Protein AF-G7SD83-F1 (afdb_monomer_lite)

Organism: NCBI:txid1004952

Foldseek 3Di:
DDDDDDDDDDDDDDDDDDDDDDDDDDDDDDDDDDDDDDDDDDDDDDPQDDDDPVLVVLLVVLVVLLVVLLVCLVPPLVVSVVSCVVCVVVLVVLLVVCVSHPSSVVSNVSSVVSVCSSVPDDDDDDDDDDDDPQWDKDKDKDKADAAEWEDEDQVDPAFDKDWPFQWDIWIWMWIATNNDIDPTDTPGDTGHTYMYGYWHKDKDKDWAAFDEEAEDEDQVDAAPDKAWPFDKFTKMKIKIWTWDADGVPRHTHIDDIDIDIGHIHHTYIYGYDHDDPDWDKDKDKDKDKDKADAAEAEDEDQVDPAFDKDWDDDKDIWMKMWIWIFIDTNNHTDDIDTPDIDIPPHTGHTYMYHYDHDDDDKDKDKDKDKDKDKAFAAEAEAEDAVAEAPDKDWPDAKDIWMKMWMWMFMDINNHTPDIDTPDIGTPGHIDHTYMYHYDHYDDDDDDDDDDDDDDDDDDDDDDDDDDDDDDDDDDDDDDDDD

Structure (mmCIF, N/CA/C/O backbone):
data_AF-G7SD83-F1
#
_entry.id   AF-G7SD83-F1
#
loop_
_atom_site.group_PDB
_atom_site.id
_atom_site.type_symbol
_atom_site.label_atom_id
_atom_site.label_alt_id
_atom_site.label_comp_id
_atom_site.label_asym_id
_atom_site.label_entity_id
_atom_site.label_seq_id
_atom_site.pdbx_PDB_ins_code
_atom_site.Cartn_x
_atom_site.Cartn_y
_atom_site.Cartn_z
_atom_site.occupancy
_atom_site.B_iso_or_equiv
_atom_site.auth_seq_id
_atom_site.auth_comp_id
_atom_site.auth_asym_id
_atom_site.auth_atom_id
_atom_site.pdbx_PDB_model_num
ATOM 1 N N . MET A 1 1 ? 13.243 -32.217 19.409 1.00 40.75 1 MET A N 1
ATOM 2 C CA . MET A 1 1 ? 14.129 -31.734 20.496 1.00 40.75 1 MET A CA 1
ATOM 3 C C . MET A 1 1 ? 13.255 -30.964 21.480 1.00 40.75 1 MET A C 1
ATOM 5 O O . MET A 1 1 ? 12.770 -29.907 21.131 1.00 40.75 1 MET A O 1
ATOM 9 N N . ARG A 1 2 ? 12.637 -31.638 22.455 1.00 34.66 2 ARG A N 1
ATOM 10 C CA . ARG A 1 2 ? 13.026 -31.706 23.880 1.00 34.66 2 ARG A CA 1
ATOM 11 C C . ARG A 1 2 ? 13.378 -30.357 24.540 1.00 34.66 2 ARG A C 1
ATOM 13 O O . ARG A 1 2 ? 14.457 -29.827 24.308 1.00 34.66 2 ARG A O 1
ATOM 20 N N . SER A 1 3 ? 12.549 -30.036 25.547 1.00 30.44 3 SER A N 1
ATOM 21 C CA . SER A 1 3 ? 12.879 -29.341 26.810 1.00 30.44 3 SER A CA 1
ATOM 22 C C . SER A 1 3 ? 12.842 -27.794 26.743 1.00 30.44 3 SER A C 1
ATOM 24 O O . SER A 1 3 ? 13.307 -27.236 25.767 1.00 30.44 3 SER A O 1
ATOM 26 N N . LYS A 1 4 ? 12.280 -27.021 27.686 1.00 38.41 4 LYS A N 1
ATOM 27 C CA . LYS A 1 4 ? 11.998 -27.213 29.123 1.00 38.41 4 LYS A CA 1
ATOM 28 C C . LYS A 1 4 ? 10.814 -26.342 29.576 1.00 38.41 4 LYS A C 1
ATOM 30 O O . LYS A 1 4 ? 10.641 -25.225 29.107 1.00 38.41 4 LYS A O 1
ATOM 35 N N . ARG A 1 5 ? 10.064 -26.869 30.547 1.00 37.12 5 ARG A N 1
ATOM 36 C CA . ARG A 1 5 ? 9.121 -26.153 31.419 1.00 37.12 5 ARG A CA 1
ATOM 37 C C . ARG A 1 5 ? 9.906 -25.361 32.471 1.00 37.12 5 ARG A C 1
ATOM 39 O O . ARG A 1 5 ? 10.903 -25.882 32.966 1.00 37.12 5 ARG A O 1
ATOM 46 N N . PHE A 1 6 ? 9.412 -24.192 32.871 1.00 34.50 6 PHE A N 1
ATOM 47 C CA . PHE A 1 6 ? 9.748 -23.581 34.158 1.00 34.50 6 PHE A CA 1
ATOM 48 C C . PHE A 1 6 ? 8.457 -23.304 34.926 1.00 34.50 6 PHE A C 1
ATOM 50 O O . PHE A 1 6 ? 7.612 -22.526 34.496 1.00 34.50 6 PHE A O 1
ATOM 57 N N . GLN A 1 7 ? 8.318 -24.017 36.042 1.00 37.50 7 GLN A N 1
ATOM 58 C CA . GLN A 1 7 ? 7.460 -23.665 37.163 1.00 37.50 7 GLN A CA 1
ATOM 59 C C . GLN A 1 7 ? 8.311 -22.964 38.222 1.00 37.50 7 GLN A C 1
ATOM 61 O O . GLN A 1 7 ? 9.468 -23.325 38.435 1.00 37.50 7 GLN A O 1
ATOM 66 N N . GLY A 1 8 ? 7.674 -22.041 38.927 1.00 32.22 8 GLY A N 1
ATOM 67 C CA . GLY A 1 8 ? 8.047 -21.500 40.230 1.00 32.22 8 GLY A CA 1
ATOM 68 C C . GLY A 1 8 ? 7.215 -20.242 40.476 1.00 32.22 8 GLY A C 1
ATOM 69 O O . GLY A 1 8 ? 6.893 -19.551 39.520 1.00 32.22 8 GLY A O 1
ATOM 70 N N . LEU A 1 9 ? 6.817 -19.842 41.675 1.00 30.70 9 LEU A N 1
ATOM 71 C CA . LEU A 1 9 ? 6.556 -20.477 42.964 1.00 30.70 9 LEU A CA 1
ATOM 72 C C . LEU A 1 9 ? 5.887 -19.349 43.789 1.00 30.70 9 LEU A C 1
ATOM 74 O O . LEU A 1 9 ? 6.194 -18.176 43.599 1.00 30.70 9 LEU A O 1
ATOM 78 N N . VAL A 1 10 ? 4.969 -19.720 44.673 1.00 30.22 10 VAL A N 1
ATOM 79 C CA . VAL A 1 10 ? 4.258 -18.916 45.684 1.00 30.22 10 VAL A CA 1
ATOM 80 C C . VAL A 1 10 ? 5.155 -17.944 46.485 1.00 30.22 10 VAL A C 1
ATOM 82 O O . VAL A 1 10 ? 6.273 -18.305 46.843 1.00 30.22 10 VAL A O 1
ATOM 85 N N . GLY A 1 11 ? 4.621 -16.773 46.874 1.00 27.05 11 GLY A N 1
ATOM 86 C CA . GLY A 1 11 ? 5.197 -15.908 47.919 1.00 27.05 11 GLY A CA 1
ATOM 87 C C . GLY A 1 11 ? 4.260 -14.788 48.401 1.00 27.05 11 GLY A C 1
ATOM 88 O O . GLY A 1 11 ? 3.938 -13.879 47.647 1.00 27.05 11 GLY A O 1
ATOM 89 N N . LEU A 1 12 ? 3.823 -14.891 49.658 1.00 27.55 12 LEU A N 1
ATOM 90 C CA . LEU A 1 12 ? 2.881 -14.044 50.402 1.00 27.55 12 LEU A CA 1
ATOM 91 C C . LEU A 1 12 ? 3.456 -12.666 50.823 1.00 27.55 12 LEU A C 1
ATOM 93 O O . LEU A 1 12 ? 4.625 -12.578 51.174 1.00 27.55 12 LEU A O 1
ATOM 97 N N . ALA A 1 13 ? 2.561 -11.670 50.886 1.00 31.09 13 ALA A N 1
ATOM 98 C CA . ALA A 1 13 ? 2.429 -10.534 51.822 1.00 31.09 13 ALA A CA 1
ATOM 99 C C . ALA A 1 13 ? 3.662 -9.786 52.389 1.00 31.09 13 ALA A C 1
ATOM 101 O O . ALA A 1 13 ? 4.465 -10.345 53.132 1.00 31.09 13 ALA A O 1
ATOM 102 N N . LEU A 1 14 ? 3.650 -8.448 52.257 1.00 28.16 14 LEU A N 1
ATOM 103 C CA . LEU A 1 14 ? 4.150 -7.556 53.311 1.00 28.16 14 LEU A CA 1
ATOM 104 C C . LEU A 1 14 ? 3.418 -6.202 53.329 1.00 28.16 14 LEU A C 1
ATOM 106 O O . LEU A 1 14 ? 3.189 -5.563 52.308 1.00 28.16 14 LEU A O 1
ATOM 110 N N . ILE A 1 15 ? 3.033 -5.842 54.548 1.00 31.83 15 ILE A N 1
ATOM 111 C CA . ILE A 1 15 ? 2.324 -4.657 55.026 1.00 31.83 15 ILE A CA 1
ATOM 112 C C . ILE A 1 15 ? 3.220 -3.416 54.911 1.00 31.83 15 ILE A C 1
ATOM 114 O O . ILE A 1 15 ? 4.385 -3.471 55.297 1.00 31.83 15 ILE A O 1
ATOM 118 N N . ALA A 1 16 ? 2.661 -2.275 54.505 1.00 30.19 16 ALA A N 1
ATOM 119 C CA . ALA A 1 16 ? 3.229 -0.966 54.826 1.00 30.19 16 ALA A CA 1
ATOM 120 C C . ALA A 1 16 ? 2.104 0.033 55.127 1.00 30.19 16 ALA A C 1
ATOM 122 O O . ALA A 1 16 ? 1.503 0.635 54.242 1.00 30.19 16 ALA A O 1
ATOM 123 N N . SER A 1 17 ? 1.820 0.144 56.422 1.00 28.53 17 SER A N 1
ATOM 124 C CA . SER A 1 17 ? 1.114 1.254 57.050 1.00 28.53 17 SER A CA 1
ATOM 125 C C . SER A 1 17 ? 2.023 2.487 57.056 1.00 28.53 17 SER A C 1
ATOM 127 O O . SER A 1 17 ? 3.187 2.373 57.436 1.00 28.53 17 SER A O 1
ATOM 129 N N . LEU A 1 18 ? 1.489 3.653 56.688 1.00 33.22 18 LEU A N 1
ATOM 130 C CA . LEU A 1 18 ? 2.051 4.961 57.031 1.00 33.22 18 LEU A CA 1
ATOM 131 C C . LEU A 1 18 ? 0.906 5.891 57.468 1.00 33.22 18 LEU A C 1
ATOM 133 O O . LEU A 1 18 ? 0.176 6.445 56.651 1.00 33.22 18 LEU A O 1
ATOM 137 N N . LEU A 1 19 ? 0.769 6.015 58.794 1.00 29.86 19 LEU A N 1
ATOM 138 C CA . LEU A 1 19 ? 0.279 7.195 59.525 1.00 29.86 19 LEU A CA 1
ATOM 139 C C . LEU A 1 19 ? 1.030 8.446 59.006 1.00 29.86 19 LEU A C 1
ATOM 141 O O . LEU A 1 19 ? 2.210 8.331 58.686 1.00 29.86 19 LEU A O 1
ATOM 145 N N . ASN A 1 20 ? 0.500 9.672 58.916 1.00 32.06 20 ASN A N 1
ATOM 146 C CA . ASN A 1 20 ? -0.174 10.551 59.900 1.00 32.06 20 ASN A CA 1
ATOM 147 C C . ASN A 1 20 ? -0.324 11.963 59.211 1.00 32.06 20 ASN A C 1
ATOM 149 O O . ASN A 1 20 ? 0.218 12.108 58.115 1.00 32.06 20 ASN A O 1
ATOM 153 N N . PRO A 1 21 ? -0.770 13.086 59.835 1.00 46.31 21 PRO A N 1
ATOM 154 C CA . PRO A 1 21 ? -1.896 13.354 60.749 1.00 46.31 21 PRO A CA 1
ATOM 155 C C . PRO A 1 21 ? -2.707 14.671 60.466 1.00 46.31 21 PRO A C 1
ATOM 157 O O . PRO A 1 21 ? -2.188 15.632 59.911 1.00 46.31 21 PRO A O 1
ATOM 160 N N . LEU A 1 22 ? -3.918 14.737 61.056 1.00 39.84 22 LEU A N 1
ATOM 161 C CA . LEU A 1 22 ? -4.572 15.883 61.756 1.00 39.84 22 LEU A CA 1
ATOM 162 C C . LEU A 1 22 ? -5.184 17.106 60.985 1.00 39.84 22 LEU A C 1
ATOM 164 O O . LEU A 1 22 ? -4.888 17.327 59.817 1.00 39.84 22 LEU A O 1
ATOM 168 N N . PRO A 1 23 ? -6.124 17.855 61.631 1.00 50.72 23 PRO A N 1
ATOM 169 C CA . PRO A 1 23 ? -7.373 18.370 61.047 1.00 50.72 23 PRO A CA 1
ATOM 170 C C . PRO A 1 23 ? -7.523 19.906 61.140 1.00 50.72 23 PRO A C 1
ATOM 172 O O . PRO A 1 23 ? -6.779 20.540 61.879 1.00 50.72 23 PRO A O 1
ATOM 175 N N . TRP A 1 24 ? -8.560 20.488 60.517 1.00 34.31 24 TRP A N 1
ATOM 176 C CA . TRP A 1 24 ? -9.357 21.584 61.106 1.00 34.31 24 TRP A CA 1
ATOM 177 C C . TRP A 1 24 ? -10.664 21.854 60.328 1.00 34.31 24 TRP A C 1
ATOM 179 O O . TRP A 1 24 ? -10.820 21.443 59.182 1.00 34.31 24 TRP A O 1
ATOM 189 N N . LEU A 1 25 ? -11.592 22.517 61.021 1.00 33.50 25 LEU A N 1
ATOM 190 C CA . LEU A 1 25 ? -12.990 22.828 60.728 1.00 33.50 25 LEU A CA 1
ATOM 191 C C . LEU A 1 25 ? -13.229 23.723 59.499 1.00 33.50 25 LEU A C 1
ATOM 193 O O . LEU A 1 25 ? -12.442 24.611 59.189 1.00 33.50 25 LEU A O 1
ATOM 197 N N . GLY A 1 26 ? -14.442 23.609 58.951 1.00 30.03 26 GLY A N 1
ATOM 198 C CA . GLY A 1 26 ? -15.099 24.668 58.187 1.00 30.03 26 GLY A CA 1
ATOM 199 C C . GLY A 1 26 ? -16.589 24.380 58.005 1.00 30.03 26 GLY A C 1
ATOM 200 O O . GLY A 1 26 ? -16.966 23.604 57.134 1.00 30.03 26 GLY A O 1
ATOM 201 N N . GLN A 1 27 ? -17.431 24.989 58.845 1.00 35.38 27 GLN A N 1
ATOM 202 C CA . GLN A 1 27 ? -18.882 25.066 58.654 1.00 35.38 27 GLN A CA 1
ATOM 203 C C . GLN A 1 27 ? -19.212 25.737 57.315 1.00 35.38 27 GLN A C 1
ATOM 205 O O . GLN A 1 27 ? -18.677 26.798 57.007 1.00 35.38 27 GLN A O 1
ATOM 210 N N . SER A 1 28 ? -20.175 25.193 56.578 1.00 31.41 28 SER A N 1
ATOM 211 C CA . SER A 1 28 ? -21.143 26.017 55.849 1.00 31.41 28 SER A CA 1
ATOM 212 C C . SER A 1 28 ? -22.412 25.217 55.566 1.00 31.41 28 SER A C 1
ATOM 214 O O . SER A 1 28 ? -22.396 24.097 55.066 1.00 31.41 28 SER A O 1
ATOM 216 N N . SER A 1 29 ? -23.510 25.828 55.990 1.00 34.69 29 SER A N 1
ATOM 217 C CA . SER A 1 29 ? -24.902 25.480 55.760 1.00 34.69 29 SER A CA 1
ATOM 218 C C . SER A 1 29 ? -25.239 25.436 54.274 1.00 34.69 29 SER A C 1
ATOM 220 O O . SER A 1 29 ? -24.945 26.395 53.566 1.00 34.69 29 SER A O 1
ATOM 222 N N . LEU A 1 30 ? -25.944 24.396 53.839 1.00 31.20 30 LEU A N 1
ATOM 223 C CA . LEU A 1 30 ? -26.666 24.360 52.568 1.00 31.20 30 LEU A CA 1
ATOM 224 C C . LEU A 1 30 ? -27.670 23.215 52.653 1.00 31.20 30 LEU A C 1
ATOM 226 O O . LEU A 1 30 ? -27.249 22.077 52.554 1.00 31.20 30 LEU A O 1
ATOM 230 N N . PHE A 1 31 ? -28.945 23.520 52.898 1.00 32.28 31 PHE A N 1
ATOM 231 C CA . PHE A 1 31 ? -30.105 22.913 52.232 1.00 32.28 31 PHE A CA 1
ATOM 232 C C . PHE A 1 31 ? -31.336 23.749 52.593 1.00 32.28 31 PHE A C 1
ATOM 234 O O . PHE A 1 31 ? -31.954 23.579 53.641 1.00 32.28 31 PHE A O 1
ATOM 241 N N . GLU A 1 32 ? -31.655 24.692 51.711 1.00 32.31 32 GLU A N 1
ATOM 242 C CA . GLU A 1 32 ? -32.952 25.354 51.664 1.00 32.31 32 GLU A CA 1
ATOM 243 C C . GLU A 1 32 ? -33.904 24.545 50.772 1.00 32.31 32 GLU A C 1
ATOM 245 O O . GLU A 1 32 ? -33.561 24.160 49.655 1.00 32.31 32 GLU A O 1
ATOM 250 N N . SER A 1 33 ? -35.112 24.353 51.302 1.00 29.75 33 SER A N 1
ATOM 251 C CA . SER A 1 33 ? -36.408 24.292 50.620 1.00 29.75 33 SER A CA 1
ATOM 252 C C . SER A 1 33 ? -36.616 23.309 49.463 1.00 29.75 33 SER A C 1
ATOM 254 O O . SER A 1 33 ? -36.477 23.643 48.289 1.00 29.75 33 SER A O 1
ATOM 256 N N . THR A 1 34 ? -37.203 22.156 49.802 1.00 31.61 34 THR A N 1
ATOM 257 C CA . THR A 1 34 ? -38.243 21.550 48.957 1.00 31.61 34 THR A CA 1
ATOM 258 C C . THR A 1 34 ? -39.603 22.075 49.409 1.00 31.61 34 THR A C 1
ATOM 260 O O . THR A 1 34 ? -40.018 21.893 50.550 1.00 31.61 34 THR A O 1
ATOM 263 N N . LYS A 1 35 ? -40.271 22.767 48.490 1.00 32.25 35 LYS A N 1
ATOM 264 C CA . LYS A 1 35 ? -41.614 23.327 48.614 1.00 32.25 35 LYS A CA 1
ATOM 265 C C . LYS A 1 35 ? -42.627 22.182 48.491 1.00 32.25 35 LYS A C 1
ATOM 267 O O . LYS A 1 35 ? -42.661 21.530 47.450 1.00 32.25 35 LYS A O 1
ATOM 272 N N . VAL A 1 36 ? -43.452 21.953 49.513 1.00 31.55 36 VAL A N 1
ATOM 273 C CA . VAL A 1 36 ? -44.635 21.080 49.424 1.00 31.55 36 VAL A CA 1
ATOM 274 C C . VAL A 1 36 ? -45.865 21.922 49.749 1.00 31.55 36 VAL A C 1
ATOM 276 O O . VAL A 1 36 ? -45.848 22.742 50.664 1.00 31.55 36 VAL A O 1
ATOM 279 N N . LEU A 1 37 ? -46.870 21.793 48.887 1.00 31.25 37 LEU A N 1
ATOM 280 C CA . LEU A 1 37 ? -48.090 22.591 48.820 1.00 31.25 37 LEU A CA 1
ATOM 281 C C . LEU A 1 37 ? -48.967 22.414 50.065 1.00 31.25 37 LEU A C 1
ATOM 283 O O . LEU A 1 37 ? -49.154 21.300 50.546 1.00 31.25 37 LEU A O 1
ATOM 287 N N . ALA A 1 38 ? -49.524 23.533 50.523 1.00 29.73 38 ALA A N 1
ATOM 288 C CA . ALA A 1 38 ? -50.574 23.600 51.526 1.00 29.73 38 ALA A CA 1
ATOM 289 C C . ALA A 1 38 ? -51.905 23.084 50.954 1.00 29.73 38 ALA A C 1
ATOM 291 O O . ALA A 1 38 ? -52.290 23.470 49.848 1.00 29.73 38 ALA A O 1
ATOM 292 N N . ALA A 1 39 ? -52.604 22.265 51.737 1.00 32.03 39 ALA A N 1
ATOM 293 C CA . ALA A 1 39 ? -54.021 21.972 51.583 1.00 32.03 39 ALA A CA 1
ATOM 294 C C . ALA A 1 39 ? -54.694 22.164 52.953 1.00 32.03 39 ALA A C 1
ATOM 296 O O . ALA A 1 39 ? -54.360 21.469 53.904 1.00 32.03 39 ALA A O 1
ATOM 297 N N . GLU A 1 40 ? -55.520 23.210 52.982 1.00 36.88 40 GLU A N 1
ATOM 298 C CA . GLU A 1 40 ? -56.730 23.513 53.762 1.00 36.88 40 GLU A CA 1
ATOM 299 C C . GLU A 1 40 ? -56.865 23.091 55.241 1.00 36.88 40 GLU A C 1
ATOM 301 O O . GLU A 1 40 ? -56.714 21.940 55.632 1.00 36.88 40 GLU A O 1
ATOM 306 N N . GLU A 1 41 ? -57.217 24.110 56.034 1.00 35.94 41 GLU A N 1
ATOM 307 C CA . GLU A 1 41 ? -57.521 24.124 57.464 1.00 35.94 41 GLU A CA 1
ATOM 308 C C . GLU A 1 41 ? -58.619 23.124 57.862 1.00 35.94 41 GLU A C 1
ATOM 310 O O . GLU A 1 41 ? -59.794 23.312 57.548 1.00 35.94 41 GLU A O 1
ATOM 315 N N . GLU A 1 42 ? -58.255 22.147 58.690 1.00 35.16 42 GLU A N 1
ATOM 316 C CA . GLU A 1 42 ? -59.123 21.688 59.771 1.00 35.16 42 GLU A CA 1
ATOM 317 C C . GLU A 1 42 ? -58.624 22.341 61.063 1.00 35.16 42 GLU A C 1
ATOM 319 O O . GLU A 1 42 ? -57.437 22.292 61.391 1.00 35.16 42 GLU A O 1
ATOM 324 N N . THR A 1 43 ? -59.523 23.013 61.779 1.00 36.56 43 THR A N 1
ATOM 325 C CA . THR A 1 43 ? -59.260 23.576 63.108 1.00 36.56 43 THR A CA 1
ATOM 326 C C . THR A 1 43 ? -58.673 22.493 64.021 1.00 36.56 43 THR A C 1
ATOM 328 O O . THR A 1 43 ? -59.333 21.461 64.183 1.00 36.56 43 THR A O 1
ATOM 331 N N . PRO A 1 44 ? -57.484 22.685 64.623 1.00 35.94 44 PRO A N 1
ATOM 332 C CA . PRO A 1 44 ? -56.908 21.668 65.491 1.00 35.94 44 PRO A CA 1
ATOM 333 C C . PRO A 1 44 ? -57.815 21.467 66.719 1.00 35.94 44 PRO A C 1
ATOM 335 O O . PRO A 1 44 ? -58.361 22.452 67.231 1.00 35.94 44 PRO A O 1
ATOM 338 N N . PRO A 1 45 ? -58.012 20.224 67.201 1.00 40.03 45 PRO A N 1
ATOM 339 C CA . PRO A 1 45 ? -58.570 20.013 68.536 1.00 40.03 45 PRO A CA 1
ATOM 340 C C . PRO A 1 45 ? -57.682 20.744 69.557 1.00 40.03 45 PRO A C 1
ATOM 342 O O . PRO A 1 45 ? -56.486 20.884 69.313 1.00 40.03 45 PRO A O 1
ATOM 345 N N . GLU A 1 46 ? -58.253 21.246 70.661 1.00 45.22 46 GLU A N 1
ATOM 346 C CA . GLU A 1 46 ? -57.469 21.862 71.745 1.00 45.22 46 GLU A CA 1
ATOM 347 C C . GLU A 1 46 ? -56.251 20.978 72.051 1.00 45.22 46 GLU A C 1
ATOM 349 O O . GLU A 1 46 ? -56.432 19.813 72.401 1.00 45.22 46 GLU A O 1
ATOM 354 N N . ASP A 1 47 ? -55.036 21.510 71.851 1.00 43.25 47 ASP A N 1
ATOM 355 C CA . ASP A 1 47 ? -53.779 20.786 72.062 1.00 43.25 47 ASP A CA 1
ATOM 356 C C . ASP A 1 47 ? -53.741 20.266 73.505 1.00 43.25 47 ASP A C 1
ATOM 358 O O . ASP A 1 47 ? -53.427 20.990 74.455 1.00 43.25 47 ASP A O 1
ATOM 362 N N . GLU A 1 48 ? -54.102 18.998 73.680 1.00 51.97 48 GLU A N 1
ATOM 363 C CA . GLU A 1 48 ? -54.006 18.299 74.947 1.00 51.97 48 GLU A CA 1
ATOM 364 C C . GLU A 1 48 ? -52.513 18.133 75.244 1.00 51.97 48 GLU A C 1
ATOM 366 O O . GLU A 1 48 ? -51.795 17.390 74.571 1.00 51.97 48 GLU A O 1
ATOM 371 N N . ILE A 1 49 ? -52.012 18.922 76.197 1.00 54.50 49 ILE A N 1
ATOM 372 C CA . ILE A 1 49 ? -50.581 18.990 76.489 1.00 54.50 49 ILE A CA 1
ATOM 373 C C . ILE A 1 49 ? -50.136 17.614 76.988 1.00 54.50 49 ILE A C 1
ATOM 375 O O . ILE A 1 49 ? -50.559 17.163 78.056 1.00 54.50 49 ILE A O 1
ATOM 379 N N . LEU A 1 50 ? -49.262 16.956 76.219 1.00 52.72 50 LEU A N 1
ATOM 380 C CA . LEU A 1 50 ? -48.598 15.730 76.653 1.00 52.72 50 LEU A CA 1
ATOM 381 C C . LEU A 1 50 ? -47.850 16.023 77.967 1.00 52.72 50 LEU A C 1
ATOM 383 O O . LEU A 1 50 ? -47.036 16.952 77.991 1.00 52.72 50 LEU A O 1
ATOM 387 N N . PRO A 1 51 ? -48.120 15.275 79.055 1.00 67.38 51 PRO A N 1
ATOM 388 C CA . PRO A 1 51 ? -47.553 15.572 80.364 1.00 67.38 51 PRO A CA 1
ATOM 389 C C . PRO A 1 51 ? -46.024 15.493 80.324 1.00 67.38 51 PRO A C 1
ATOM 391 O O . PRO A 1 51 ? -45.449 14.545 79.782 1.00 67.38 51 PRO A O 1
ATOM 394 N N . ASP A 1 52 ? -45.354 16.475 80.929 1.00 66.56 52 ASP A N 1
ATOM 395 C CA . ASP A 1 52 ? -43.904 16.418 81.105 1.00 66.56 52 ASP A CA 1
ATOM 396 C C . ASP A 1 52 ? -43.498 15.294 82.085 1.00 66.56 52 ASP A C 1
ATOM 398 O O . ASP A 1 52 ? -44.329 14.679 82.756 1.00 66.56 52 ASP A O 1
ATOM 402 N N . ALA A 1 53 ? -42.200 14.996 82.195 1.00 62.03 53 ALA A N 1
ATOM 403 C CA . ALA A 1 53 ? -41.718 13.902 83.045 1.00 62.03 53 ALA A CA 1
ATOM 404 C C . ALA A 1 53 ? -42.105 14.047 84.536 1.00 62.03 53 ALA A C 1
ATOM 406 O O . ALA A 1 53 ? -42.268 13.040 85.230 1.00 62.03 53 ALA A O 1
ATOM 407 N N . ASN A 1 54 ? -42.279 15.275 85.038 1.00 69.81 54 ASN A N 1
ATOM 408 C CA . ASN A 1 54 ? -42.697 15.530 86.417 1.00 69.81 54 ASN A CA 1
ATOM 409 C C . ASN A 1 54 ? -44.217 15.394 86.574 1.00 69.81 54 ASN A C 1
ATOM 411 O O . ASN A 1 54 ? -44.681 14.858 87.582 1.00 69.81 54 ASN A O 1
ATOM 415 N N . GLN A 1 55 ? -44.986 15.817 85.572 1.00 77.12 55 GLN A N 1
ATOM 416 C CA . GLN A 1 55 ? -46.430 15.613 85.505 1.00 77.12 55 GLN A CA 1
ATOM 417 C C . GLN A 1 55 ? -46.778 14.127 85.365 1.00 77.12 55 GLN A C 1
ATOM 419 O O . GLN A 1 55 ? -47.637 13.646 86.094 1.00 77.12 55 GLN A O 1
ATOM 424 N N . LEU A 1 56 ? -46.052 13.363 84.542 1.00 73.75 56 LEU A N 1
ATOM 425 C CA . LEU A 1 56 ? -46.178 11.901 84.447 1.00 73.75 56 LEU A CA 1
ATOM 426 C C . LEU A 1 56 ? -45.919 11.223 85.792 1.00 73.75 56 LEU A C 1
ATOM 428 O O . LEU A 1 56 ? -46.672 10.343 86.207 1.00 73.75 56 LEU A O 1
ATOM 432 N N . LYS A 1 57 ? -44.884 11.662 86.516 1.00 72.69 57 LYS A N 1
ATOM 433 C CA . LYS A 1 57 ? -44.614 11.154 87.863 1.00 72.69 57 LYS A CA 1
ATOM 434 C C . LYS A 1 57 ? -45.762 11.477 88.827 1.00 72.69 57 LYS A C 1
ATOM 436 O O . LYS A 1 57 ? -46.169 10.604 89.587 1.00 72.69 57 LYS A O 1
ATOM 441 N N . ALA A 1 58 ? -46.300 12.695 88.782 1.00 78.88 58 ALA A N 1
ATOM 442 C CA . ALA A 1 58 ? -47.448 13.079 89.598 1.00 78.88 58 ALA A CA 1
ATOM 443 C C . ALA A 1 58 ? -48.720 12.288 89.235 1.00 78.88 58 ALA A C 1
ATOM 445 O O . ALA A 1 58 ? -49.452 11.901 90.138 1.00 78.88 58 ALA A O 1
ATOM 446 N N . ILE A 1 59 ? -48.954 11.974 87.955 1.00 82.38 59 ILE A N 1
ATOM 447 C CA . ILE A 1 59 ? -50.066 11.119 87.499 1.00 82.38 59 ILE A CA 1
ATOM 448 C C . ILE A 1 59 ? -49.919 9.696 88.051 1.00 82.38 59 ILE A C 1
ATOM 450 O O . ILE A 1 59 ? -50.888 9.132 88.558 1.00 82.38 59 ILE A O 1
ATOM 454 N N . ILE A 1 60 ? -48.714 9.120 88.006 1.00 77.56 60 ILE A N 1
ATOM 455 C CA . ILE A 1 60 ? -48.442 7.783 88.559 1.00 77.56 60 ILE A CA 1
ATOM 456 C C . ILE A 1 60 ? -48.669 7.765 90.074 1.00 77.56 60 ILE A C 1
ATOM 458 O O . ILE A 1 60 ? -49.298 6.843 90.592 1.00 77.56 60 ILE A O 1
ATOM 462 N N . ASP A 1 61 ? -48.171 8.776 90.787 1.00 80.56 61 ASP A N 1
ATOM 463 C CA . ASP A 1 61 ? -48.334 8.869 92.238 1.00 80.56 61 ASP A CA 1
ATOM 464 C C . ASP A 1 61 ? -49.814 9.097 92.621 1.00 80.56 61 ASP A C 1
ATOM 466 O O . ASP A 1 61 ? -50.289 8.499 93.586 1.00 80.56 61 ASP A O 1
ATOM 470 N N . PHE A 1 62 ? -50.570 9.873 91.833 1.00 92.38 62 PHE A N 1
ATOM 471 C CA . PHE A 1 62 ? -52.009 10.074 92.035 1.00 92.38 62 PHE A CA 1
ATOM 472 C C . PHE A 1 62 ? -52.820 8.804 91.735 1.00 92.38 62 PHE A C 1
ATOM 474 O O . PHE A 1 62 ? -53.746 8.467 92.469 1.00 92.38 62 PHE A O 1
ATOM 481 N N . THR A 1 63 ? -52.426 8.042 90.713 1.00 89.56 63 THR A N 1
ATOM 482 C CA . THR A 1 63 ? -53.056 6.754 90.380 1.00 89.56 63 THR A CA 1
ATOM 483 C C . THR A 1 63 ? -52.908 5.754 91.525 1.00 89.56 63 THR A C 1
ATOM 485 O O . THR A 1 63 ? -53.896 5.160 91.942 1.00 89.56 63 THR A O 1
ATOM 488 N N . LYS A 1 64 ? -51.702 5.626 92.098 1.00 86.31 64 LYS A N 1
ATOM 489 C CA . LYS A 1 64 ? -51.461 4.739 93.250 1.00 86.31 64 LYS A CA 1
ATOM 490 C C . LYS A 1 64 ? -52.310 5.115 94.459 1.00 86.31 64 LYS A C 1
ATOM 492 O O . LYS A 1 64 ? -52.830 4.231 95.126 1.00 86.31 64 LYS A O 1
ATOM 497 N N . LEU A 1 65 ? -52.458 6.413 94.720 1.00 90.62 65 LEU A N 1
ATOM 498 C CA . LEU A 1 65 ? -53.276 6.901 95.824 1.00 90.62 65 LEU A CA 1
ATOM 499 C C . LEU A 1 65 ? -54.774 6.609 95.599 1.00 90.62 65 LEU A C 1
ATOM 501 O O . LEU A 1 65 ? -55.466 6.225 96.536 1.00 90.62 65 LEU A O 1
ATOM 505 N N . ASN A 1 66 ? -55.269 6.731 94.360 1.00 89.50 66 ASN A N 1
ATOM 506 C CA . ASN A 1 66 ? -56.627 6.309 93.996 1.00 89.50 66 ASN A CA 1
ATOM 507 C C . ASN A 1 66 ? -56.834 4.798 94.191 1.00 89.50 66 ASN A C 1
ATOM 509 O O . ASN A 1 66 ? -57.869 4.397 94.713 1.00 89.50 66 ASN A O 1
ATOM 513 N N . ASP A 1 67 ? -55.866 3.969 93.789 1.00 89.75 67 ASP A N 1
ATOM 514 C CA . ASP A 1 67 ? -55.939 2.511 93.960 1.00 89.75 67 ASP A CA 1
ATOM 515 C C . ASP A 1 67 ? -55.921 2.110 95.449 1.00 89.75 67 ASP A C 1
ATOM 517 O O . ASP A 1 67 ? -56.654 1.212 95.865 1.00 89.75 67 ASP A O 1
ATOM 521 N N . GLU A 1 68 ? -55.118 2.798 96.267 1.00 89.06 68 GLU A N 1
ATOM 522 C CA . GLU A 1 68 ? -55.077 2.608 97.721 1.00 89.06 68 GLU A CA 1
ATOM 523 C C . GLU A 1 68 ? -56.401 3.010 98.379 1.00 89.06 68 GLU A C 1
ATOM 525 O O . GLU A 1 68 ? -56.959 2.234 99.158 1.00 89.06 68 GLU A O 1
ATOM 530 N N . LEU A 1 69 ? -56.954 4.172 98.010 1.00 89.38 69 LEU A N 1
ATOM 531 C CA . LEU A 1 69 ? -58.258 4.615 98.494 1.00 89.38 69 LEU A CA 1
ATOM 532 C C . LEU A 1 69 ? -59.367 3.635 98.095 1.00 89.38 69 LEU A C 1
ATOM 534 O O . LEU A 1 69 ? -60.193 3.274 98.926 1.00 89.38 69 LEU A O 1
ATOM 538 N N . GLU A 1 70 ? -59.382 3.172 96.846 1.00 88.62 70 GLU A N 1
ATOM 539 C CA . GLU A 1 70 ? -60.348 2.183 96.368 1.00 88.62 70 GLU A CA 1
ATOM 540 C C . GLU A 1 70 ? -60.266 0.867 97.154 1.00 88.62 70 GLU A C 1
ATOM 542 O O . GLU A 1 70 ? -61.295 0.356 97.602 1.00 88.62 70 GLU A O 1
ATOM 547 N N . SER A 1 71 ? -59.053 0.365 97.403 1.00 82.69 71 SER A N 1
ATOM 548 C CA . SER A 1 71 ? -58.836 -0.825 98.230 1.00 82.69 71 SER A CA 1
ATOM 549 C C . SER A 1 71 ? -59.308 -0.623 99.672 1.00 82.69 71 SER A C 1
ATOM 551 O O . SER A 1 71 ? -59.901 -1.532 100.262 1.00 82.69 71 SER A O 1
ATOM 553 N N . LEU A 1 72 ? -59.054 0.543 100.270 1.00 82.44 72 LEU A N 1
ATOM 554 C CA . LEU A 1 72 ? -59.487 0.835 101.637 1.00 82.44 72 LEU A CA 1
ATOM 555 C C . LEU A 1 72 ? -61.002 1.019 101.733 1.00 82.44 72 LEU A C 1
ATOM 557 O O . LEU A 1 72 ? -61.591 0.546 102.696 1.00 82.44 72 LEU A O 1
ATOM 561 N N . ILE A 1 73 ? -61.662 1.615 100.736 1.00 83.19 73 ILE A N 1
ATOM 562 C CA . ILE A 1 73 ? -63.130 1.737 100.724 1.00 83.19 73 ILE A CA 1
ATOM 563 C C . ILE A 1 73 ? -63.796 0.356 100.820 1.00 83.19 73 ILE A C 1
ATOM 565 O O . ILE A 1 73 ? -64.788 0.207 101.534 1.00 83.19 73 ILE A O 1
ATOM 569 N N . ASP A 1 74 ? -63.240 -0.653 100.144 1.00 77.69 74 ASP A N 1
ATOM 570 C CA . ASP A 1 74 ? -63.821 -2.000 100.104 1.00 77.69 74 ASP A CA 1
ATOM 571 C C . ASP A 1 74 ? -63.448 -2.865 101.320 1.00 77.69 74 ASP A C 1
ATOM 573 O O . ASP A 1 74 ? -64.185 -3.791 101.667 1.00 77.69 74 ASP A O 1
ATOM 577 N N . SER A 1 75 ? -62.318 -2.578 101.978 1.00 75.44 75 SER A N 1
ATOM 578 C CA . SER A 1 75 ? -61.771 -3.402 103.069 1.00 75.44 75 SER A CA 1
ATOM 579 C C . SER A 1 75 ? -61.893 -2.779 104.463 1.00 75.44 75 SER A C 1
ATOM 581 O O . SER A 1 75 ? -62.193 -3.495 105.420 1.00 75.44 75 SER A O 1
ATOM 583 N N . ASN A 1 76 ? -61.681 -1.468 104.592 1.00 81.62 76 ASN A N 1
ATOM 584 C CA . ASN A 1 76 ? -61.740 -0.717 105.843 1.00 81.62 76 ASN A CA 1
ATOM 585 C C . ASN A 1 76 ? -62.168 0.753 105.601 1.00 81.62 76 ASN A C 1
ATOM 587 O O . ASN A 1 76 ? -61.320 1.649 105.533 1.00 81.62 76 ASN A O 1
ATOM 591 N N . PRO A 1 77 ? -63.481 1.037 105.487 1.00 82.00 77 PRO A N 1
ATOM 592 C CA . PRO A 1 77 ? -63.970 2.369 105.128 1.00 82.00 77 PRO A CA 1
ATOM 593 C C . PRO A 1 77 ? -63.651 3.453 106.174 1.00 82.00 77 PRO A C 1
ATOM 595 O O . PRO A 1 77 ? -63.581 4.628 105.831 1.00 82.00 77 PRO A O 1
ATOM 598 N N . GLU A 1 78 ? -63.416 3.100 107.440 1.00 79.19 78 GLU A N 1
ATOM 599 C CA . GLU A 1 78 ? -62.998 4.073 108.463 1.00 79.19 78 GLU A CA 1
ATOM 600 C C . GLU A 1 78 ? -61.566 4.574 108.199 1.00 79.19 78 GLU A C 1
ATOM 602 O O . GLU A 1 78 ? -61.298 5.773 108.241 1.00 79.19 78 GLU A O 1
ATOM 607 N N . GLU A 1 79 ? -60.663 3.667 107.818 1.00 78.44 79 GLU A N 1
ATOM 608 C CA . GLU A 1 79 ? -59.285 3.984 107.422 1.00 78.44 79 GLU A CA 1
ATOM 609 C C . GLU A 1 79 ? -59.217 4.705 106.070 1.00 78.44 79 GLU A C 1
ATOM 611 O O . GLU A 1 79 ? -58.412 5.620 105.900 1.00 78.44 79 GLU A O 1
ATOM 616 N N . ALA A 1 80 ? -60.133 4.390 105.148 1.00 84.25 80 ALA A N 1
ATOM 617 C CA . ALA A 1 80 ? -60.329 5.174 103.929 1.00 84.25 80 ALA A CA 1
ATOM 618 C C . ALA A 1 80 ? -60.700 6.637 104.237 1.00 84.25 80 ALA A C 1
ATOM 620 O O . ALA A 1 80 ? -60.210 7.545 103.569 1.00 84.25 80 ALA A O 1
ATOM 621 N N . GLY A 1 81 ? -61.527 6.875 105.263 1.00 82.94 81 GLY A N 1
ATOM 622 C CA . GLY A 1 81 ? -61.879 8.221 105.729 1.00 82.94 81 GLY A CA 1
ATOM 623 C C . GLY A 1 81 ? -60.659 9.019 106.184 1.00 82.94 81 GLY A C 1
ATOM 624 O O . GLY A 1 81 ? -60.465 10.149 105.737 1.00 82.94 81 GLY A O 1
ATOM 625 N N . TYR A 1 82 ? -59.792 8.403 106.991 1.00 84.44 82 TYR A N 1
ATOM 626 C CA . TYR A 1 82 ? -58.544 9.029 107.432 1.00 84.44 82 TYR A CA 1
ATOM 627 C C . TYR A 1 82 ? -57.572 9.297 106.278 1.00 84.44 82 TYR A C 1
ATOM 629 O O . TYR A 1 82 ? -56.957 10.362 106.248 1.00 84.44 82 TYR A O 1
ATOM 637 N N . LEU A 1 83 ? -57.458 8.382 105.306 1.00 85.31 83 LEU A N 1
ATOM 638 C CA . LEU A 1 83 ? -56.609 8.585 104.128 1.00 85.31 83 LEU A CA 1
ATOM 639 C C . LEU A 1 83 ? -57.087 9.776 103.286 1.00 85.31 83 LEU A C 1
ATOM 641 O O . LEU A 1 83 ? -56.271 10.586 102.847 1.00 85.31 83 LEU A O 1
ATOM 645 N N . VAL A 1 84 ? -58.404 9.901 103.073 1.00 89.44 84 VAL A N 1
ATOM 646 C CA . VAL A 1 84 ? -58.980 11.048 102.355 1.00 89.44 84 VAL A CA 1
ATOM 647 C C . VAL A 1 84 ? -58.650 12.345 103.083 1.00 89.44 84 VAL A C 1
ATOM 649 O O . VAL A 1 84 ? -58.206 13.285 102.434 1.00 89.44 84 VAL A O 1
ATOM 652 N N . GLU A 1 85 ? -58.810 12.399 104.407 1.00 88.25 85 GLU A N 1
ATOM 653 C CA . GLU A 1 85 ? -58.508 13.598 105.198 1.00 88.25 85 GLU A CA 1
ATOM 654 C C . GLU A 1 85 ? -57.015 13.977 105.184 1.00 88.25 85 GLU A C 1
ATOM 656 O O . GLU A 1 85 ? -56.693 15.155 105.005 1.00 88.25 85 GLU A O 1
ATOM 661 N N . ASP A 1 86 ? -56.106 13.008 105.334 1.00 89.00 86 ASP A N 1
ATOM 662 C CA . ASP A 1 86 ? -54.656 13.253 105.415 1.00 89.00 86 ASP A CA 1
ATOM 663 C C . ASP A 1 86 ? -54.056 13.665 104.057 1.00 89.00 86 ASP A C 1
ATOM 665 O O . ASP A 1 86 ? -53.210 14.560 103.964 1.00 89.00 86 ASP A O 1
ATOM 669 N N . GLU A 1 87 ? -54.549 13.073 102.967 1.00 92.62 87 GLU A N 1
ATOM 670 C CA . GLU A 1 87 ? -53.995 13.275 101.626 1.00 92.62 87 GLU A CA 1
ATOM 671 C C . GLU A 1 87 ? -54.748 14.342 100.802 1.00 92.62 87 GLU A C 1
ATOM 673 O O . GLU A 1 87 ? -54.267 14.747 99.735 1.00 92.62 87 GLU A O 1
ATOM 678 N N . GLN A 1 88 ? -55.867 14.892 101.301 1.00 86.94 88 GLN A N 1
ATOM 679 C CA . GLN A 1 88 ? -56.700 15.877 100.587 1.00 86.94 88 GLN A CA 1
ATOM 680 C C . GLN A 1 88 ? -55.889 17.070 100.057 1.00 86.94 88 GLN A C 1
ATOM 682 O O . GLN A 1 88 ? -55.993 17.444 98.888 1.00 86.94 88 GLN A O 1
ATOM 687 N N . ALA A 1 89 ? -55.010 17.641 100.886 1.00 87.00 89 ALA A N 1
ATOM 688 C CA . ALA A 1 89 ? -54.207 18.806 100.510 1.00 87.00 89 ALA A CA 1
ATOM 689 C C . ALA A 1 89 ? -53.180 18.502 99.404 1.00 87.00 89 ALA A C 1
ATOM 691 O O . ALA A 1 89 ? -52.759 19.393 98.660 1.00 87.00 89 ALA A O 1
ATOM 692 N N . LYS A 1 90 ? -52.728 17.250 99.295 1.00 90.12 90 LYS A N 1
ATOM 693 C CA . LYS A 1 90 ? -51.818 16.804 98.236 1.00 90.12 90 LYS A CA 1
ATOM 694 C C . LYS A 1 90 ? -52.586 16.515 96.953 1.00 90.12 90 LYS A C 1
ATOM 696 O O . LYS A 1 90 ? -52.125 16.933 95.892 1.00 90.12 90 LYS A O 1
ATOM 701 N N . VAL A 1 91 ? -53.763 15.901 97.060 1.00 91.88 91 VAL A N 1
ATOM 702 C CA . VAL A 1 91 ? -54.671 15.683 95.933 1.00 91.88 91 VAL A CA 1
ATOM 703 C C . VAL A 1 91 ? -55.092 17.007 95.305 1.00 91.88 91 VAL A C 1
ATOM 705 O O . VAL A 1 91 ? -54.977 17.150 94.094 1.00 91.88 91 VAL A O 1
ATOM 708 N N . ASP A 1 92 ? -55.463 18.018 96.091 1.00 90.25 92 ASP A N 1
ATOM 709 C CA . ASP A 1 92 ? -55.839 19.334 95.555 1.00 90.25 92 ASP A CA 1
ATOM 710 C C . ASP A 1 92 ? -54.683 20.006 94.793 1.00 90.25 92 ASP A C 1
ATOM 712 O O . ASP A 1 92 ? -54.884 20.593 93.724 1.00 90.25 92 ASP A O 1
ATOM 716 N N . ARG A 1 93 ? -53.441 19.858 95.283 1.00 88.44 93 ARG A N 1
ATOM 717 C CA . ARG A 1 93 ? -52.243 20.315 94.557 1.00 88.44 93 ARG A CA 1
ATOM 718 C C . ARG A 1 93 ? -52.049 19.562 93.243 1.00 88.44 93 ARG A C 1
ATOM 720 O O . ARG A 1 93 ? -51.711 20.192 92.244 1.00 88.44 93 ARG A O 1
ATOM 727 N N . TRP A 1 94 ? -52.264 18.248 93.221 1.00 90.69 94 TRP A N 1
ATOM 728 C CA . TRP A 1 94 ? -52.182 17.456 91.992 1.00 90.69 94 TRP A CA 1
ATOM 729 C C . TRP A 1 94 ? -53.304 17.778 91.007 1.00 90.69 94 TRP A C 1
ATOM 731 O O . TRP A 1 94 ? -53.014 17.947 89.826 1.00 90.69 94 TRP A O 1
ATOM 741 N N . LYS A 1 95 ? -54.545 17.972 91.468 1.00 90.88 95 LYS A N 1
ATOM 742 C CA . LYS A 1 95 ? -55.669 18.409 90.627 1.00 90.88 95 LYS A CA 1
ATOM 743 C C . LYS A 1 95 ? -55.370 19.734 89.933 1.00 90.88 95 LYS A C 1
ATOM 745 O O . LYS A 1 95 ? -55.615 19.858 88.739 1.00 90.88 95 LYS A O 1
ATOM 750 N N . ALA A 1 96 ? -54.793 20.698 90.652 1.00 88.12 96 ALA A N 1
ATOM 751 C CA . ALA A 1 96 ? -54.388 21.976 90.074 1.00 88.12 96 ALA A CA 1
ATOM 752 C C . ALA A 1 96 ? -53.193 21.835 89.113 1.00 88.12 96 ALA A C 1
ATOM 754 O O . ALA A 1 96 ? -53.212 22.394 88.018 1.00 88.12 96 ALA A O 1
ATOM 755 N N . TYR A 1 97 ? -52.163 21.075 89.499 1.00 87.00 97 TYR A N 1
ATOM 756 C CA . TYR A 1 97 ? -50.936 20.901 88.711 1.00 87.00 97 TYR A CA 1
ATOM 757 C C . TYR A 1 97 ? -51.153 20.110 87.411 1.00 87.00 97 TYR A C 1
ATOM 759 O O . TYR A 1 97 ? -50.472 20.348 86.413 1.00 87.00 97 TYR A O 1
ATOM 767 N N . LEU A 1 98 ? -52.120 19.191 87.412 1.00 86.56 98 LEU A N 1
ATOM 768 C CA . LEU A 1 98 ? -52.432 18.303 86.294 1.00 86.56 98 LEU A CA 1
ATOM 769 C C . LEU A 1 98 ? -53.708 18.707 85.536 1.00 86.56 98 LEU A C 1
ATOM 771 O O . LEU A 1 98 ? -54.137 17.983 84.637 1.00 86.56 98 LEU A O 1
ATOM 775 N N . ALA A 1 99 ? -54.291 19.872 85.846 1.00 84.38 99 ALA A N 1
ATOM 776 C CA . ALA A 1 99 ? -55.569 20.344 85.301 1.00 84.38 99 ALA A CA 1
ATOM 777 C C . ALA A 1 99 ? -55.608 20.465 83.768 1.00 84.38 99 ALA A C 1
ATOM 779 O O . ALA A 1 99 ? -56.692 20.510 83.193 1.00 84.38 99 ALA A O 1
ATOM 780 N N . GLN A 1 100 ? -54.452 20.543 83.103 1.00 75.62 100 GLN A N 1
ATOM 781 C CA . GLN A 1 100 ? -54.338 20.654 81.642 1.00 75.62 100 GLN A CA 1
ATOM 782 C C . GLN A 1 100 ? -54.026 19.317 80.944 1.00 75.62 100 GLN A C 1
ATOM 784 O O . GLN A 1 100 ? -53.960 19.283 79.723 1.00 75.62 100 GLN A O 1
ATOM 789 N N . THR A 1 101 ? -53.875 18.221 81.696 1.00 77.44 101 THR A N 1
ATOM 790 C CA . THR A 1 101 ? -53.560 16.881 81.162 1.00 77.44 101 THR A CA 1
ATOM 791 C C . THR A 1 101 ? -54.798 15.979 81.195 1.00 77.44 101 THR A C 1
ATOM 793 O O . THR A 1 101 ? -55.542 16.001 82.181 1.00 77.44 101 THR A O 1
ATOM 796 N N . ALA A 1 102 ? -55.019 15.176 80.146 1.00 76.94 102 ALA A N 1
ATOM 797 C CA . ALA A 1 102 ? -56.152 14.243 80.051 1.00 76.94 102 ALA A CA 1
ATOM 798 C C . ALA A 1 102 ? -56.188 13.271 81.242 1.00 76.94 102 ALA A C 1
ATOM 800 O O . ALA A 1 102 ? -57.185 13.162 81.959 1.00 76.94 102 ALA A O 1
ATOM 801 N N . ASP A 1 103 ? -55.042 12.638 81.505 1.00 78.25 103 ASP A N 1
ATOM 802 C CA . ASP A 1 103 ? -54.878 11.648 82.567 1.00 78.25 103 ASP A CA 1
ATOM 803 C C . ASP A 1 103 ? -55.019 12.274 83.955 1.00 78.25 103 ASP A C 1
ATOM 805 O O . ASP A 1 103 ? -55.639 11.694 84.843 1.00 78.25 103 ASP A O 1
ATOM 809 N N . GLY A 1 104 ? -54.510 13.494 84.148 1.00 81.88 104 GLY A N 1
ATOM 810 C CA . GLY A 1 104 ? -54.689 14.246 85.386 1.00 81.88 104 GLY A CA 1
ATOM 811 C C . GLY A 1 104 ? -56.151 14.530 85.709 1.00 81.88 104 GLY A C 1
ATOM 812 O O . GLY A 1 104 ? -56.587 14.322 86.844 1.00 81.88 104 GLY A O 1
ATOM 813 N N . LYS A 1 105 ? -56.928 14.958 84.704 1.00 81.00 105 LYS A N 1
ATOM 814 C CA . LYS A 1 105 ? -58.380 15.158 84.833 1.00 81.00 105 LYS A CA 1
ATOM 815 C C . LYS A 1 105 ? -59.101 13.839 85.130 1.00 81.00 105 LYS A C 1
ATOM 817 O O . LYS A 1 105 ? -59.988 13.819 85.981 1.00 81.00 105 LYS A O 1
ATOM 822 N N . ALA A 1 106 ? -58.700 12.741 84.486 1.00 81.94 106 ALA A N 1
ATOM 823 C CA . ALA A 1 106 ? -59.270 11.417 84.733 1.00 81.94 106 ALA A CA 1
ATOM 824 C C . ALA A 1 106 ? -58.996 10.921 86.167 1.00 81.94 106 ALA A C 1
ATOM 826 O O . ALA A 1 106 ? -59.918 10.457 86.839 1.00 81.94 106 ALA A O 1
ATOM 827 N N . GLN A 1 107 ? -57.769 11.082 86.681 1.00 85.81 107 GLN A N 1
ATOM 828 C CA . GLN A 1 107 ? -57.436 10.713 88.064 1.00 85.81 107 GLN A CA 1
ATOM 829 C C . GLN A 1 107 ? -58.152 11.596 89.094 1.00 85.81 107 GLN A C 1
ATOM 831 O O . GLN A 1 107 ? -58.593 11.093 90.127 1.00 85.81 107 GLN A O 1
ATOM 836 N N . ALA A 1 108 ? -58.335 12.888 88.803 1.00 87.62 108 ALA A N 1
ATOM 837 C CA . ALA A 1 108 ? -59.117 13.793 89.643 1.00 87.62 108 ALA A CA 1
ATOM 838 C C . ALA A 1 108 ? -60.588 13.359 89.749 1.00 87.62 108 ALA A C 1
ATOM 840 O O . ALA A 1 108 ? -61.128 13.297 90.852 1.00 87.62 108 ALA A O 1
ATOM 841 N N . ALA A 1 109 ? -61.208 13.014 88.615 1.00 84.38 109 ALA A N 1
ATOM 842 C CA . ALA A 1 109 ? -62.581 12.519 88.572 1.00 84.38 109 ALA A CA 1
ATOM 843 C C . ALA A 1 109 ? -62.732 11.172 89.297 1.00 84.38 109 ALA A C 1
ATOM 845 O O . ALA A 1 109 ? -63.730 10.948 89.983 1.00 84.38 109 ALA A O 1
ATOM 846 N N . ARG A 1 110 ? -61.727 10.290 89.188 1.00 87.12 110 ARG A N 1
ATOM 847 C CA . ARG A 1 110 ? -61.693 9.013 89.911 1.00 87.12 110 ARG A CA 1
ATOM 848 C C . ARG A 1 110 ? -61.630 9.218 91.425 1.00 87.12 110 ARG A C 1
ATOM 850 O O . ARG A 1 110 ? -62.414 8.594 92.132 1.00 87.12 110 ARG A O 1
ATOM 857 N N . TRP A 1 111 ? -60.777 10.122 91.910 1.00 89.88 111 TRP A N 1
ATOM 858 C CA . TRP A 1 111 ? -60.713 10.469 93.335 1.00 89.88 111 TRP A CA 1
ATOM 859 C C . TRP A 1 111 ? -62.073 10.951 93.854 1.00 89.88 111 TRP A C 1
ATOM 861 O O . TRP A 1 111 ? -62.568 10.448 94.859 1.00 89.88 111 TRP A O 1
ATOM 871 N N . ASP A 1 112 ? -62.727 11.867 93.133 1.00 87.88 112 ASP A N 1
ATOM 872 C CA . ASP A 1 112 ? -64.030 12.411 93.540 1.00 87.88 112 ASP A CA 1
ATOM 873 C C . ASP A 1 112 ? -65.133 11.345 93.562 1.00 87.88 112 ASP A C 1
ATOM 875 O O . ASP A 1 112 ? -65.969 11.329 94.468 1.00 87.88 112 ASP A O 1
ATOM 879 N N . ALA A 1 113 ? -65.110 10.409 92.610 1.00 82.38 113 ALA A N 1
ATOM 880 C CA . ALA A 1 113 ? -66.034 9.280 92.586 1.00 82.38 113 ALA A CA 1
ATOM 881 C C . ALA A 1 113 ? -65.813 8.316 93.765 1.00 82.38 113 ALA A C 1
ATOM 883 O O . ALA A 1 113 ? -66.783 7.847 94.364 1.00 82.38 113 ALA A O 1
ATOM 884 N N . LEU A 1 114 ? -64.557 8.042 94.131 1.00 86.56 114 LEU A N 1
ATOM 885 C CA . LEU A 1 114 ? -64.213 7.186 95.270 1.00 86.56 114 LEU A CA 1
ATOM 886 C C . LEU A 1 114 ? -64.610 7.833 96.601 1.00 86.56 114 LEU A C 1
ATOM 888 O O . LEU A 1 114 ? -65.244 7.187 97.434 1.00 86.56 114 LEU A O 1
ATOM 892 N N . VAL A 1 115 ? -64.350 9.128 96.776 1.00 86.38 115 VAL A N 1
ATOM 893 C CA . VAL A 1 115 ? -64.797 9.878 97.959 1.00 86.38 115 VAL A CA 1
ATOM 894 C C . VAL A 1 115 ? -66.329 9.912 98.048 1.00 86.38 115 VAL A C 1
ATOM 896 O O . VAL A 1 115 ? -66.893 9.769 99.134 1.00 86.38 115 VAL A O 1
ATOM 899 N N . ALA A 1 116 ? -67.038 10.044 96.923 1.00 83.50 116 ALA A N 1
ATOM 900 C CA . ALA A 1 116 ? -68.499 9.949 96.902 1.00 83.50 116 ALA A CA 1
ATOM 901 C C . ALA A 1 116 ? -68.999 8.544 97.287 1.00 83.50 116 ALA A C 1
ATOM 903 O O . ALA A 1 116 ? -69.987 8.425 98.014 1.00 83.50 116 ALA A O 1
ATOM 904 N N . ARG A 1 117 ? -68.299 7.486 96.851 1.00 82.50 117 ARG A N 1
ATOM 905 C CA . ARG A 1 117 ? -68.586 6.091 97.225 1.00 82.50 117 ARG A CA 1
ATOM 906 C C . ARG A 1 117 ? -68.407 5.868 98.725 1.00 82.50 117 ARG A C 1
ATOM 908 O O . ARG A 1 117 ? -69.285 5.284 99.353 1.00 82.50 117 ARG A O 1
ATOM 915 N N . LEU A 1 118 ? -67.323 6.388 99.298 1.00 83.56 118 LEU A N 1
ATOM 916 C CA . LEU A 1 118 ? -67.038 6.316 100.731 1.00 83.56 118 LEU A CA 1
ATOM 917 C C . LEU A 1 118 ? -68.123 7.001 101.578 1.00 83.56 118 LEU A C 1
ATOM 919 O O . LEU A 1 118 ? -68.600 6.441 102.562 1.00 83.56 118 LEU A O 1
ATOM 923 N N . ASN A 1 119 ? -68.560 8.191 101.163 1.00 80.94 119 ASN A N 1
ATOM 924 C CA . ASN A 1 119 ? -69.565 8.980 101.881 1.00 80.94 119 ASN A CA 1
ATOM 925 C C . ASN A 1 119 ? -71.016 8.488 101.676 1.00 80.94 119 ASN A C 1
ATOM 927 O O . ASN A 1 119 ? -71.928 8.962 102.353 1.00 80.94 119 ASN A O 1
ATOM 931 N N . GLY A 1 120 ? -71.249 7.561 100.740 1.00 67.06 120 GLY A N 1
ATOM 932 C CA . GLY A 1 120 ? -72.576 7.117 100.298 1.00 67.06 120 GLY A CA 1
ATOM 933 C C . GLY A 1 120 ? -73.073 5.782 100.869 1.00 67.06 120 GLY A C 1
ATOM 934 O O . GLY A 1 120 ? -73.999 5.199 100.307 1.00 67.06 120 GLY A O 1
ATOM 935 N N . GLY A 1 121 ? -72.473 5.253 101.939 1.00 49.44 121 GLY A N 1
ATOM 936 C CA . GLY A 1 121 ? -72.760 3.901 102.435 1.00 49.44 121 GLY A CA 1
ATOM 937 C C . GLY A 1 121 ? -74.231 3.636 102.809 1.00 49.44 121 GLY A C 1
ATOM 938 O O . GLY A 1 121 ? -74.744 4.206 103.769 1.00 49.44 121 GLY A O 1
ATOM 939 N N . GLY A 1 122 ? -74.893 2.693 102.117 1.00 36.78 122 GLY A N 1
ATOM 940 C CA . GLY A 1 122 ? -76.128 2.075 102.620 1.00 36.78 122 GLY A CA 1
ATOM 941 C C . GLY A 1 122 ? -77.024 1.344 101.611 1.00 36.78 122 GLY A C 1
ATOM 942 O O . GLY A 1 122 ? -78.046 1.884 101.200 1.00 36.78 122 GLY A O 1
ATOM 943 N N . SER A 1 123 ? -76.725 0.081 101.284 1.00 32.16 123 SER A N 1
ATOM 944 C CA . SER A 1 123 ? -77.676 -1.050 101.427 1.00 32.16 123 SER A CA 1
ATOM 945 C C . SER A 1 123 ? -77.071 -2.381 100.947 1.00 32.16 123 SER A C 1
ATOM 947 O O . SER A 1 123 ? -76.563 -2.505 99.838 1.00 32.16 123 SER A O 1
ATOM 949 N N . THR A 1 124 ? -77.120 -3.379 101.830 1.00 29.44 124 THR A N 1
ATOM 950 C CA . THR A 1 124 ? -76.625 -4.759 101.680 1.00 29.44 124 THR A CA 1
ATOM 951 C C . THR A 1 124 ? -77.744 -5.737 101.248 1.00 29.44 124 THR A C 1
ATOM 953 O O . THR A 1 124 ? -78.918 -5.364 101.243 1.00 29.44 124 THR A O 1
ATOM 956 N N . PRO A 1 125 ? -77.404 -6.976 100.824 1.00 44.59 125 PRO A N 1
ATOM 957 C CA . PRO A 1 125 ? -78.043 -7.680 99.707 1.00 44.59 125 PRO A CA 1
ATOM 958 C C . PRO A 1 125 ? -79.078 -8.745 100.113 1.00 44.59 125 PRO A C 1
ATOM 960 O O . PRO A 1 125 ? -79.134 -9.197 101.253 1.00 44.59 125 PRO A O 1
ATOM 963 N N . THR A 1 126 ? -79.862 -9.213 99.133 1.00 27.53 126 THR A N 1
ATOM 964 C CA . THR A 1 126 ? -80.682 -10.442 99.211 1.00 27.53 126 THR A CA 1
ATOM 965 C C . THR A 1 126 ? -80.170 -11.446 98.163 1.00 27.53 126 THR A C 1
ATOM 967 O O . THR A 1 126 ? -79.801 -11.015 97.070 1.00 27.53 126 THR A O 1
ATOM 970 N N . PRO A 1 127 ? -80.085 -12.760 98.458 1.00 46.50 127 PRO A N 1
ATOM 971 C CA . PRO A 1 127 ? -79.246 -13.683 97.696 1.00 46.50 127 PRO A CA 1
ATOM 972 C C . PRO A 1 127 ? -79.999 -14.334 96.531 1.00 46.50 127 PRO A C 1
ATOM 974 O O . PRO A 1 127 ? -81.000 -15.012 96.747 1.00 46.50 127 PRO A O 1
ATOM 977 N N . THR A 1 128 ? -79.503 -14.195 95.298 1.00 27.89 128 THR A N 1
ATOM 978 C CA . THR A 1 128 ? -79.743 -15.122 94.167 1.00 27.89 128 THR A CA 1
ATOM 979 C C . THR A 1 128 ? -78.755 -14.814 93.030 1.00 27.89 128 THR A C 1
ATOM 981 O O . THR A 1 128 ? -78.281 -13.687 92.936 1.00 27.89 128 THR A O 1
ATOM 984 N N . PRO A 1 129 ? -78.558 -15.759 92.101 1.00 35.91 129 PRO A N 1
ATOM 985 C CA . PRO A 1 129 ? -77.429 -16.684 92.028 1.00 35.91 129 PRO A CA 1
ATOM 986 C C . PRO A 1 129 ? -76.106 -15.996 91.629 1.00 35.91 129 PRO A C 1
ATOM 988 O O . PRO A 1 129 ? -76.099 -14.921 91.042 1.00 35.91 129 PRO A O 1
ATOM 991 N N . THR A 1 130 ? -74.979 -16.639 91.930 1.00 35.03 130 THR A N 1
ATOM 992 C CA . THR A 1 130 ? -73.636 -16.270 91.445 1.00 35.03 130 THR A CA 1
ATOM 993 C C . THR A 1 130 ? -73.655 -15.789 89.985 1.00 35.03 130 THR A C 1
ATOM 995 O O . THR A 1 130 ? -74.092 -16.571 89.131 1.00 35.03 130 THR A O 1
ATOM 998 N N . PRO A 1 131 ? -73.143 -14.582 89.653 1.00 40.97 131 PRO A N 1
ATOM 999 C CA . PRO A 1 131 ? -72.653 -14.371 88.306 1.00 40.97 131 PRO A CA 1
ATOM 1000 C C . PRO A 1 131 ? -71.516 -15.378 88.132 1.00 40.97 131 PRO A C 1
ATOM 1002 O O . PRO A 1 131 ? -70.640 -15.508 88.990 1.00 40.97 131 PRO A O 1
ATOM 1005 N N . ASN A 1 132 ? -71.615 -16.181 87.077 1.00 44.81 132 ASN A N 1
ATOM 1006 C CA . ASN A 1 132 ? -70.507 -16.985 86.580 1.00 44.81 132 ASN A CA 1
ATOM 1007 C C . ASN A 1 132 ? -69.237 -16.111 86.638 1.00 44.81 132 ASN A C 1
ATOM 1009 O O . ASN A 1 132 ? -69.352 -14.955 86.223 1.00 44.81 132 ASN A O 1
ATOM 1013 N N . PRO A 1 133 ? -68.099 -16.572 87.199 1.00 49.38 133 PRO A N 1
ATOM 1014 C CA . PRO A 1 133 ? -66.887 -15.757 87.221 1.00 49.38 133 PRO A CA 1
ATOM 1015 C C . PRO A 1 133 ? -66.656 -15.207 85.816 1.00 49.38 133 PRO A C 1
ATOM 1017 O O . PRO A 1 133 ? -66.791 -15.961 84.847 1.00 49.38 133 PRO A O 1
ATOM 1020 N N . ASP A 1 134 ? -66.388 -13.902 85.707 1.00 53.34 134 ASP A N 1
ATOM 1021 C CA . ASP A 1 134 ? -65.986 -13.340 84.424 1.00 53.34 134 ASP A CA 1
ATOM 1022 C C . ASP A 1 134 ? -64.833 -14.199 83.902 1.00 53.34 134 ASP A C 1
ATOM 1024 O O . ASP A 1 134 ? -63.917 -14.511 84.678 1.00 53.34 134 ASP A O 1
ATOM 1028 N N . PRO A 1 135 ? -64.907 -14.651 82.641 1.00 59.88 135 PRO A N 1
ATOM 1029 C CA . PRO A 1 135 ? -63.925 -15.567 82.107 1.00 59.88 135 PRO A CA 1
ATOM 1030 C C . PRO A 1 135 ? -62.517 -15.018 82.341 1.00 59.88 135 PRO A C 1
ATOM 1032 O O . PRO A 1 135 ? -62.232 -13.867 81.998 1.00 59.88 135 PRO A O 1
ATOM 1035 N N . VAL A 1 136 ? -61.618 -15.821 82.910 1.00 67.75 136 VAL A N 1
ATOM 1036 C CA . VAL A 1 136 ? -60.225 -15.397 83.089 1.00 67.75 136 VAL A CA 1
ATOM 1037 C C . VAL A 1 136 ? -59.573 -15.410 81.713 1.00 67.75 136 VAL A C 1
ATOM 1039 O O . VAL A 1 136 ? -59.263 -16.475 81.172 1.00 67.75 136 VAL A O 1
ATOM 1042 N N . VAL A 1 137 ? -59.390 -14.221 81.134 1.00 75.50 137 VAL A N 1
ATOM 1043 C CA . VAL A 1 137 ? -58.724 -14.035 79.843 1.00 75.50 137 VAL A CA 1
ATOM 1044 C C . VAL A 1 137 ? -57.265 -13.650 80.065 1.00 75.50 137 VAL A C 1
ATOM 1046 O O . VAL A 1 137 ? -56.967 -12.628 80.677 1.00 75.50 137 VAL A O 1
ATOM 1049 N N . THR A 1 138 ? -56.342 -14.448 79.535 1.00 83.44 138 THR A N 1
ATOM 1050 C CA . THR A 1 138 ? -54.910 -14.112 79.479 1.00 83.44 138 THR A CA 1
ATOM 1051 C C . THR A 1 138 ? -54.414 -14.185 78.041 1.00 83.44 138 THR A C 1
ATOM 1053 O O . THR A 1 138 ? -54.914 -14.979 77.244 1.00 83.44 138 THR A O 1
ATOM 1056 N N . THR A 1 139 ? -53.439 -13.346 77.688 1.00 88.75 139 THR A N 1
ATOM 1057 C CA . THR A 1 139 ? -52.867 -13.314 76.336 1.00 88.75 139 THR A CA 1
ATOM 1058 C C . THR A 1 139 ? -51.374 -13.579 76.358 1.00 88.75 139 THR A C 1
ATOM 1060 O O . THR A 1 139 ? -50.655 -13.030 77.195 1.00 88.75 139 THR A O 1
ATOM 1063 N N . ARG A 1 140 ? -50.891 -14.347 75.382 1.00 91.44 140 ARG A N 1
ATOM 1064 C CA . ARG A 1 140 ? -49.462 -14.544 75.118 1.00 91.44 140 ARG A CA 1
ATOM 1065 C C . ARG A 1 140 ? -49.168 -14.264 73.651 1.00 91.44 140 ARG A C 1
ATOM 1067 O O . ARG A 1 140 ? -49.987 -14.550 72.785 1.00 91.44 140 ARG A O 1
ATOM 1074 N N . THR A 1 141 ? -47.986 -13.733 73.364 1.00 91.56 141 THR A N 1
ATOM 1075 C CA . THR A 1 141 ? -47.539 -13.456 71.994 1.00 91.56 141 THR A CA 1
ATOM 1076 C C . THR A 1 141 ? -46.381 -14.354 71.578 1.00 91.56 141 THR A C 1
ATOM 1078 O O . THR A 1 141 ? -45.496 -14.648 72.381 1.00 91.56 141 THR A O 1
ATOM 1081 N N . GLU A 1 142 ? -46.354 -14.723 70.301 1.00 91.81 142 GLU A N 1
ATOM 1082 C CA . GLU A 1 142 ? -45.251 -15.410 69.632 1.00 91.81 142 GLU A CA 1
ATOM 1083 C C . GLU A 1 142 ? -44.801 -14.604 68.407 1.00 91.81 142 GLU A C 1
ATOM 1085 O O . GLU A 1 142 ? -45.622 -14.087 67.643 1.00 91.81 142 GLU A O 1
ATOM 1090 N N . THR A 1 143 ? -43.487 -14.488 68.224 1.00 90.00 143 THR A N 1
ATOM 1091 C CA . THR A 1 143 ? -42.895 -13.718 67.127 1.00 90.00 143 THR A CA 1
ATOM 1092 C C . THR A 1 143 ? -42.770 -14.574 65.870 1.00 90.00 143 THR A C 1
ATOM 1094 O O . THR A 1 143 ? -42.157 -15.640 65.894 1.00 90.00 143 THR A O 1
ATOM 1097 N N . ILE A 1 144 ? -43.278 -14.077 64.744 1.00 87.62 144 ILE A N 1
ATOM 1098 C CA . ILE A 1 144 ? -43.058 -14.659 63.417 1.00 87.62 144 ILE A CA 1
ATOM 1099 C C . ILE A 1 144 ? -41.768 -14.058 62.849 1.00 87.62 144 ILE A C 1
ATOM 1101 O O . ILE A 1 144 ? -41.671 -12.843 62.657 1.00 87.62 144 ILE A O 1
ATOM 1105 N N . ALA A 1 145 ? -40.772 -14.909 62.596 1.00 90.88 145 ALA A N 1
ATOM 1106 C CA . ALA A 1 145 ? -39.453 -14.489 62.133 1.00 90.88 145 ALA A CA 1
ATOM 1107 C C . ALA A 1 145 ? -39.504 -13.791 60.763 1.00 90.88 145 ALA A C 1
ATOM 1109 O O . ALA A 1 145 ? -40.238 -14.209 59.873 1.00 90.88 145 ALA A O 1
ATOM 1110 N N . ILE A 1 146 ? -38.678 -12.757 60.587 1.00 89.19 146 ILE A N 1
ATOM 1111 C CA . ILE A 1 146 ? -38.554 -12.010 59.329 1.00 89.19 146 ILE A CA 1
ATOM 1112 C C . ILE A 1 146 ? -37.892 -12.900 58.267 1.00 89.19 146 ILE A C 1
ATOM 1114 O O . ILE A 1 146 ? -36.803 -13.430 58.488 1.00 89.19 146 ILE A O 1
ATOM 1118 N N . THR A 1 147 ? -38.511 -13.024 57.091 1.00 92.75 147 THR A N 1
ATOM 1119 C CA . THR A 1 147 ? -37.872 -13.615 55.903 1.00 92.75 147 THR A CA 1
ATOM 1120 C C . THR A 1 147 ? -37.182 -12.542 55.058 1.00 92.75 147 THR A C 1
ATOM 1122 O O . THR A 1 147 ? -37.455 -11.354 55.212 1.00 92.75 147 THR A O 1
ATOM 1125 N N . THR A 1 148 ? -36.272 -12.936 54.163 1.00 94.00 148 THR A N 1
ATOM 1126 C CA . THR A 1 148 ? -35.605 -12.006 53.234 1.00 94.00 148 THR A CA 1
ATOM 1127 C C . THR A 1 148 ? -36.047 -12.283 51.802 1.00 94.00 148 THR A C 1
ATOM 1129 O O . THR A 1 148 ? -36.101 -13.437 51.386 1.00 94.00 148 THR A O 1
ATOM 1132 N N . VAL A 1 149 ? -36.343 -11.225 51.049 1.00 95.69 149 VAL A N 1
ATOM 1133 C CA . VAL A 1 149 ? -36.633 -11.268 49.614 1.00 95.69 149 VAL A CA 1
ATOM 1134 C C . VAL A 1 149 ? -35.536 -10.510 48.877 1.00 95.69 149 VAL A C 1
ATOM 1136 O O . VAL A 1 149 ? -35.304 -9.326 49.136 1.00 95.69 149 VAL A O 1
ATOM 1139 N N . TYR A 1 150 ? -34.876 -11.196 47.946 1.00 96.25 150 TYR A N 1
ATOM 1140 C CA . TYR A 1 150 ? -33.849 -10.606 47.097 1.00 96.25 150 TYR A CA 1
ATOM 1141 C C . TYR A 1 150 ? -34.428 -10.177 45.751 1.00 96.25 150 TYR A C 1
ATOM 1143 O O . TYR A 1 150 ? -35.151 -10.934 45.103 1.00 96.25 150 TYR A O 1
ATOM 1151 N N . THR A 1 151 ? -34.071 -8.977 45.303 1.00 95.75 151 THR A N 1
ATOM 1152 C CA . THR A 1 151 ? -34.457 -8.442 43.989 1.00 95.75 151 THR A CA 1
ATOM 1153 C C . THR A 1 151 ? -33.221 -8.020 43.206 1.00 95.75 151 THR A C 1
ATOM 1155 O O . THR A 1 151 ? -32.234 -7.581 43.790 1.00 95.75 151 THR A O 1
ATOM 1158 N N . ALA A 1 152 ? -33.229 -8.201 41.887 1.00 96.50 152 ALA A N 1
ATOM 1159 C CA . ALA A 1 152 ? -32.082 -7.869 41.044 1.00 96.50 152 ALA A CA 1
ATOM 1160 C C . ALA A 1 152 ? -32.121 -6.399 40.603 1.00 96.50 152 ALA A C 1
ATOM 1162 O O . ALA A 1 152 ? -33.169 -5.907 40.189 1.00 96.50 152 ALA A O 1
ATOM 1163 N N . ASP A 1 153 ? -30.966 -5.733 40.607 1.00 96.50 153 ASP A N 1
ATOM 1164 C CA . ASP A 1 153 ? -30.776 -4.411 40.002 1.00 96.50 153 ASP A CA 1
ATOM 1165 C C . ASP A 1 153 ? -29.654 -4.453 38.960 1.00 96.50 153 ASP A C 1
ATOM 1167 O O . ASP A 1 153 ? -28.497 -4.746 39.269 1.00 96.50 153 ASP A O 1
ATOM 1171 N N . ALA A 1 154 ? -29.998 -4.167 37.705 1.00 96.25 154 ALA A N 1
ATOM 1172 C CA . ALA A 1 154 ? -29.073 -4.190 36.574 1.00 96.25 154 ALA A CA 1
ATOM 1173 C C . ALA A 1 154 ? -28.110 -2.987 36.535 1.00 96.25 154 ALA A C 1
ATOM 1175 O O . ALA A 1 154 ? -27.153 -2.993 35.763 1.00 96.25 154 ALA A O 1
ATOM 1176 N N . ASN A 1 155 ? -28.339 -1.955 37.350 1.00 95.56 155 ASN A N 1
ATOM 1177 C CA . ASN A 1 155 ? -27.497 -0.759 37.422 1.00 95.56 155 ASN A CA 1
ATOM 1178 C C . ASN A 1 155 ? -26.489 -0.808 38.576 1.00 95.56 155 ASN A C 1
ATOM 1180 O O . ASN A 1 155 ? -25.512 -0.053 38.577 1.00 95.56 155 ASN A O 1
ATOM 1184 N N . LEU A 1 156 ? -26.703 -1.708 39.535 1.00 94.12 156 LEU A N 1
ATOM 1185 C CA . LEU A 1 156 ? -25.850 -1.905 40.698 1.00 94.12 156 LEU A CA 1
ATOM 1186 C C . LEU A 1 156 ? -24.765 -2.956 40.408 1.00 94.12 156 LEU A C 1
ATOM 1188 O O . LEU A 1 156 ? -25.028 -3.985 39.783 1.00 94.12 156 LEU A O 1
ATOM 1192 N N . GLU A 1 157 ? -23.531 -2.688 40.846 1.00 94.62 157 GLU A N 1
ATOM 1193 C CA . GLU A 1 157 ? -22.378 -3.581 40.642 1.00 94.62 157 GLU A CA 1
ATOM 1194 C C . GLU A 1 157 ? -22.659 -5.006 41.128 1.00 94.62 157 GLU A C 1
ATOM 1196 O O . GLU A 1 157 ? -23.274 -5.198 42.177 1.00 94.62 157 GLU A O 1
ATOM 1201 N N . ALA A 1 158 ? -22.202 -6.006 40.368 1.00 93.25 158 ALA A N 1
ATOM 1202 C CA . ALA A 1 158 ? -22.466 -7.410 40.664 1.00 93.25 158 ALA A CA 1
ATOM 1203 C C . ALA A 1 158 ? -22.130 -7.770 42.122 1.00 93.25 158 ALA A C 1
ATOM 1205 O O . ALA A 1 158 ? -21.043 -7.463 42.608 1.00 93.25 158 ALA A O 1
ATOM 1206 N N . ASN A 1 159 ? -23.062 -8.443 42.805 1.00 93.31 159 ASN A N 1
ATOM 1207 C CA . ASN A 1 159 ? -22.977 -8.834 44.223 1.00 93.31 159 ASN A CA 1
ATOM 1208 C C . ASN A 1 159 ? -22.963 -7.691 45.252 1.00 93.31 159 ASN A C 1
ATOM 1210 O O . ASN A 1 159 ? -22.934 -7.964 46.452 1.00 93.31 159 ASN A O 1
ATOM 1214 N N . LYS A 1 160 ? -23.045 -6.422 44.842 1.00 95.38 160 LYS A N 1
ATOM 1215 C CA . LYS A 1 160 ? -23.289 -5.330 45.787 1.00 95.38 160 LYS A CA 1
ATOM 1216 C C . LYS A 1 160 ? -24.735 -5.412 46.269 1.00 95.38 160 LYS A C 1
ATOM 1218 O O . LYS A 1 160 ? -25.650 -5.504 45.456 1.00 95.38 160 LYS A O 1
ATOM 1223 N N . GLN A 1 161 ? -24.932 -5.400 47.583 1.00 94.69 161 GLN A N 1
ATOM 1224 C CA . GLN A 1 161 ? -26.255 -5.477 48.197 1.00 94.69 161 GLN A CA 1
ATOM 1225 C C . GLN A 1 161 ? -26.640 -4.132 48.808 1.00 94.69 161 GLN A C 1
ATOM 1227 O O . GLN A 1 161 ? -25.808 -3.461 49.422 1.00 94.69 161 GLN A O 1
ATOM 1232 N N . VAL A 1 162 ? -27.902 -3.750 48.640 1.00 94.94 162 VAL A N 1
ATOM 1233 C CA . VAL A 1 162 ? -28.506 -2.570 49.257 1.00 94.94 162 VAL A CA 1
ATOM 1234 C C . VAL A 1 162 ? -29.788 -3.013 49.939 1.00 94.94 162 VAL A C 1
ATOM 1236 O O . VAL A 1 162 ? -30.695 -3.533 49.295 1.00 94.94 162 VAL A O 1
ATOM 1239 N N . GLU A 1 163 ? -29.857 -2.827 51.251 1.00 95.88 163 GLU A N 1
ATOM 1240 C CA . GLU A 1 163 ? -31.097 -3.035 51.989 1.00 95.88 163 GLU A CA 1
ATOM 1241 C C . GLU A 1 163 ? -32.040 -1.863 51.720 1.00 95.88 163 GLU A C 1
ATOM 1243 O O . GLU A 1 163 ? -31.701 -0.711 51.989 1.00 95.88 163 GLU A O 1
ATOM 1248 N N . THR A 1 164 ? -33.210 -2.158 51.163 1.00 93.69 164 THR A N 1
ATOM 1249 C CA . THR A 1 164 ? -34.247 -1.157 50.884 1.00 93.69 164 THR A CA 1
ATOM 1250 C C . THR A 1 164 ? -35.303 -1.124 51.980 1.00 93.69 164 THR A C 1
ATOM 1252 O O . THR A 1 164 ? -35.973 -0.108 52.158 1.00 93.69 164 THR A O 1
ATOM 1255 N N . PHE A 1 165 ? -35.437 -2.219 52.734 1.00 94.19 165 PHE A N 1
ATOM 1256 C CA . PHE A 1 165 ? -36.363 -2.333 53.849 1.00 94.19 165 PHE A CA 1
ATOM 1257 C C . PHE A 1 165 ? -35.892 -3.401 54.844 1.00 94.19 165 PHE A C 1
ATOM 1259 O O . PHE A 1 165 ? -35.660 -4.547 54.457 1.00 94.19 165 PHE A O 1
ATOM 1266 N N . ALA A 1 166 ? -35.791 -3.049 56.128 1.00 91.25 166 ALA A N 1
ATOM 1267 C CA . ALA A 1 166 ? -35.282 -3.940 57.178 1.00 91.25 166 ALA A CA 1
ATOM 1268 C C . ALA A 1 166 ? -36.215 -5.123 57.505 1.00 91.25 166 ALA A C 1
ATOM 1270 O O . ALA A 1 166 ? -35.770 -6.129 58.059 1.00 91.25 166 ALA A O 1
ATOM 1271 N N . GLY A 1 167 ? -37.494 -5.033 57.125 1.00 92.75 167 GLY A N 1
ATOM 1272 C CA . GLY A 1 167 ? -38.521 -5.990 57.526 1.00 92.75 167 GLY A CA 1
ATOM 1273 C C . GLY A 1 167 ? -39.152 -5.640 58.875 1.00 92.75 167 GLY A C 1
ATOM 1274 O O . GLY A 1 167 ? -38.588 -4.895 59.675 1.00 92.75 167 GLY A O 1
ATOM 1275 N N . VAL A 1 168 ? -40.334 -6.198 59.131 1.00 91.81 168 VAL A N 1
ATOM 1276 C CA . VAL A 1 168 ? -41.037 -6.106 60.418 1.00 91.81 168 VAL A CA 1
ATOM 1277 C C . VAL A 1 168 ? -41.473 -7.514 60.804 1.00 91.81 168 VAL A C 1
ATOM 1279 O O . VAL A 1 168 ? -42.123 -8.206 60.017 1.00 91.81 168 VAL A O 1
ATOM 1282 N N . ALA A 1 169 ? -41.080 -7.962 61.998 1.00 91.94 169 ALA A N 1
ATOM 1283 C CA . ALA A 1 169 ? -41.475 -9.271 62.506 1.00 91.94 169 ALA A CA 1
ATOM 1284 C C . ALA A 1 169 ? -42.997 -9.327 62.695 1.00 91.94 169 ALA A C 1
ATOM 1286 O O . ALA A 1 169 ? -43.610 -8.355 63.133 1.00 91.94 169 ALA A O 1
ATOM 1287 N N . GLY A 1 170 ? -43.604 -10.467 62.370 1.00 91.31 170 GLY A N 1
ATOM 1288 C CA . GLY A 1 170 ? -45.023 -10.664 62.645 1.00 91.31 170 GLY A CA 1
ATOM 1289 C C . GLY A 1 170 ? -45.252 -11.005 64.116 1.00 91.31 170 GLY A C 1
ATOM 1290 O O . GLY A 1 170 ? -44.346 -11.474 64.806 1.00 91.31 170 GLY A O 1
ATOM 1291 N N . VAL A 1 171 ? -46.476 -10.813 64.591 1.00 91.69 171 VAL A N 1
ATOM 1292 C CA . VAL A 1 171 ? -46.895 -11.184 65.944 1.00 91.69 171 VAL A CA 1
ATOM 1293 C C . VAL A 1 171 ? -48.145 -12.037 65.833 1.00 91.69 171 VAL A C 1
ATOM 1295 O O . VAL A 1 171 ? -49.119 -11.654 65.181 1.00 91.69 171 VAL A O 1
ATOM 1298 N N . LYS A 1 172 ? -48.104 -13.207 66.465 1.00 90.19 172 LYS A N 1
ATOM 1299 C CA . LYS A 1 172 ? -49.263 -14.068 66.662 1.00 90.19 172 LYS A CA 1
ATOM 1300 C C . LYS A 1 172 ? -49.660 -14.009 68.131 1.00 90.19 172 LYS A C 1
ATOM 1302 O O . LYS A 1 172 ? -48.839 -14.291 69.001 1.00 90.19 172 LYS A O 1
ATOM 1307 N N . THR A 1 173 ? -50.896 -13.614 68.404 1.00 90.75 173 THR A N 1
ATOM 1308 C CA . THR A 1 173 ? -51.439 -13.506 69.760 1.00 90.75 173 THR A CA 1
ATOM 1309 C C . THR A 1 173 ? -52.356 -14.687 70.022 1.00 90.75 173 THR A C 1
ATOM 1311 O O . THR A 1 173 ? -53.251 -14.957 69.225 1.00 90.75 173 THR A O 1
ATOM 1314 N N . TYR A 1 174 ? -52.124 -15.369 71.135 1.00 91.94 174 TYR A N 1
ATOM 1315 C CA . TYR A 1 174 ? -52.958 -16.444 71.652 1.00 91.94 174 TYR A CA 1
ATOM 1316 C C . TYR A 1 174 ? -53.808 -15.904 72.792 1.00 91.94 174 TYR A C 1
ATOM 1318 O O . TYR A 1 174 ? -53.281 -15.227 73.683 1.00 91.94 174 TYR A O 1
ATOM 1326 N N . THR A 1 175 ? -55.099 -16.213 72.766 1.00 89.44 175 THR A N 1
ATOM 1327 C CA . THR A 1 175 ? -56.041 -15.849 73.828 1.00 89.44 175 THR A CA 1
ATOM 1328 C C . THR A 1 175 ? -56.426 -17.110 74.579 1.00 89.44 175 THR A C 1
ATOM 1330 O O . THR A 1 175 ? -56.936 -18.059 73.988 1.00 89.44 175 THR A O 1
ATOM 1333 N N . THR A 1 176 ? -56.167 -17.135 75.883 1.00 88.12 176 THR A N 1
ATOM 1334 C CA . THR A 1 176 ? -56.629 -18.203 76.769 1.00 88.12 176 THR A CA 1
ATOM 1335 C C . THR A 1 176 ? -57.815 -17.693 77.558 1.00 88.12 176 THR A C 1
ATOM 1337 O O . THR A 1 176 ? -57.659 -16.764 78.347 1.00 88.12 176 THR A O 1
ATOM 1340 N N . THR A 1 177 ? -58.974 -18.311 77.362 1.00 85.62 177 THR A N 1
ATOM 1341 C CA . THR A 1 177 ? -60.207 -18.010 78.091 1.00 85.62 177 THR A CA 1
ATOM 1342 C C . THR A 1 177 ? -60.558 -19.216 78.948 1.00 85.62 177 THR A C 1
ATOM 1344 O O . THR A 1 177 ? -60.718 -20.316 78.422 1.00 85.62 177 THR A O 1
ATOM 1347 N N . ASP A 1 178 ? -60.614 -19.036 80.269 1.00 81.69 178 ASP A N 1
ATOM 1348 C CA . ASP A 1 178 ? -60.935 -20.103 81.231 1.00 81.69 178 ASP A CA 1
ATOM 1349 C C . ASP A 1 178 ? -60.069 -21.366 81.077 1.00 81.69 178 ASP A C 1
ATOM 1351 O O . ASP A 1 178 ? -60.527 -22.502 81.199 1.00 81.69 178 ASP A O 1
ATOM 1355 N N . GLY A 1 179 ? -58.779 -21.165 80.792 1.00 79.12 179 GLY A N 1
ATOM 1356 C CA . GLY A 1 179 ? -57.794 -22.241 80.651 1.00 79.12 179 GLY A CA 1
ATOM 1357 C C . GLY A 1 179 ? -57.773 -22.943 79.288 1.00 79.12 179 GLY A C 1
ATOM 1358 O O . GLY A 1 179 ? -56.972 -23.861 79.111 1.00 79.12 179 GLY A O 1
ATOM 1359 N N . VAL A 1 180 ? -58.593 -22.520 78.318 1.00 82.06 180 VAL A N 1
ATOM 1360 C CA . VAL A 1 180 ? -58.571 -23.026 76.935 1.00 82.06 180 VAL A CA 1
ATOM 1361 C C . VAL A 1 180 ? -57.927 -21.986 76.014 1.00 82.06 180 VAL A C 1
ATOM 1363 O O . VAL A 1 180 ? -58.455 -20.887 75.860 1.00 82.06 180 VAL A O 1
ATOM 1366 N N . GLU A 1 181 ? -56.777 -22.323 75.419 1.00 86.31 181 GLU A N 1
ATOM 1367 C CA . GLU A 1 181 ? -56.058 -21.476 74.451 1.00 86.31 181 GLU A CA 1
ATOM 1368 C C . GLU A 1 181 ? -56.667 -21.626 73.045 1.00 86.31 181 GLU A C 1
ATOM 1370 O O . GLU A 1 181 ? -56.981 -22.736 72.602 1.00 86.31 181 GLU A O 1
ATOM 1375 N N . ASP A 1 182 ? -56.850 -20.508 72.342 1.00 89.81 182 ASP A N 1
ATOM 1376 C CA . ASP A 1 182 ? -57.272 -20.498 70.943 1.00 89.81 182 ASP A CA 1
ATOM 1377 C C . ASP A 1 182 ? -56.147 -20.943 69.981 1.00 89.81 182 ASP A C 1
ATOM 1379 O O . ASP A 1 182 ? -55.012 -21.226 70.360 1.00 89.81 182 ASP A O 1
ATOM 1383 N N . ALA A 1 183 ? -56.445 -21.010 68.679 1.00 89.31 183 ALA A N 1
ATOM 1384 C CA . ALA A 1 183 ? -55.440 -21.351 67.665 1.00 89.31 183 ALA A CA 1
ATOM 1385 C C . ALA A 1 183 ? -54.377 -20.246 67.447 1.00 89.31 183 ALA A C 1
ATOM 1387 O O . ALA A 1 183 ? -53.442 -20.432 66.654 1.00 89.31 183 ALA A O 1
ATOM 1388 N N . GLY A 1 184 ? -54.526 -19.104 68.125 1.00 87.31 184 GLY A N 1
ATOM 1389 C CA . GLY A 1 184 ? -53.790 -17.867 67.936 1.00 87.31 184 GLY A CA 1
ATOM 1390 C C . GLY A 1 184 ? -54.130 -17.155 66.628 1.00 87.31 184 GLY A C 1
ATOM 1391 O O . GLY A 1 184 ? -54.254 -17.766 65.564 1.00 87.31 184 GLY A O 1
ATOM 1392 N N . VAL A 1 185 ? -54.213 -15.831 66.686 1.00 88.81 185 VAL A N 1
ATOM 1393 C CA . VAL A 1 185 ? -54.487 -14.963 65.536 1.00 88.81 185 VAL A CA 1
ATOM 1394 C C . VAL A 1 185 ? -53.248 -14.136 65.225 1.00 88.81 185 VAL A C 1
ATOM 1396 O O . VAL A 1 185 ? -52.582 -13.625 66.124 1.00 88.81 185 VAL A O 1
ATOM 1399 N N . VAL A 1 186 ? -52.916 -13.998 63.940 1.00 89.06 186 VAL A N 1
ATOM 1400 C CA . VAL A 1 186 ? -51.862 -13.073 63.509 1.00 89.06 186 VAL A CA 1
ATOM 1401 C C . VAL A 1 186 ? -52.385 -11.652 63.687 1.00 89.06 186 VAL A C 1
ATOM 1403 O O . VAL A 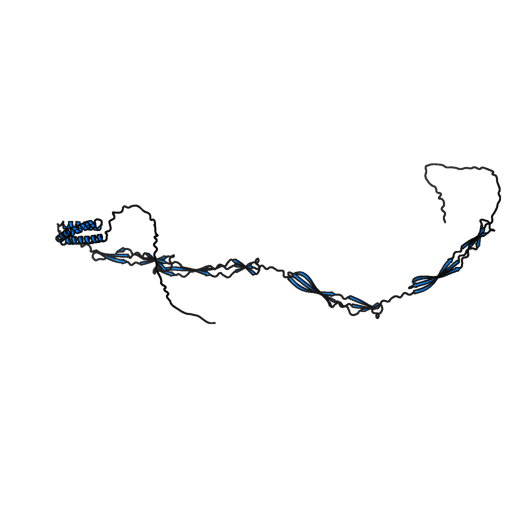1 186 ? -53.237 -11.200 62.927 1.00 89.06 186 VAL A O 1
ATOM 1406 N N . THR A 1 187 ? -51.896 -10.968 64.716 1.00 88.81 187 THR A N 1
ATOM 1407 C CA . THR A 1 187 ? -52.279 -9.595 65.066 1.00 88.81 187 THR A CA 1
ATOM 1408 C C . THR A 1 187 ? -51.399 -8.568 64.363 1.00 88.81 187 THR A C 1
ATOM 1410 O O . THR A 1 187 ? -51.859 -7.471 64.063 1.00 88.81 187 THR A O 1
ATOM 1413 N N . VAL A 1 188 ? -50.162 -8.944 64.022 1.00 91.12 188 VAL A N 1
ATOM 1414 C CA . VAL A 1 188 ? -49.260 -8.164 63.166 1.00 91.12 188 VAL A CA 1
ATOM 1415 C C . VAL A 1 188 ? -48.727 -9.073 62.064 1.00 91.12 188 VAL A C 1
ATOM 1417 O O . VAL A 1 188 ? -48.077 -10.081 62.341 1.00 91.12 188 VAL A O 1
ATOM 1420 N N . ALA A 1 189 ? -48.996 -8.735 60.804 1.00 92.06 189 ALA A N 1
ATOM 1421 C CA . ALA A 1 189 ? -48.471 -9.490 59.672 1.00 92.06 189 ALA A CA 1
ATOM 1422 C C . ALA A 1 189 ? -46.956 -9.273 59.520 1.00 92.06 189 ALA A C 1
ATOM 1424 O O . ALA A 1 189 ? -46.470 -8.147 59.605 1.00 92.06 189 ALA A O 1
ATOM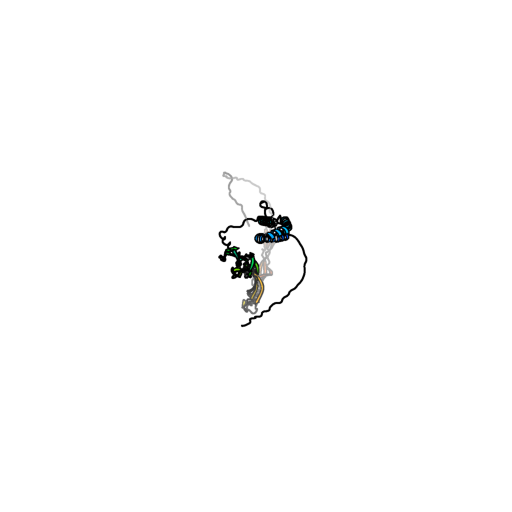 1425 N N . MET A 1 190 ? -46.215 -10.350 59.248 1.00 93.19 190 MET A N 1
ATOM 1426 C CA . MET A 1 190 ? -44.792 -10.273 58.908 1.00 93.19 190 MET A CA 1
ATOM 1427 C C . MET A 1 190 ? -44.597 -9.482 57.610 1.00 93.19 190 MET A C 1
ATOM 1429 O O . MET A 1 190 ? -45.210 -9.804 56.591 1.00 93.19 190 MET A O 1
ATOM 1433 N N . GLN A 1 191 ? -43.676 -8.519 57.617 1.00 93.00 191 GLN A N 1
ATOM 1434 C CA . GLN A 1 191 ? -43.173 -7.877 56.405 1.00 93.00 191 GLN A CA 1
ATOM 1435 C C . GLN A 1 191 ? -41.728 -8.335 56.154 1.00 93.00 191 GLN A C 1
ATOM 1437 O O . GLN A 1 191 ? -40.882 -8.172 57.038 1.00 93.00 191 GLN A O 1
ATOM 1442 N N . PRO A 1 192 ? -41.415 -8.920 54.984 1.00 93.88 192 PRO A N 1
ATOM 1443 C CA . PRO A 1 192 ? -40.082 -9.444 54.714 1.00 93.88 192 PRO A CA 1
ATOM 1444 C C . PRO A 1 192 ? -39.060 -8.315 54.577 1.00 93.88 192 PRO A C 1
ATOM 1446 O O . PRO A 1 192 ? -39.371 -7.244 54.061 1.00 93.88 192 PRO A O 1
ATOM 1449 N N . ARG A 1 193 ? -37.816 -8.589 54.963 1.00 94.06 193 ARG A N 1
ATOM 1450 C CA . ARG A 1 193 ? -36.660 -7.753 54.636 1.00 94.06 193 ARG A CA 1
ATOM 1451 C C . ARG A 1 193 ? -36.465 -7.732 53.120 1.00 94.06 193 ARG A C 1
ATOM 1453 O O . ARG A 1 193 ? -36.438 -8.792 52.496 1.00 94.06 193 ARG A O 1
ATOM 1460 N N . GLN A 1 194 ? -36.303 -6.552 52.529 1.00 94.94 194 GLN A N 1
ATOM 1461 C CA . GLN A 1 194 ? -36.035 -6.404 51.099 1.00 94.94 194 GLN A CA 1
ATOM 1462 C C . GLN A 1 194 ? -34.582 -6.004 50.866 1.00 94.94 194 GLN A C 1
ATOM 1464 O O . GLN A 1 194 ? -34.095 -5.006 51.403 1.00 94.94 194 GLN A O 1
ATOM 1469 N N . VAL A 1 195 ? -33.892 -6.801 50.052 1.00 94.62 195 VAL A N 1
ATOM 1470 C CA . VAL A 1 195 ? -32.501 -6.558 49.669 1.00 94.62 195 VAL A CA 1
ATOM 1471 C C . VAL A 1 195 ? -32.397 -6.553 48.153 1.00 94.62 195 VAL A C 1
ATOM 1473 O O . VAL A 1 195 ? -32.729 -7.528 47.478 1.00 94.62 195 VAL A O 1
ATOM 1476 N N . THR A 1 196 ? -31.893 -5.457 47.612 1.00 96.12 196 THR A N 1
ATOM 1477 C CA . THR A 1 196 ? -31.561 -5.340 46.198 1.00 96.12 196 THR A CA 1
ATOM 1478 C C . THR A 1 196 ? -30.126 -5.802 45.981 1.00 96.12 196 THR A C 1
ATOM 1480 O O . THR A 1 196 ? -29.214 -5.357 46.677 1.00 96.12 196 THR A O 1
ATOM 1483 N N . VAL A 1 197 ? -29.913 -6.695 45.019 1.00 96.25 197 VAL A N 1
ATOM 1484 C CA . VAL A 1 197 ? -28.611 -7.270 44.673 1.00 96.25 197 VAL A CA 1
ATOM 1485 C C . VAL A 1 197 ? -28.227 -6.844 43.264 1.00 96.25 197 VAL A C 1
ATOM 1487 O O . VAL A 1 197 ? -29.001 -6.993 42.317 1.00 96.25 197 VAL A O 1
ATOM 1490 N N . GLY A 1 198 ? -27.012 -6.330 43.113 1.00 96.50 198 GLY A N 1
ATOM 1491 C CA . GLY A 1 198 ? -26.515 -5.867 41.831 1.00 96.50 198 GLY A CA 1
ATOM 1492 C C . GLY A 1 198 ? -26.228 -6.996 40.848 1.00 96.50 198 GLY A C 1
ATOM 1493 O O . GLY A 1 198 ? -25.690 -8.048 41.204 1.00 96.50 198 GLY A O 1
ATOM 1494 N N . THR A 1 199 ? -26.590 -6.750 39.592 1.00 97.31 199 THR A N 1
ATOM 1495 C CA . THR A 1 199 ? -26.449 -7.652 38.438 1.00 97.31 199 THR A CA 1
ATOM 1496 C C . THR A 1 199 ? -25.907 -6.924 37.201 1.00 97.31 199 THR A C 1
ATOM 1498 O O . THR A 1 199 ? -25.993 -7.435 36.081 1.00 97.31 199 THR A O 1
ATOM 1501 N N . LYS A 1 200 ? -25.319 -5.730 37.383 1.00 96.25 200 LYS A N 1
ATOM 1502 C CA . LYS A 1 200 ? -24.718 -4.954 36.295 1.00 96.25 200 LYS A CA 1
ATOM 1503 C C . LYS A 1 200 ? -23.673 -5.777 35.553 1.00 96.25 200 LYS A C 1
ATOM 1505 O O . LYS A 1 200 ? -22.737 -6.302 36.150 1.00 96.25 200 LYS A O 1
ATOM 1510 N N . SER A 1 201 ? -23.844 -5.868 34.237 1.00 96.25 201 SER A N 1
ATOM 1511 C CA . SER A 1 201 ? -22.930 -6.613 33.374 1.00 96.25 201 SER A CA 1
ATOM 1512 C C . SER A 1 201 ? -21.565 -5.934 33.297 1.00 96.25 201 SER A C 1
ATOM 1514 O O . SER A 1 201 ? -21.467 -4.705 33.266 1.00 96.25 201 SER A O 1
ATOM 1516 N N . THR A 1 202 ? -20.517 -6.745 33.210 1.00 95.06 202 THR A N 1
ATOM 1517 C CA . THR A 1 202 ? -19.145 -6.274 33.003 1.00 95.06 202 THR A CA 1
ATOM 1518 C C . THR A 1 202 ? -18.821 -6.364 31.518 1.00 95.06 202 THR A C 1
ATOM 1520 O O . THR A 1 202 ? -18.963 -7.432 30.924 1.00 95.06 202 THR A O 1
ATOM 1523 N N . VAL A 1 203 ? -18.390 -5.253 30.919 1.00 96.56 203 VAL A N 1
ATOM 1524 C CA . VAL A 1 203 ? -18.033 -5.174 29.496 1.00 96.56 203 VAL A CA 1
ATOM 1525 C C . VAL A 1 203 ? -16.561 -4.804 29.379 1.00 96.56 203 VAL A C 1
ATOM 1527 O O . VAL A 1 203 ? -16.150 -3.734 29.824 1.00 96.56 203 VAL A O 1
ATOM 1530 N N . VAL A 1 204 ? -15.772 -5.684 28.769 1.00 96.12 204 VAL A N 1
ATOM 1531 C CA . VAL A 1 204 ? -14.351 -5.460 28.483 1.00 96.12 204 VAL A CA 1
ATOM 1532 C C . VAL A 1 204 ? -14.177 -5.416 26.973 1.00 96.12 204 VAL A C 1
ATOM 1534 O O . VAL A 1 204 ? -14.650 -6.307 26.275 1.00 96.12 204 VAL A O 1
ATOM 1537 N N . THR A 1 205 ? -13.530 -4.371 26.460 1.00 95.69 205 THR A N 1
ATOM 1538 C CA . THR A 1 205 ? -13.236 -4.240 25.027 1.00 95.69 205 THR A CA 1
ATOM 1539 C C . THR A 1 205 ? -11.733 -4.178 24.809 1.00 95.69 205 THR A C 1
ATOM 1541 O O . THR A 1 205 ? -11.052 -3.336 25.391 1.00 95.69 205 THR A O 1
ATOM 1544 N N . GLU A 1 206 ? -11.235 -5.059 23.951 1.00 93.69 206 GLU A N 1
ATOM 1545 C CA . GLU A 1 206 ? -9.835 -5.160 23.553 1.00 93.69 206 GLU A CA 1
ATOM 1546 C C . GLU A 1 206 ? -9.683 -4.808 22.067 1.00 93.69 206 GLU A C 1
ATOM 1548 O O . GLU A 1 206 ? -10.571 -5.074 21.253 1.00 93.69 206 GLU A O 1
ATOM 1553 N N . SER A 1 207 ? -8.553 -4.200 21.703 1.00 93.00 207 SER A N 1
ATOM 1554 C CA . SER A 1 207 ? -8.229 -3.872 20.310 1.00 93.00 207 SER A CA 1
ATOM 1555 C C . SER A 1 207 ? -7.606 -5.079 19.610 1.00 93.00 207 SER A C 1
ATOM 1557 O O . SER A 1 207 ? -6.663 -5.681 20.125 1.00 93.00 207 SER A O 1
ATOM 1559 N N . ILE A 1 208 ? -8.109 -5.415 18.423 1.00 91.88 208 ILE A N 1
ATOM 1560 C CA . ILE A 1 208 ? -7.526 -6.426 17.539 1.00 91.88 208 ILE A CA 1
ATOM 1561 C C . ILE A 1 208 ? -6.645 -5.696 16.517 1.00 91.88 208 ILE A C 1
ATOM 1563 O O . ILE A 1 208 ? -7.126 -4.764 15.863 1.00 91.88 208 ILE A O 1
ATOM 1567 N N . PRO A 1 209 ? -5.375 -6.104 16.329 1.00 90.81 209 PRO A N 1
ATOM 1568 C CA . PRO A 1 209 ? -4.512 -5.520 15.309 1.00 90.81 209 PRO A CA 1
ATOM 1569 C C . PRO A 1 209 ? -5.185 -5.489 13.933 1.00 90.81 209 PRO A C 1
ATOM 1571 O O . PRO A 1 209 ? -5.852 -6.445 13.535 1.00 90.81 209 PRO A O 1
ATOM 1574 N N . ALA A 1 210 ? -4.999 -4.390 13.200 1.00 93.38 210 ALA A N 1
ATOM 1575 C CA . ALA A 1 210 ? -5.495 -4.300 11.835 1.00 93.38 210 ALA A CA 1
ATOM 1576 C C . ALA A 1 210 ? -4.829 -5.373 10.946 1.00 93.38 210 ALA A C 1
ATOM 1578 O O . ALA A 1 210 ? -3.658 -5.711 11.161 1.00 93.38 210 ALA A O 1
ATOM 1579 N N . PRO A 1 211 ? -5.547 -5.908 9.944 1.00 92.06 211 PRO A N 1
ATOM 1580 C CA . PRO A 1 211 ? -4.964 -6.844 8.992 1.00 92.06 211 PRO A CA 1
ATOM 1581 C C . PRO A 1 211 ? -3.874 -6.171 8.142 1.00 92.06 211 PRO A C 1
ATOM 1583 O O . PRO A 1 211 ? -3.764 -4.945 8.089 1.00 92.06 211 PRO A O 1
ATOM 1586 N N . LYS A 1 212 ? -3.058 -6.994 7.473 1.00 93.38 212 LYS A N 1
ATOM 1587 C CA . LYS A 1 212 ? -1.928 -6.544 6.645 1.00 93.38 212 LYS A CA 1
ATOM 1588 C C . LYS A 1 212 ? -2.380 -5.593 5.532 1.00 93.38 212 LYS A C 1
ATOM 1590 O O . LYS A 1 212 ? -3.416 -5.824 4.915 1.00 93.38 212 LYS A O 1
ATOM 1595 N N . ASP A 1 213 ? -1.548 -4.593 5.245 1.00 96.44 213 ASP A N 1
ATOM 1596 C CA . ASP A 1 213 ? -1.718 -3.649 4.139 1.00 96.44 213 ASP A CA 1
ATOM 1597 C C . ASP A 1 213 ? -2.047 -4.337 2.803 1.00 96.44 213 ASP A C 1
ATOM 1599 O O . ASP A 1 213 ? -1.449 -5.354 2.438 1.00 96.44 213 ASP A O 1
ATOM 1603 N N . ILE A 1 214 ? -2.962 -3.721 2.057 1.00 94.44 214 ILE A N 1
ATOM 1604 C CA . ILE A 1 214 ? -3.321 -4.071 0.684 1.00 94.44 214 ILE A CA 1
ATOM 1605 C C . ILE A 1 214 ? -2.647 -3.069 -0.254 1.00 94.44 214 ILE A C 1
ATOM 1607 O O . ILE A 1 214 ? -2.724 -1.858 -0.041 1.00 94.44 214 ILE A O 1
ATOM 1611 N N . GLU A 1 215 ? -2.006 -3.575 -1.305 1.00 96.19 215 GLU A N 1
ATOM 1612 C CA . GLU A 1 215 ? -1.355 -2.759 -2.329 1.00 96.19 215 GLU A CA 1
ATOM 1613 C C . GLU A 1 215 ? -2.135 -2.845 -3.643 1.00 96.19 215 GLU A C 1
ATOM 1615 O O . GLU A 1 215 ? -2.312 -3.921 -4.214 1.00 96.19 215 GLU A O 1
ATOM 1620 N N . GLU A 1 216 ? -2.618 -1.698 -4.109 1.00 95.12 216 GLU A N 1
ATOM 1621 C CA . GLU A 1 216 ? -3.283 -1.522 -5.396 1.00 95.12 216 GLU A CA 1
ATOM 1622 C C . GLU A 1 216 ? -2.324 -0.817 -6.356 1.00 95.12 216 GLU A C 1
ATOM 1624 O O . GLU A 1 216 ? -1.696 0.181 -6.004 1.00 95.12 216 GLU A O 1
ATOM 1629 N N . LEU A 1 217 ? -2.196 -1.320 -7.580 1.00 93.62 217 LEU A N 1
ATOM 1630 C CA . LEU A 1 217 ? -1.304 -0.723 -8.571 1.00 93.62 217 LEU A CA 1
ATOM 1631 C C . LEU A 1 217 ? -1.942 0.526 -9.193 1.00 93.62 217 LEU A C 1
ATOM 1633 O O . LEU A 1 217 ? -3.102 0.498 -9.601 1.00 93.62 217 LEU A O 1
ATOM 1637 N N . ASP A 1 218 ? -1.162 1.598 -9.319 1.00 92.31 218 ASP A N 1
ATOM 1638 C CA . ASP A 1 218 ? -1.560 2.850 -9.964 1.00 92.31 218 ASP A CA 1
ATOM 1639 C C . ASP A 1 218 ? -0.594 3.188 -11.109 1.00 92.31 218 ASP A C 1
ATOM 1641 O O . ASP A 1 218 ? 0.615 3.343 -10.914 1.00 92.31 218 ASP A O 1
ATOM 1645 N N . ALA A 1 219 ? -1.123 3.290 -12.329 1.00 90.19 219 ALA A N 1
ATOM 1646 C CA . ALA A 1 219 ? -0.357 3.607 -13.536 1.00 90.19 219 ALA A CA 1
ATOM 1647 C C . ALA A 1 219 ? -0.011 5.099 -13.677 1.00 90.19 219 ALA A C 1
ATOM 1649 O O . ALA A 1 219 ? 0.779 5.461 -14.547 1.00 90.19 219 ALA A O 1
ATOM 1650 N N . ASN A 1 220 ? -0.587 5.970 -12.844 1.00 90.94 220 ASN A N 1
ATOM 1651 C CA . ASN A 1 220 ? -0.306 7.406 -12.842 1.00 90.94 220 ASN A CA 1
ATOM 1652 C C . ASN A 1 220 ? 0.810 7.787 -11.861 1.00 90.94 220 ASN A C 1
ATOM 1654 O O . ASN A 1 220 ? 1.420 8.848 -12.010 1.00 90.94 220 ASN A O 1
ATOM 1658 N N . LEU A 1 221 ? 1.084 6.933 -10.873 1.00 90.56 221 LEU A N 1
ATOM 1659 C CA . LEU A 1 221 ? 2.160 7.114 -9.902 1.00 90.56 221 LEU A CA 1
ATOM 1660 C C . LEU A 1 221 ? 3.478 6.540 -10.437 1.00 90.56 221 LEU A C 1
ATOM 1662 O O . LEU A 1 221 ? 3.505 5.428 -10.962 1.00 90.56 221 LEU A O 1
ATOM 1666 N N . GLU A 1 222 ? 4.569 7.291 -10.280 1.00 87.44 222 GLU A N 1
ATOM 1667 C CA . GLU A 1 222 ? 5.930 6.882 -10.671 1.00 87.44 222 GLU A CA 1
ATOM 1668 C C . GLU A 1 222 ? 6.344 5.566 -9.997 1.00 87.44 222 GLU A C 1
ATOM 1670 O O . GLU A 1 222 ? 6.013 5.327 -8.833 1.00 87.44 222 GLU A O 1
ATOM 1675 N N . VAL A 1 223 ? 7.096 4.719 -10.710 1.00 88.69 223 VAL A N 1
ATOM 1676 C CA . VAL A 1 223 ? 7.642 3.478 -10.133 1.00 88.69 223 VAL A CA 1
ATOM 1677 C C . VAL A 1 223 ? 8.397 3.775 -8.833 1.00 88.69 223 VAL A C 1
ATOM 1679 O O . VAL A 1 223 ? 9.270 4.639 -8.785 1.00 88.69 223 VAL A O 1
ATOM 1682 N N . GLY A 1 224 ? 8.051 3.042 -7.773 1.00 85.25 224 GLY A N 1
ATOM 1683 C CA . GLY A 1 224 ? 8.616 3.217 -6.430 1.00 85.25 224 GLY A CA 1
ATOM 1684 C C . GLY A 1 224 ? 7.841 4.183 -5.526 1.00 85.25 224 GLY A C 1
ATOM 1685 O O . GLY A 1 224 ? 8.100 4.213 -4.324 1.00 85.25 224 GLY A O 1
ATOM 1686 N N . ALA A 1 225 ? 6.861 4.931 -6.046 1.00 89.44 225 ALA A N 1
ATOM 1687 C CA . ALA A 1 225 ? 5.953 5.714 -5.213 1.00 89.44 225 ALA A CA 1
ATOM 1688 C C . ALA A 1 225 ? 4.959 4.798 -4.473 1.00 89.44 225 ALA A C 1
ATOM 1690 O O . ALA A 1 225 ? 4.368 3.900 -5.073 1.00 89.44 225 ALA A O 1
ATOM 1691 N N . ARG A 1 226 ? 4.741 5.050 -3.175 1.00 94.94 226 ARG A N 1
ATOM 1692 C CA . ARG A 1 226 ? 3.731 4.374 -2.341 1.00 94.94 226 ARG A CA 1
ATOM 1693 C C . ARG A 1 226 ? 2.914 5.425 -1.597 1.00 94.94 226 ARG A C 1
ATOM 1695 O O . ARG A 1 226 ? 3.451 6.137 -0.752 1.00 94.94 226 ARG A O 1
ATOM 1702 N N . VAL A 1 227 ? 1.627 5.533 -1.915 1.00 95.12 227 VAL A N 1
ATOM 1703 C CA . VAL A 1 227 ? 0.734 6.583 -1.398 1.00 95.12 227 VAL A CA 1
ATOM 1704 C C . VAL A 1 227 ? -0.437 5.955 -0.654 1.00 95.12 227 VAL A C 1
ATOM 1706 O O . VAL A 1 227 ? -1.054 5.012 -1.136 1.00 95.12 227 VAL A O 1
ATOM 1709 N N . LEU A 1 228 ? -0.754 6.468 0.534 1.00 95.81 228 LEU A N 1
ATOM 1710 C CA . LEU A 1 228 ? -1.877 5.981 1.333 1.00 95.81 228 LEU A CA 1
ATOM 1711 C C . LEU A 1 228 ? -3.217 6.404 0.707 1.00 95.81 228 LEU A C 1
ATOM 1713 O O . LEU A 1 228 ? -3.481 7.595 0.565 1.00 95.81 228 LEU A O 1
ATOM 1717 N N . LYS A 1 229 ? -4.077 5.431 0.389 1.00 95.31 229 LYS A N 1
ATOM 1718 C CA . LYS A 1 229 ? -5.449 5.636 -0.111 1.00 95.31 229 LYS A CA 1
ATOM 1719 C C . LYS A 1 229 ? -6.493 5.505 0.993 1.00 95.31 229 LYS A C 1
ATOM 1721 O O . LYS A 1 229 ? -7.459 6.262 1.019 1.00 95.31 229 LYS A O 1
ATOM 1726 N N . LYS A 1 230 ? -6.310 4.551 1.909 1.00 96.38 230 LYS A N 1
ATOM 1727 C CA . LYS A 1 230 ? -7.206 4.324 3.051 1.00 96.38 230 LYS A CA 1
ATOM 1728 C C . LYS A 1 230 ? -6.393 3.931 4.279 1.00 96.38 230 LYS A C 1
ATOM 1730 O O . LYS A 1 230 ? -5.571 3.026 4.188 1.00 96.38 230 LYS A O 1
ATOM 1735 N N . VAL A 1 231 ? -6.624 4.600 5.409 1.00 94.81 231 VAL A N 1
ATOM 1736 C CA . VAL A 1 231 ? -5.999 4.258 6.699 1.00 94.81 231 VAL A CA 1
ATOM 1737 C C . VAL A 1 231 ? -6.489 2.898 7.203 1.00 94.81 231 VAL A C 1
ATOM 1739 O O . VAL A 1 231 ? -7.645 2.532 6.981 1.00 94.81 231 VAL A O 1
ATOM 1742 N N . ALA A 1 232 ? -5.622 2.167 7.904 1.00 95.44 232 ALA A N 1
ATOM 1743 C CA . ALA A 1 232 ? -6.026 0.967 8.627 1.00 95.44 232 ALA A CA 1
ATOM 1744 C C . ALA A 1 232 ? -6.936 1.329 9.810 1.00 95.44 232 ALA A C 1
ATOM 1746 O O . ALA A 1 232 ? -6.738 2.353 10.466 1.00 95.44 232 ALA A O 1
ATOM 1747 N N . VAL A 1 233 ? -7.898 0.457 10.105 1.00 96.31 233 VAL A N 1
ATOM 1748 C CA . VAL A 1 233 ? -8.765 0.552 11.286 1.00 96.31 233 VAL A CA 1
ATOM 1749 C C . VAL A 1 233 ? -8.607 -0.753 12.065 1.00 96.31 233 VAL A C 1
ATOM 1751 O O . VAL A 1 233 ? -8.840 -1.813 11.480 1.00 96.31 233 VAL A O 1
ATOM 1754 N N . PRO A 1 234 ? -8.171 -0.725 13.337 1.00 93.38 234 PRO A N 1
ATOM 1755 C CA . PRO A 1 234 ? -8.087 -1.933 14.151 1.00 93.38 234 PRO A CA 1
ATOM 1756 C C . PRO A 1 234 ? -9.482 -2.520 14.389 1.00 93.38 234 PRO A C 1
ATOM 1758 O O . PRO A 1 234 ? -10.476 -1.796 14.412 1.00 93.38 234 PRO A O 1
ATOM 1761 N N . GLY A 1 235 ? -9.546 -3.837 14.559 1.00 95.19 235 GLY A N 1
ATOM 1762 C CA . GLY A 1 235 ? -10.772 -4.506 14.980 1.00 95.19 235 GLY A CA 1
ATOM 1763 C C . GLY A 1 235 ? -10.989 -4.368 16.484 1.00 95.19 235 GLY A C 1
ATOM 1764 O O . GLY A 1 235 ? -10.136 -3.848 17.206 1.00 95.19 235 GLY A O 1
ATOM 1765 N N . THR A 1 236 ? -12.105 -4.883 16.983 1.00 95.69 236 THR A N 1
ATOM 1766 C CA . THR A 1 236 ? -12.392 -4.932 18.419 1.00 95.69 236 THR A CA 1
ATOM 1767 C C . THR A 1 236 ? -12.925 -6.297 18.830 1.00 95.69 236 THR A C 1
ATOM 1769 O O . THR A 1 236 ? -13.655 -6.956 18.090 1.00 95.69 236 THR A O 1
ATOM 1772 N N . LYS A 1 237 ? -12.556 -6.726 20.037 1.00 94.62 237 LYS A N 1
ATOM 1773 C CA . LYS A 1 237 ? -13.144 -7.867 20.733 1.00 94.62 237 LYS A CA 1
ATOM 1774 C C . LYS A 1 237 ? -13.844 -7.347 21.981 1.00 94.62 237 LYS A C 1
ATOM 1776 O O . LYS A 1 237 ? -13.186 -6.824 22.875 1.00 94.62 237 LYS A O 1
ATOM 1781 N N . THR A 1 238 ? -15.161 -7.489 22.048 1.00 95.69 238 THR A N 1
ATOM 1782 C CA . THR A 1 238 ? -15.965 -7.099 23.210 1.00 95.69 238 THR A CA 1
ATOM 1783 C C . THR A 1 238 ? -16.450 -8.344 23.936 1.00 95.69 238 THR A C 1
ATOM 1785 O O . THR A 1 238 ? -17.207 -9.134 23.379 1.00 95.69 238 THR A O 1
ATOM 1788 N N . THR A 1 239 ? -16.038 -8.503 25.189 1.00 95.50 239 THR A N 1
ATOM 1789 C CA . THR A 1 239 ? -16.455 -9.590 26.077 1.00 95.50 239 THR A CA 1
ATOM 1790 C C . THR A 1 239 ? -17.442 -9.038 27.098 1.00 95.50 239 THR A C 1
ATOM 1792 O O . THR A 1 239 ? -17.100 -8.146 27.876 1.00 95.50 239 THR A O 1
ATOM 1795 N N . THR A 1 240 ? -18.667 -9.563 27.096 1.00 97.06 240 THR A N 1
ATOM 1796 C CA . THR A 1 240 ? -19.732 -9.173 28.030 1.00 97.06 240 THR A CA 1
ATOM 1797 C C . THR A 1 240 ? -20.041 -10.322 28.982 1.00 97.06 240 THR A C 1
ATOM 1799 O O . THR A 1 240 ? -20.468 -11.391 28.547 1.00 97.06 240 THR A O 1
ATOM 1802 N N . THR A 1 241 ? -19.875 -10.087 30.281 1.00 96.62 241 THR A N 1
ATOM 1803 C CA . THR A 1 241 ? -20.249 -11.025 31.347 1.00 96.62 241 THR A CA 1
ATOM 1804 C C . THR A 1 241 ? -21.498 -10.503 32.046 1.00 96.62 241 THR A C 1
ATOM 1806 O O . THR A 1 241 ? -21.445 -9.471 32.719 1.00 96.62 241 THR A O 1
ATOM 1809 N N . SER A 1 242 ? -22.622 -11.200 31.876 1.00 96.06 242 SER A N 1
ATOM 1810 C CA . SER A 1 242 ? -23.869 -10.913 32.592 1.00 96.06 242 SER A CA 1
ATOM 1811 C C . SER A 1 242 ? -23.945 -11.691 33.905 1.00 96.06 242 SER A C 1
ATOM 1813 O O . SER A 1 242 ? -23.204 -12.654 34.109 1.00 96.06 242 SER A O 1
ATOM 1815 N N . TYR A 1 243 ? -24.843 -11.281 34.800 1.00 96.00 243 TYR A N 1
ATOM 1816 C CA . TYR A 1 243 ? -25.027 -11.915 36.103 1.00 96.00 243 TYR A CA 1
ATOM 1817 C C . TYR A 1 243 ? -26.497 -12.252 36.330 1.00 96.00 243 TYR A C 1
ATOM 1819 O O . TYR A 1 243 ? -27.379 -11.471 35.973 1.00 96.00 243 TYR A O 1
ATOM 1827 N N . THR A 1 244 ? -26.755 -13.394 36.958 1.00 96.19 244 THR A N 1
ATOM 1828 C CA . THR A 1 244 ? -28.100 -13.842 37.324 1.00 96.19 244 THR A CA 1
ATOM 1829 C C . THR A 1 244 ? -28.191 -13.998 38.836 1.00 96.19 244 THR A C 1
ATOM 1831 O O . THR A 1 244 ? -27.364 -14.669 39.452 1.00 96.19 244 THR A O 1
ATOM 1834 N N . LEU A 1 245 ? -29.190 -13.355 39.442 1.00 96.56 245 LEU A N 1
ATOM 1835 C CA . LEU A 1 245 ? -29.451 -13.439 40.877 1.00 96.56 245 LEU A CA 1
ATOM 1836 C C . LEU A 1 245 ? -30.060 -14.796 41.239 1.00 96.56 245 LEU A C 1
ATOM 1838 O O . LEU A 1 245 ? -31.085 -15.187 40.684 1.00 96.56 245 LEU A O 1
ATOM 1842 N N . ASN A 1 246 ? -29.473 -15.472 42.223 1.00 92.81 246 ASN A N 1
ATOM 1843 C CA . ASN A 1 246 ? -30.133 -16.546 42.949 1.00 92.81 246 ASN A CA 1
ATOM 1844 C C . ASN A 1 246 ? -30.993 -15.935 44.071 1.00 92.81 246 ASN A C 1
ATOM 1846 O O . ASN A 1 246 ? -30.461 -15.352 45.016 1.00 92.81 246 ASN A O 1
ATOM 1850 N N . THR A 1 247 ? -32.316 -16.057 43.961 1.00 93.12 247 THR A N 1
ATOM 1851 C CA . THR A 1 247 ? -33.282 -15.452 44.895 1.00 93.12 247 THR A CA 1
ATOM 1852 C C . THR A 1 247 ? -33.349 -16.136 46.256 1.00 93.12 247 THR A C 1
ATOM 1854 O O . THR A 1 247 ? -33.887 -15.542 47.182 1.00 93.12 247 THR A O 1
ATOM 1857 N N . ASP A 1 248 ? -32.798 -17.342 46.396 1.00 92.00 248 ASP A N 1
ATOM 1858 C CA . ASP A 1 248 ? -32.765 -18.064 47.671 1.00 92.00 248 ASP A CA 1
ATOM 1859 C C . ASP A 1 248 ? -31.544 -17.656 48.506 1.00 92.00 248 ASP A C 1
ATOM 1861 O O . ASP A 1 248 ? -31.614 -17.573 49.730 1.00 92.00 248 ASP A O 1
ATOM 1865 N N . THR A 1 249 ? -30.411 -17.389 47.845 1.00 92.12 249 THR A N 1
ATOM 1866 C CA . THR A 1 249 ? -29.132 -17.084 48.514 1.00 92.12 249 THR A CA 1
ATOM 1867 C C . THR A 1 249 ? -28.741 -15.609 48.471 1.00 92.12 249 THR A C 1
ATOM 1869 O O . THR A 1 249 ? -27.865 -15.190 49.225 1.00 92.12 249 THR A O 1
ATOM 1872 N N . GLY A 1 250 ? -29.344 -14.815 47.582 1.00 90.31 250 GLY A N 1
ATOM 1873 C CA . GLY A 1 250 ? -28.986 -13.411 47.377 1.00 90.31 250 GLY A CA 1
ATOM 1874 C C . GLY A 1 250 ? -27.648 -13.198 46.662 1.00 90.31 250 GLY A C 1
ATOM 1875 O O . GLY A 1 250 ? -27.092 -12.100 46.719 1.00 90.31 250 GLY A O 1
ATOM 1876 N N . ILE A 1 251 ? -27.105 -14.234 46.014 1.00 91.19 251 ILE A N 1
ATOM 1877 C CA . ILE A 1 251 ? -25.823 -14.185 45.298 1.00 91.19 251 ILE A CA 1
ATOM 1878 C C . ILE A 1 251 ? -26.076 -14.026 43.797 1.00 91.19 251 ILE A C 1
ATOM 1880 O O . ILE A 1 251 ? -26.848 -14.780 43.201 1.00 91.19 251 ILE A O 1
ATOM 1884 N N . ALA A 1 252 ? -25.396 -13.067 43.170 1.00 95.19 252 ALA A N 1
ATOM 1885 C CA . ALA A 1 252 ? -25.388 -12.887 41.724 1.00 95.19 252 ALA A CA 1
ATOM 1886 C C . ALA A 1 252 ? -24.265 -13.730 41.097 1.00 95.19 252 ALA A C 1
ATOM 1888 O O . ALA A 1 252 ? -23.072 -13.467 41.283 1.00 95.19 252 ALA A O 1
ATOM 1889 N N . VAL A 1 253 ? -24.654 -14.754 40.340 1.00 94.44 253 VAL A N 1
ATOM 1890 C CA . VAL A 1 253 ? -23.739 -15.689 39.679 1.00 94.44 253 VAL A CA 1
ATOM 1891 C C . VAL A 1 253 ? -23.393 -15.163 38.290 1.00 94.44 253 VAL A C 1
ATOM 1893 O O . VAL A 1 253 ? -24.280 -14.769 37.536 1.00 94.44 253 VAL A O 1
ATOM 1896 N N . ALA A 1 254 ? -22.103 -15.144 37.953 1.00 95.38 254 ALA A N 1
ATOM 1897 C CA . ALA A 1 254 ? -21.641 -14.770 36.620 1.00 95.38 254 ALA A CA 1
ATOM 1898 C C . ALA A 1 254 ? -22.040 -15.838 35.592 1.00 95.38 254 ALA A C 1
ATOM 1900 O O . ALA A 1 254 ? -21.775 -17.026 35.787 1.00 95.38 254 ALA A O 1
ATOM 1901 N N . ASN A 1 255 ? -22.637 -15.409 34.486 1.00 95.25 255 ASN A N 1
ATOM 1902 C CA . ASN A 1 255 ? -22.952 -16.270 33.354 1.00 95.25 255 ASN A CA 1
ATOM 1903 C C . ASN A 1 255 ? -21.720 -16.485 32.467 1.00 95.25 255 ASN A C 1
ATOM 1905 O O . ASN A 1 255 ? -20.711 -15.783 32.580 1.00 95.25 255 ASN A O 1
ATOM 1909 N N . ALA A 1 256 ? -21.817 -17.445 31.545 1.00 92.94 256 ALA A N 1
ATOM 1910 C CA . ALA A 1 256 ? -20.807 -17.613 30.508 1.00 92.94 256 ALA A CA 1
ATOM 1911 C C . ALA A 1 256 ? -20.659 -16.306 29.697 1.00 92.94 256 ALA A C 1
ATOM 1913 O O . ALA A 1 256 ? -21.674 -15.741 29.276 1.00 92.94 256 ALA A O 1
ATOM 1914 N N . PRO A 1 257 ? -19.427 -15.808 29.486 1.00 96.44 257 PRO A N 1
ATOM 1915 C CA . PRO A 1 257 ? -19.210 -14.559 28.773 1.00 96.44 257 PRO A CA 1
ATOM 1916 C C . PRO A 1 257 ? -19.581 -14.699 27.295 1.00 96.44 257 PRO A C 1
ATOM 1918 O O . PRO A 1 257 ? -19.305 -15.719 26.663 1.00 96.44 257 PRO A O 1
ATOM 1921 N N . VAL A 1 258 ? -20.175 -13.645 26.739 1.00 94.56 258 VAL A N 1
ATOM 1922 C CA . VAL A 1 258 ? -20.480 -13.538 25.309 1.00 94.56 258 VAL A CA 1
ATOM 1923 C C . VAL A 1 258 ? -19.429 -12.652 24.655 1.00 94.56 258 VAL A C 1
ATOM 1925 O O . VAL A 1 258 ? -19.236 -11.506 25.065 1.00 94.56 258 VAL A O 1
ATOM 1928 N N . GLU A 1 259 ? -18.756 -13.177 23.634 1.00 96.00 259 GLU A N 1
ATOM 1929 C CA . GLU A 1 259 ? -17.762 -12.441 22.854 1.00 96.00 259 GLU A CA 1
ATOM 1930 C C . GLU A 1 259 ? -18.376 -11.941 21.542 1.00 96.00 259 GLU A C 1
ATOM 1932 O O . GLU A 1 259 ? -19.031 -12.688 20.818 1.00 96.00 259 GLU A O 1
ATOM 1937 N N . THR A 1 260 ? -18.154 -10.669 21.222 1.00 93.94 260 THR A N 1
ATOM 1938 C CA . THR A 1 260 ? -18.494 -10.054 19.935 1.00 93.94 260 THR A CA 1
ATOM 1939 C C . THR A 1 260 ? -17.213 -9.549 19.292 1.00 93.94 260 THR A C 1
ATOM 1941 O O . THR A 1 260 ? -16.472 -8.785 19.910 1.00 93.94 260 THR A O 1
ATOM 1944 N N . ILE A 1 261 ? -16.938 -9.984 18.064 1.00 92.69 261 ILE A N 1
ATOM 1945 C CA . ILE A 1 261 ? -15.735 -9.610 17.318 1.00 92.69 261 ILE A CA 1
ATOM 1946 C C . ILE A 1 261 ? -16.153 -8.741 16.137 1.00 92.69 261 ILE A C 1
ATOM 1948 O O . ILE A 1 261 ? -16.991 -9.142 15.331 1.00 92.69 261 ILE A O 1
ATOM 1952 N N . VAL A 1 262 ? -15.548 -7.563 16.032 1.00 95.00 262 VAL A N 1
ATOM 1953 C CA . VAL A 1 262 ? -15.628 -6.697 14.856 1.00 95.00 262 VAL A CA 1
ATOM 1954 C C . VAL A 1 262 ? -14.255 -6.701 14.202 1.00 95.00 262 VAL A C 1
ATOM 1956 O O . VAL A 1 262 ? -13.269 -6.290 14.812 1.00 95.00 262 VAL A O 1
ATOM 1959 N N . GLU A 1 263 ? -14.169 -7.197 12.971 1.00 91.75 263 GLU A N 1
ATOM 1960 C CA . GLU A 1 263 ? -12.898 -7.246 12.251 1.00 91.75 263 GLU A CA 1
ATOM 1961 C C . GLU A 1 263 ? -12.413 -5.844 11.862 1.00 91.75 263 GLU A C 1
ATOM 1963 O O . GLU A 1 263 ? -13.195 -4.954 11.523 1.00 91.75 263 GLU A O 1
ATOM 1968 N N . GLY A 1 264 ? -11.094 -5.658 11.905 1.00 94.56 264 GLY A N 1
ATOM 1969 C CA . GLY A 1 264 ? -10.448 -4.440 11.432 1.00 94.56 264 GLY A CA 1
ATOM 1970 C C . GLY A 1 264 ? -10.338 -4.401 9.910 1.00 94.56 264 GLY A C 1
ATOM 1971 O O . GLY A 1 264 ? -10.415 -5.424 9.232 1.00 94.56 264 GLY A O 1
ATOM 1972 N N . THR A 1 265 ? -10.079 -3.219 9.357 1.00 94.44 265 THR A N 1
ATOM 1973 C CA . THR A 1 265 ? -9.824 -3.042 7.922 1.00 94.44 265 THR A CA 1
ATOM 1974 C C . THR A 1 265 ? -8.363 -2.702 7.663 1.00 94.44 265 THR A C 1
ATOM 1976 O O . THR A 1 265 ? -7.791 -1.869 8.368 1.00 94.44 265 THR A O 1
ATOM 1979 N N . ALA A 1 266 ? -7.775 -3.302 6.627 1.00 94.25 266 ALA A N 1
ATOM 1980 C CA . ALA A 1 266 ? -6.394 -3.048 6.221 1.00 94.25 266 ALA A CA 1
ATOM 1981 C C . ALA A 1 266 ? -6.208 -1.613 5.710 1.00 94.25 266 ALA A C 1
ATOM 1983 O O . ALA A 1 266 ? -7.142 -1.012 5.167 1.00 94.25 266 ALA A O 1
ATOM 1984 N N . ALA A 1 267 ? -4.985 -1.090 5.824 1.00 96.12 267 ALA A N 1
ATOM 1985 C CA . ALA A 1 267 ? -4.599 0.085 5.056 1.00 96.12 267 ALA A CA 1
ATOM 1986 C C . ALA A 1 267 ? -4.523 -0.278 3.568 1.00 96.12 267 ALA A C 1
ATOM 1988 O O . ALA A 1 267 ? -4.058 -1.360 3.211 1.00 96.12 267 ALA A O 1
ATOM 1989 N N . VAL A 1 268 ? -4.957 0.632 2.701 1.00 96.50 268 VAL A N 1
ATOM 1990 C CA . VAL A 1 268 ? -4.844 0.480 1.246 1.00 96.50 268 VAL A CA 1
ATOM 1991 C C . VAL A 1 268 ? -3.835 1.495 0.739 1.00 96.50 268 VAL A C 1
ATOM 1993 O O . VAL A 1 268 ? -4.006 2.697 0.965 1.00 96.50 268 VAL A O 1
ATOM 1996 N N . TYR A 1 269 ? -2.804 1.019 0.048 1.00 96.75 269 TYR A N 1
ATOM 1997 C CA . TYR A 1 269 ? -1.779 1.840 -0.585 1.00 96.75 269 TYR A CA 1
ATOM 1998 C C . TYR A 1 269 ? -1.865 1.736 -2.104 1.00 96.75 269 TYR A C 1
ATOM 2000 O O . TYR A 1 269 ? -2.007 0.644 -2.645 1.00 96.75 269 TYR A O 1
ATOM 2008 N N . LEU A 1 270 ? -1.737 2.873 -2.782 1.00 96.31 270 LEU A N 1
ATOM 2009 C CA . LEU A 1 270 ? -1.501 2.946 -4.217 1.00 96.31 270 LEU A CA 1
ATOM 2010 C C . LEU A 1 270 ? 0.005 2.861 -4.471 1.00 96.31 270 LEU A C 1
ATOM 2012 O O . LEU A 1 270 ? 0.769 3.671 -3.938 1.00 96.31 270 LEU A O 1
ATOM 2016 N N . VAL A 1 271 ? 0.426 1.879 -5.262 1.00 93.94 271 VAL A N 1
ATOM 2017 C CA . VAL A 1 271 ? 1.826 1.646 -5.629 1.00 93.94 271 VAL A CA 1
ATOM 2018 C C . VAL A 1 271 ? 2.029 2.002 -7.095 1.00 93.94 271 VAL A C 1
ATOM 2020 O O . VAL A 1 271 ? 1.326 1.503 -7.972 1.00 93.94 271 VAL A O 1
ATOM 2023 N N . GLY A 1 272 ? 2.995 2.877 -7.359 1.00 90.19 272 GLY A N 1
ATOM 2024 C CA . GLY A 1 272 ? 3.247 3.402 -8.690 1.00 90.19 272 GLY A CA 1
ATOM 2025 C C . GLY A 1 272 ? 3.867 2.398 -9.653 1.00 90.19 272 GLY A C 1
ATOM 2026 O O . GLY A 1 272 ? 4.815 1.687 -9.324 1.00 90.19 272 GLY A O 1
ATOM 2027 N N . THR A 1 273 ? 3.319 2.369 -10.866 1.00 86.31 273 THR A N 1
ATOM 2028 C CA . THR A 1 273 ? 3.767 1.535 -11.995 1.00 86.31 273 THR A CA 1
ATOM 2029 C C . THR A 1 273 ? 4.065 2.350 -13.251 1.00 86.31 273 THR A C 1
ATOM 2031 O O . THR A 1 273 ? 4.432 1.791 -14.288 1.00 86.31 273 THR A O 1
ATOM 2034 N N . LYS A 1 274 ? 3.944 3.681 -13.177 1.00 83.06 274 LYS A N 1
ATOM 2035 C CA . LYS A 1 274 ? 4.231 4.580 -14.290 1.00 83.06 274 LYS A CA 1
ATOM 2036 C C . LYS A 1 274 ? 5.699 4.465 -14.661 1.00 83.06 274 LYS A C 1
ATOM 2038 O O . LYS A 1 274 ? 6.585 4.959 -13.966 1.00 83.06 274 LYS A O 1
ATOM 2043 N N . THR A 1 275 ? 5.947 3.778 -15.764 1.00 65.00 275 THR A N 1
ATOM 2044 C CA . THR A 1 275 ? 7.283 3.646 -16.324 1.00 65.00 275 THR A CA 1
ATOM 2045 C C . THR A 1 275 ? 7.451 4.756 -17.348 1.00 65.00 275 THR A C 1
ATOM 2047 O O . THR A 1 275 ? 6.676 4.862 -18.300 1.00 65.00 275 THR A O 1
ATOM 2050 N N . THR A 1 276 ? 8.453 5.607 -17.162 1.00 59.19 276 THR A N 1
ATOM 2051 C CA . THR A 1 276 ? 8.924 6.468 -18.241 1.00 59.19 276 THR A CA 1
ATOM 2052 C C . THR A 1 276 ? 9.686 5.574 -19.213 1.00 59.19 276 THR A C 1
ATOM 2054 O O . THR A 1 276 ? 10.761 5.074 -18.893 1.00 59.19 276 THR A O 1
ATOM 2057 N N . ASN A 1 277 ? 9.118 5.323 -20.397 1.00 57.16 277 ASN A N 1
ATOM 2058 C CA . ASN A 1 277 ? 9.868 4.720 -21.499 1.00 57.16 277 ASN A CA 1
ATOM 2059 C C . ASN A 1 277 ? 10.943 5.721 -21.929 1.00 57.16 277 ASN A C 1
ATOM 2061 O O . ASN A 1 277 ? 10.735 6.538 -22.826 1.00 57.16 277 ASN A O 1
ATOM 2065 N N . LEU A 1 278 ? 12.078 5.701 -21.233 1.00 56.91 278 LEU A N 1
ATOM 2066 C CA . LEU A 1 278 ? 13.262 6.403 -21.681 1.00 56.91 278 LEU A CA 1
ATOM 2067 C C . LEU A 1 278 ? 13.741 5.690 -22.946 1.00 56.91 278 LEU A C 1
ATOM 2069 O O . LEU A 1 278 ? 13.930 4.471 -22.915 1.00 56.91 278 LEU A O 1
ATOM 2073 N N . PRO A 1 279 ? 13.909 6.420 -24.058 1.00 59.09 279 PRO A N 1
ATOM 2074 C CA . PRO A 1 279 ? 14.317 5.809 -25.304 1.00 59.09 279 PRO A CA 1
ATOM 2075 C C . PRO A 1 279 ? 15.687 5.157 -25.113 1.00 59.09 279 PRO A C 1
ATOM 2077 O O . PRO A 1 279 ? 16.648 5.802 -24.676 1.00 59.09 279 PRO A O 1
ATOM 2080 N N . VAL A 1 280 ? 15.784 3.865 -25.420 1.00 68.62 280 VAL A N 1
ATOM 2081 C CA . VAL A 1 280 ? 17.020 3.108 -25.215 1.00 68.62 280 VAL A CA 1
ATOM 2082 C C . VAL A 1 280 ? 17.965 3.461 -26.353 1.00 68.62 280 VAL A C 1
ATOM 2084 O O . VAL A 1 280 ? 17.788 3.047 -27.503 1.00 68.62 280 VAL A O 1
ATOM 2087 N N . VAL A 1 281 ? 18.979 4.266 -26.036 1.00 73.00 281 VAL A N 1
ATOM 2088 C CA . VAL A 1 281 ? 20.046 4.607 -26.974 1.00 73.00 281 VAL A CA 1
ATOM 2089 C C . VAL A 1 281 ? 21.114 3.523 -26.914 1.00 73.00 281 VAL A C 1
ATOM 2091 O O . VAL A 1 281 ? 21.743 3.321 -25.880 1.00 73.00 281 VAL A O 1
ATOM 2094 N N . THR A 1 282 ? 21.345 2.846 -28.034 1.00 77.56 282 THR A N 1
ATOM 2095 C CA . THR A 1 282 ? 22.423 1.860 -28.182 1.00 77.56 282 THR A CA 1
ATOM 2096 C C . THR A 1 282 ? 23.409 2.308 -29.251 1.00 77.56 282 THR A C 1
ATOM 2098 O O . THR A 1 282 ? 23.031 2.930 -30.245 1.00 77.56 282 THR A O 1
ATOM 2101 N N . THR A 1 283 ? 24.681 1.976 -29.053 1.00 80.12 283 THR A N 1
ATOM 2102 C CA . THR A 1 283 ? 25.754 2.226 -30.019 1.00 80.12 283 THR A CA 1
ATOM 2103 C C . THR A 1 283 ? 26.326 0.882 -30.452 1.00 80.12 283 THR A C 1
ATOM 2105 O O . THR A 1 283 ? 26.653 0.056 -29.602 1.00 80.12 283 THR A O 1
ATOM 2108 N N . LYS A 1 284 ? 26.422 0.642 -31.762 1.00 81.25 284 LYS A N 1
ATOM 2109 C CA . LYS A 1 284 ? 26.959 -0.595 -32.344 1.00 81.25 284 LYS A CA 1
ATOM 2110 C C . LYS A 1 284 ? 28.068 -0.270 -33.338 1.00 81.25 284 LYS A C 1
ATOM 2112 O O . LYS A 1 284 ? 27.925 0.660 -34.127 1.00 81.25 284 LYS A O 1
ATOM 2117 N N . GLU A 1 285 ? 29.128 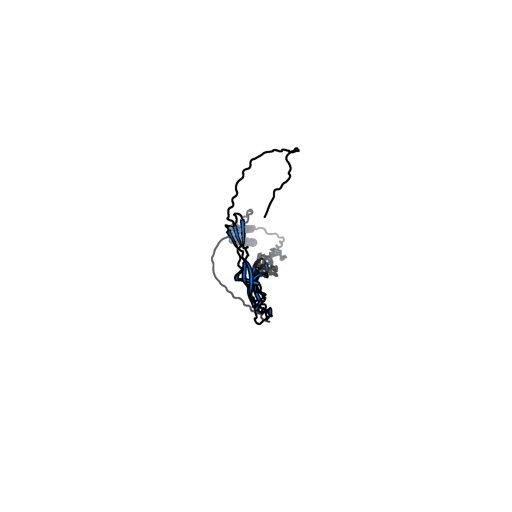-1.070 -33.331 1.00 87.75 285 GLU A N 1
ATOM 2118 C CA . GLU A 1 285 ? 30.166 -1.024 -34.362 1.00 87.75 285 GLU A CA 1
ATOM 2119 C C . GLU A 1 285 ? 29.782 -1.941 -35.529 1.00 87.75 285 GLU A C 1
ATOM 2121 O O . GLU A 1 285 ? 29.354 -3.083 -35.331 1.00 87.75 285 GLU A O 1
ATOM 2126 N N . VAL A 1 286 ? 29.867 -1.412 -36.746 1.00 86.00 286 VAL A N 1
ATOM 2127 C CA . VAL A 1 286 ? 29.560 -2.116 -37.996 1.00 86.00 286 VAL A CA 1
ATOM 2128 C C . VAL A 1 286 ? 30.764 -1.983 -38.916 1.00 86.00 286 VAL A C 1
ATOM 2130 O O . VAL A 1 286 ? 31.327 -0.898 -39.026 1.00 86.00 286 VAL A O 1
ATOM 2133 N N . VAL A 1 287 ? 31.152 -3.075 -39.567 1.00 86.69 287 VAL A N 1
ATOM 2134 C CA . VAL A 1 287 ? 32.243 -3.109 -40.545 1.00 86.69 287 VAL A CA 1
ATOM 2135 C C . VAL A 1 287 ? 31.669 -3.332 -41.943 1.00 86.69 287 VAL A C 1
ATOM 2137 O O . VAL A 1 287 ? 30.770 -4.155 -42.114 1.00 86.69 287 VAL A O 1
ATOM 2140 N N . GLU A 1 288 ? 32.169 -2.584 -42.921 1.00 83.50 288 GLU A N 1
ATOM 2141 C CA . GLU A 1 288 ? 31.848 -2.720 -44.344 1.00 83.50 288 GLU A CA 1
ATOM 2142 C C . GLU A 1 288 ? 33.146 -2.886 -45.139 1.00 83.50 288 GLU A C 1
ATOM 2144 O O . GLU A 1 288 ? 34.104 -2.145 -44.908 1.00 83.50 288 GLU A O 1
ATOM 2149 N N . THR A 1 289 ? 33.182 -3.846 -46.065 1.00 85.25 289 THR A N 1
ATOM 2150 C CA . THR A 1 289 ? 34.338 -4.094 -46.936 1.00 85.25 289 THR A CA 1
ATOM 2151 C C . THR A 1 289 ? 33.988 -3.823 -48.398 1.00 85.25 289 THR A C 1
ATOM 2153 O O . THR A 1 289 ? 32.897 -4.149 -48.868 1.00 85.25 289 THR A O 1
ATOM 2156 N N . GLN A 1 290 ? 34.908 -3.184 -49.121 1.00 79.62 290 GLN A N 1
ATOM 2157 C CA . GLN A 1 290 ? 34.776 -2.823 -50.533 1.00 79.62 290 GLN A CA 1
ATOM 2158 C C . GLN A 1 290 ? 36.060 -3.187 -51.284 1.00 79.62 290 GLN A C 1
ATOM 2160 O O . GLN A 1 290 ? 37.165 -2.986 -50.784 1.00 79.62 290 GLN A O 1
ATOM 2165 N N . VAL A 1 291 ? 35.924 -3.700 -52.505 1.00 84.00 291 VAL A N 1
ATOM 2166 C CA . VAL A 1 291 ? 37.068 -4.061 -53.354 1.00 84.00 291 VAL A CA 1
ATOM 2167 C C . VAL A 1 291 ? 37.600 -2.815 -54.065 1.00 84.00 291 VAL A C 1
ATOM 2169 O O . VAL A 1 291 ? 36.834 -2.085 -54.691 1.00 84.00 291 VAL A O 1
ATOM 2172 N N . VAL A 1 292 ? 38.913 -2.590 -53.997 1.00 84.38 292 VAL A N 1
ATOM 2173 C CA . VAL A 1 292 ? 39.624 -1.533 -54.731 1.00 84.38 292 VAL A CA 1
ATOM 2174 C C . VAL A 1 292 ? 40.346 -2.174 -55.912 1.00 84.38 292 VAL A C 1
ATOM 2176 O O . VAL A 1 292 ? 41.281 -2.949 -55.716 1.00 84.38 292 VAL A O 1
ATOM 2179 N N . ALA A 1 293 ? 39.897 -1.890 -57.135 1.00 88.38 293 ALA A N 1
ATOM 2180 C CA . ALA A 1 293 ? 40.469 -2.492 -58.338 1.00 88.38 293 ALA A CA 1
ATOM 2181 C C . ALA A 1 293 ? 41.942 -2.092 -58.540 1.00 88.38 293 ALA A C 1
ATOM 2183 O O . ALA A 1 293 ? 42.311 -0.949 -58.265 1.00 88.38 293 ALA A O 1
ATOM 2184 N N . PHE A 1 294 ? 42.776 -3.016 -59.025 1.00 85.75 294 PHE A N 1
ATOM 2185 C CA . PHE A 1 294 ? 44.142 -2.690 -59.439 1.00 85.75 294 PHE A CA 1
ATOM 2186 C C . PHE A 1 294 ? 44.178 -1.978 -60.797 1.00 85.75 294 PHE A C 1
ATOM 2188 O O . PHE A 1 294 ? 43.307 -2.166 -61.646 1.00 85.75 294 PHE A O 1
ATOM 2195 N N . GLU A 1 295 ? 45.221 -1.183 -61.021 1.00 87.62 295 GLU A N 1
ATOM 2196 C CA . GLU A 1 295 ? 45.472 -0.507 -62.298 1.00 87.62 295 GLU A CA 1
ATOM 2197 C C . GLU A 1 295 ? 46.421 -1.322 -63.190 1.00 87.62 295 GLU A C 1
ATOM 2199 O O . GLU A 1 295 ? 47.155 -2.182 -62.704 1.00 87.62 295 GLU A O 1
ATOM 2204 N N . THR A 1 296 ? 46.424 -1.063 -64.502 1.00 86.88 296 THR A N 1
ATOM 2205 C CA . THR A 1 296 ? 47.388 -1.666 -65.442 1.00 86.88 296 THR A CA 1
ATOM 2206 C C . THR A 1 296 ? 48.406 -0.622 -65.887 1.00 86.88 296 THR A C 1
ATOM 2208 O O . THR A 1 296 ? 48.031 0.379 -66.497 1.00 86.88 296 THR A O 1
ATOM 2211 N N . ILE A 1 297 ? 49.686 -0.863 -65.610 1.00 85.62 297 ILE A N 1
ATOM 2212 C CA . ILE A 1 297 ? 50.802 0.009 -65.988 1.00 85.62 297 ILE A CA 1
ATOM 2213 C C . ILE A 1 297 ? 51.510 -0.609 -67.196 1.00 85.62 297 ILE A C 1
ATOM 2215 O O . ILE A 1 297 ? 51.868 -1.785 -67.171 1.00 85.62 297 ILE A O 1
ATOM 2219 N N . ARG A 1 298 ? 51.713 0.180 -68.259 1.00 84.06 298 ARG A N 1
ATOM 2220 C CA . ARG A 1 298 ? 52.494 -0.226 -69.437 1.00 84.06 298 ARG A CA 1
ATOM 2221 C C . ARG A 1 298 ? 53.882 0.395 -69.354 1.00 84.06 298 ARG A C 1
ATOM 2223 O O . ARG A 1 298 ? 53.986 1.615 -69.256 1.00 84.06 298 ARG A O 1
ATOM 2230 N N . GLU A 1 299 ? 54.918 -0.429 -69.408 1.00 83.44 299 GLU A N 1
ATOM 2231 C CA . GLU A 1 299 ? 56.314 0.015 -69.365 1.00 83.44 299 GLU A CA 1
ATOM 2232 C C . GLU A 1 299 ? 57.064 -0.509 -70.595 1.00 83.44 299 GLU A C 1
ATOM 2234 O O . GLU A 1 299 ? 56.934 -1.680 -70.954 1.00 83.44 299 GLU A O 1
ATOM 2239 N N . ASP A 1 300 ? 57.846 0.354 -71.244 1.00 82.19 300 ASP A N 1
ATOM 2240 C CA . ASP A 1 300 ? 58.620 -0.023 -72.429 1.00 82.19 300 ASP A CA 1
ATOM 2241 C C . ASP A 1 300 ? 59.793 -0.940 -72.034 1.00 82.19 300 ASP A C 1
ATOM 2243 O O . ASP A 1 300 ? 60.607 -0.582 -71.179 1.00 82.19 300 ASP A O 1
ATOM 2247 N N . ASP A 1 301 ? 59.912 -2.104 -72.680 1.00 81.88 301 ASP A N 1
ATOM 2248 C CA . ASP A 1 301 ? 61.068 -2.999 -72.552 1.00 81.88 301 ASP A CA 1
ATOM 2249 C C . ASP A 1 301 ? 61.904 -2.965 -73.843 1.00 81.88 301 ASP A C 1
ATOM 2251 O O . ASP A 1 301 ? 61.470 -3.494 -74.871 1.00 81.88 301 ASP A O 1
ATOM 2255 N N . PRO A 1 302 ? 63.120 -2.388 -73.817 1.00 79.50 302 PRO A N 1
ATOM 2256 C CA . PRO A 1 302 ? 64.010 -2.329 -74.976 1.00 79.50 302 PRO A CA 1
ATOM 2257 C C . PRO A 1 302 ? 64.416 -3.695 -75.547 1.00 79.50 302 PRO A C 1
ATOM 2259 O O . PRO A 1 302 ? 64.874 -3.755 -76.687 1.00 79.50 302 PRO A O 1
ATOM 2262 N N . ASN A 1 303 ? 64.289 -4.778 -74.772 1.00 82.31 303 ASN A N 1
ATOM 2263 C CA . ASN A 1 303 ? 64.627 -6.135 -75.208 1.00 82.31 303 ASN A CA 1
ATOM 2264 C C . ASN A 1 303 ? 63.453 -6.857 -75.883 1.00 82.31 303 ASN A C 1
ATOM 2266 O O . ASN A 1 303 ? 63.644 -7.937 -76.446 1.00 82.31 303 ASN A O 1
ATOM 2270 N N . LEU A 1 304 ? 62.245 -6.290 -75.824 1.00 80.38 304 LEU A N 1
ATOM 2271 C CA . LEU A 1 304 ? 61.054 -6.859 -76.437 1.00 80.38 304 LEU A CA 1
ATOM 2272 C C . LEU A 1 304 ? 60.887 -6.308 -77.861 1.00 80.38 304 LEU A C 1
ATOM 2274 O O . LEU A 1 304 ? 61.025 -5.111 -78.103 1.00 80.38 304 LEU A O 1
ATOM 2278 N N . GLU A 1 305 ? 60.610 -7.183 -78.832 1.00 75.25 305 GLU A N 1
ATOM 2279 C CA . GLU A 1 305 ? 60.441 -6.753 -80.226 1.00 75.25 305 GLU A CA 1
ATOM 2280 C C . GLU A 1 305 ? 59.285 -5.754 -80.375 1.00 75.25 305 GLU A C 1
ATOM 2282 O O . GLU A 1 305 ? 58.255 -5.857 -79.707 1.00 75.25 305 GLU A O 1
ATOM 2287 N N . VAL A 1 306 ? 59.441 -4.824 -81.319 1.00 74.94 306 VAL A N 1
ATOM 2288 C CA . VAL A 1 306 ? 58.449 -3.798 -81.660 1.00 74.94 306 VAL A CA 1
ATOM 2289 C C . VAL A 1 306 ? 57.049 -4.403 -81.816 1.00 74.94 306 VAL A C 1
ATOM 2291 O O . VAL A 1 306 ? 56.819 -5.248 -82.681 1.00 74.94 306 VAL A O 1
ATOM 2294 N N . GLY A 1 307 ? 56.098 -3.932 -81.005 1.00 70.75 307 GLY A N 1
ATOM 2295 C CA . GLY A 1 307 ? 54.697 -4.358 -81.065 1.00 70.75 307 GLY A CA 1
ATOM 2296 C C . GLY A 1 307 ? 54.374 -5.688 -80.371 1.00 70.75 307 GLY A C 1
ATOM 2297 O O . GLY A 1 307 ? 53.223 -6.116 -80.438 1.00 70.75 307 GLY A O 1
ATOM 2298 N N . LYS A 1 308 ? 55.338 -6.341 -79.704 1.00 77.94 308 LYS A N 1
ATOM 2299 C CA . LYS A 1 308 ? 55.066 -7.464 -78.792 1.00 77.94 308 LYS A CA 1
ATOM 2300 C C . LYS A 1 308 ? 54.787 -6.960 -77.376 1.00 77.94 308 LYS A C 1
ATOM 2302 O O . LYS A 1 308 ? 55.333 -5.941 -76.956 1.00 77.94 308 LYS A O 1
ATOM 2307 N N . GLU A 1 309 ? 53.957 -7.707 -76.649 1.00 83.88 309 GLU A N 1
ATOM 2308 C CA . GLU A 1 309 ? 53.577 -7.429 -75.260 1.00 83.88 309 GLU A CA 1
ATOM 2309 C C . GLU A 1 309 ? 53.778 -8.686 -74.412 1.00 83.88 309 GLU A C 1
ATOM 2311 O O . GLU A 1 309 ? 53.491 -9.797 -74.869 1.00 83.88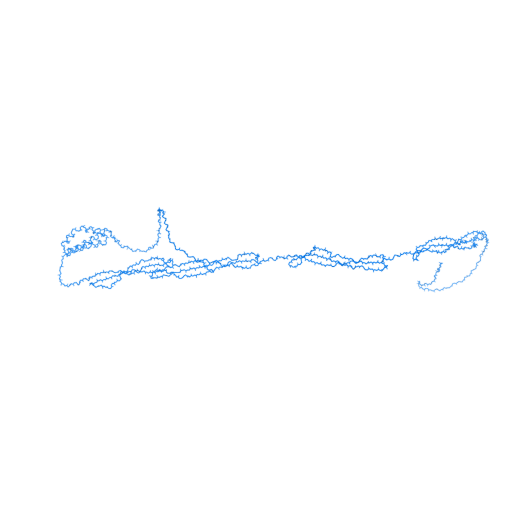 309 GLU A O 1
ATOM 2316 N N . VAL A 1 310 ? 54.290 -8.516 -73.195 1.00 83.00 310 VAL A N 1
ATOM 2317 C CA . VAL A 1 310 ? 54.460 -9.594 -72.216 1.00 83.00 310 VAL A CA 1
ATOM 2318 C C . VAL A 1 310 ? 53.816 -9.163 -70.904 1.00 83.00 310 VAL A C 1
ATOM 2320 O O . VAL A 1 310 ? 54.168 -8.126 -70.338 1.00 83.00 310 VAL A O 1
ATOM 2323 N N . ASP A 1 311 ? 52.871 -9.974 -70.431 1.00 77.88 311 ASP A N 1
ATOM 2324 C CA . ASP A 1 311 ? 52.254 -9.808 -69.118 1.00 77.88 311 ASP A CA 1
ATOM 2325 C C . ASP A 1 311 ? 53.220 -10.266 -68.014 1.00 77.88 311 ASP A C 1
ATOM 2327 O O . ASP A 1 311 ? 53.779 -11.365 -68.062 1.00 77.88 311 ASP A O 1
ATOM 2331 N N . GLU A 1 312 ? 53.397 -9.417 -67.004 1.00 76.12 312 GLU A N 1
ATOM 2332 C CA . GLU A 1 312 ? 54.038 -9.745 -65.727 1.00 76.12 312 GLU A CA 1
ATOM 2333 C C . GLU A 1 312 ? 52.981 -10.284 -64.724 1.00 76.12 312 GLU A C 1
ATOM 2335 O O . GLU A 1 312 ? 51.810 -10.406 -65.103 1.00 76.12 312 GLU A O 1
ATOM 2340 N N . PRO A 1 313 ? 53.335 -10.706 -63.484 1.00 77.81 313 PRO A N 1
ATOM 2341 C CA . PRO A 1 313 ? 52.359 -11.276 -62.546 1.00 77.81 313 PRO A CA 1
ATOM 2342 C C . PRO A 1 313 ? 51.084 -10.430 -62.413 1.00 77.81 313 PRO A C 1
ATOM 2344 O O . PRO A 1 313 ? 51.139 -9.201 -62.366 1.00 77.81 313 PRO A O 1
ATOM 2347 N N . GLU A 1 314 ? 49.937 -11.117 -62.357 1.00 84.56 314 GLU A N 1
ATOM 2348 C CA . GLU A 1 314 ? 48.617 -10.487 -62.292 1.00 84.56 314 GLU A CA 1
ATOM 2349 C C . GLU A 1 314 ? 48.527 -9.475 -61.144 1.00 84.56 314 GLU A C 1
ATOM 2351 O O . GLU A 1 314 ? 49.000 -9.719 -60.028 1.00 84.56 314 GLU A O 1
ATOM 2356 N N . GLY A 1 315 ? 47.881 -8.344 -61.429 1.00 85.44 315 GLY A N 1
ATOM 2357 C CA . GLY A 1 315 ? 47.568 -7.352 -60.413 1.00 85.44 315 GLY A CA 1
ATOM 2358 C C . GLY A 1 315 ? 46.639 -7.940 -59.349 1.00 85.44 315 GLY A C 1
ATOM 2359 O O . GLY A 1 315 ? 45.855 -8.857 -59.602 1.00 85.44 315 GLY A O 1
ATOM 2360 N N . VAL A 1 316 ? 46.717 -7.406 -58.134 1.00 88.62 316 VAL A N 1
ATOM 2361 C CA . VAL A 1 316 ? 45.904 -7.856 -56.997 1.00 88.62 316 VAL A CA 1
ATOM 2362 C C . VAL A 1 316 ? 45.056 -6.690 -56.519 1.00 88.62 316 VAL A C 1
ATOM 2364 O O . VAL A 1 316 ? 45.585 -5.624 -56.209 1.00 88.62 316 VAL A O 1
ATOM 2367 N N . ASN A 1 317 ? 43.736 -6.880 -56.456 1.00 85.94 317 ASN A N 1
ATOM 2368 C CA . ASN A 1 317 ? 42.831 -5.867 -55.918 1.00 85.94 317 ASN A CA 1
ATOM 2369 C C . ASN A 1 317 ? 43.146 -5.600 -54.440 1.00 85.94 317 ASN A C 1
ATOM 2371 O O . ASN A 1 317 ? 43.442 -6.522 -53.682 1.00 85.94 317 ASN A O 1
ATOM 2375 N N . GLY A 1 318 ? 43.038 -4.341 -54.029 1.00 85.31 318 GLY A N 1
ATOM 2376 C CA . GLY A 1 318 ? 43.078 -3.962 -52.623 1.00 85.31 318 GLY A CA 1
ATOM 2377 C C . GLY A 1 318 ? 41.727 -4.175 -51.942 1.00 85.31 318 GLY A C 1
ATOM 2378 O O . GLY A 1 318 ? 40.692 -4.312 -52.599 1.00 85.31 318 GLY A O 1
ATOM 2379 N N . GLU A 1 319 ? 41.718 -4.145 -50.613 1.00 88.69 319 GLU A N 1
ATOM 2380 C CA . GLU A 1 319 ? 40.497 -4.245 -49.808 1.00 88.69 319 GLU A CA 1
ATOM 2381 C C . GLU A 1 319 ? 40.354 -3.009 -48.919 1.00 88.69 319 GLU A C 1
ATOM 2383 O O . GLU A 1 319 ? 41.190 -2.735 -48.059 1.00 88.69 319 GLU A O 1
ATOM 2388 N N . ARG A 1 320 ? 39.293 -2.231 -49.133 1.00 82.06 320 ARG A N 1
ATOM 2389 C CA . ARG A 1 320 ? 38.926 -1.096 -48.287 1.00 82.06 320 ARG A CA 1
ATOM 2390 C C . ARG A 1 320 ? 37.995 -1.577 -47.187 1.00 82.06 320 ARG A C 1
ATOM 2392 O O . ARG A 1 320 ? 36.927 -2.102 -47.475 1.00 82.06 320 ARG A O 1
ATOM 2399 N N . THR A 1 321 ? 38.374 -1.349 -45.938 1.00 81.31 321 THR A N 1
ATOM 2400 C CA . THR A 1 321 ? 37.564 -1.650 -44.755 1.00 81.31 321 THR A CA 1
ATOM 2401 C C . THR A 1 321 ? 37.163 -0.350 -44.068 1.00 81.31 321 THR A C 1
ATOM 2403 O O . THR A 1 321 ? 38.025 0.448 -43.692 1.00 81.31 321 THR A O 1
ATOM 2406 N N . ILE A 1 322 ? 35.858 -0.150 -43.874 1.00 81.69 322 ILE A N 1
ATOM 2407 C CA . ILE A 1 322 ? 35.291 1.022 -43.202 1.00 81.69 322 ILE A CA 1
ATOM 2408 C C . ILE A 1 322 ? 34.588 0.569 -41.922 1.00 81.69 322 ILE A C 1
ATOM 2410 O O . ILE A 1 322 ? 33.674 -0.256 -41.954 1.00 81.69 322 ILE A O 1
ATOM 2414 N N . PHE A 1 323 ? 35.000 1.125 -40.783 1.00 85.12 323 PHE A N 1
ATOM 2415 C CA . PHE A 1 323 ? 34.324 0.928 -39.504 1.00 85.12 323 PHE A CA 1
ATOM 2416 C C . PHE A 1 323 ? 33.384 2.095 -39.237 1.00 85.12 323 PHE A C 1
ATOM 2418 O O . PHE A 1 323 ? 33.796 3.256 -39.218 1.00 85.12 323 PHE A O 1
ATOM 2425 N N . TYR A 1 324 ? 32.124 1.782 -38.963 1.00 86.06 324 TYR A N 1
ATOM 2426 C CA . TYR A 1 324 ? 31.098 2.744 -38.596 1.00 86.06 324 TYR A CA 1
ATOM 2427 C C . TYR A 1 324 ? 30.687 2.579 -37.138 1.00 86.06 324 TYR A C 1
ATOM 2429 O O . TYR A 1 324 ? 30.489 1.467 -36.647 1.00 86.06 324 TYR A O 1
ATOM 2437 N N . THR A 1 325 ? 30.448 3.708 -36.479 1.00 84.12 325 THR A N 1
ATOM 2438 C CA . THR A 1 325 ? 29.706 3.775 -35.222 1.00 84.12 325 THR A CA 1
ATOM 2439 C C . THR A 1 325 ? 28.255 4.120 -35.548 1.00 84.12 325 THR A C 1
ATOM 2441 O O . THR A 1 325 ? 27.963 5.216 -36.033 1.00 84.12 325 THR A O 1
ATOM 2444 N N . VAL A 1 326 ? 27.336 3.186 -35.295 1.00 88.44 326 VAL A N 1
ATOM 2445 C CA . VAL A 1 326 ? 25.897 3.348 -35.544 1.00 88.44 326 VAL A CA 1
ATOM 2446 C C . VAL A 1 326 ? 25.177 3.601 -34.225 1.00 88.44 326 VAL A C 1
ATOM 2448 O O . VAL A 1 326 ? 25.191 2.750 -33.333 1.00 88.44 326 VAL A O 1
ATOM 2451 N N . ARG A 1 327 ? 24.510 4.754 -34.107 1.00 86.88 327 ARG A N 1
ATOM 2452 C CA . ARG A 1 327 ? 23.655 5.096 -32.964 1.00 86.88 327 ARG A CA 1
ATOM 2453 C C . ARG A 1 327 ? 22.205 4.760 -33.289 1.00 86.88 327 ARG A C 1
ATOM 2455 O O . ARG A 1 327 ? 21.636 5.282 -34.252 1.00 86.88 327 ARG A O 1
ATOM 2462 N N . LYS A 1 328 ? 21.599 3.920 -32.455 1.00 85.12 328 LYS A N 1
ATOM 2463 C CA . LYS A 1 328 ? 20.191 3.537 -32.540 1.00 85.12 328 LYS A CA 1
ATOM 2464 C C . LYS A 1 328 ? 19.417 4.069 -31.347 1.00 85.12 328 LYS A C 1
ATOM 2466 O O . LYS A 1 328 ? 19.922 4.061 -30.229 1.00 85.12 328 LYS A O 1
ATOM 2471 N N . THR A 1 329 ? 18.185 4.487 -31.593 1.00 78.88 329 THR A N 1
ATOM 2472 C CA . THR A 1 329 ? 17.211 4.842 -30.559 1.00 78.88 329 THR A CA 1
ATOM 2473 C C . THR A 1 329 ? 16.012 3.931 -30.759 1.00 78.88 329 THR A C 1
ATOM 2475 O O . THR A 1 329 ? 15.453 3.911 -31.856 1.00 78.88 329 THR A O 1
ATOM 2478 N N . ASP A 1 330 ? 15.694 3.117 -29.751 1.00 80.12 330 ASP A N 1
ATOM 2479 C CA . ASP A 1 330 ? 14.617 2.115 -29.798 1.00 80.12 330 ASP A CA 1
ATOM 2480 C C . ASP A 1 330 ? 14.746 1.146 -30.990 1.00 80.12 330 ASP A C 1
ATOM 2482 O O . ASP A 1 330 ? 13.792 0.820 -31.690 1.00 80.12 330 ASP A O 1
ATOM 2486 N N . GLY A 1 331 ? 15.981 0.714 -31.269 1.00 78.19 331 GLY A N 1
ATOM 2487 C CA . GLY A 1 331 ? 16.299 -0.223 -32.354 1.00 78.19 331 GLY A CA 1
ATOM 2488 C C . GLY A 1 331 ? 16.402 0.398 -33.755 1.00 78.19 331 GLY A C 1
ATOM 2489 O O . GLY A 1 331 ? 16.947 -0.245 -34.656 1.00 78.19 331 GLY A O 1
ATOM 2490 N N . VAL A 1 332 ? 15.980 1.652 -33.938 1.00 77.88 332 VAL A N 1
ATOM 2491 C CA . VAL A 1 332 ? 16.024 2.367 -35.224 1.00 77.88 332 VAL A CA 1
ATOM 2492 C C . VAL A 1 332 ? 17.316 3.172 -35.351 1.00 77.88 332 VAL A C 1
ATOM 2494 O O . VAL A 1 332 ? 17.686 3.908 -34.437 1.00 77.88 332 VAL A O 1
ATOM 2497 N N . GLU A 1 333 ? 18.005 3.059 -36.489 1.00 86.12 333 GLU A N 1
ATOM 2498 C CA . GLU A 1 333 ? 19.209 3.844 -36.796 1.00 86.12 333 GLU A CA 1
ATOM 2499 C C . GLU A 1 333 ? 18.872 5.338 -36.898 1.00 86.12 333 GLU A C 1
ATOM 2501 O O . GLU A 1 333 ? 18.007 5.741 -37.674 1.00 86.12 333 GLU A O 1
ATOM 2506 N N . LYS A 1 334 ? 19.537 6.158 -36.077 1.00 88.44 334 LYS A N 1
ATOM 2507 C CA . LYS A 1 334 ? 19.381 7.622 -36.072 1.00 88.44 334 LYS A CA 1
ATOM 2508 C C . LYS A 1 334 ? 20.601 8.342 -36.630 1.00 88.44 334 LYS A C 1
ATOM 2510 O O . LYS A 1 334 ? 20.453 9.427 -37.179 1.00 88.44 334 LYS A O 1
ATOM 2515 N N . ALA A 1 335 ? 21.789 7.762 -36.473 1.00 83.81 335 ALA A N 1
ATOM 2516 C CA . ALA A 1 335 ? 23.027 8.328 -36.990 1.00 83.81 335 ALA A CA 1
ATOM 2517 C C . ALA A 1 335 ? 24.055 7.231 -37.284 1.00 83.81 335 ALA A C 1
ATOM 2519 O O . ALA A 1 335 ? 24.146 6.241 -36.551 1.00 83.81 335 ALA A O 1
ATOM 2520 N N . ARG A 1 336 ? 24.861 7.461 -38.321 1.00 91.19 336 ARG A N 1
ATOM 2521 C CA . ARG A 1 336 ? 26.011 6.643 -38.706 1.00 91.19 336 ARG A CA 1
ATOM 2522 C C . ARG A 1 336 ? 27.209 7.556 -38.917 1.00 91.19 336 ARG A C 1
ATOM 2524 O O . ARG A 1 336 ? 27.132 8.484 -39.717 1.00 91.19 336 ARG A O 1
ATOM 2531 N N . THR A 1 337 ? 28.303 7.274 -38.220 1.00 85.38 337 THR A N 1
ATOM 2532 C CA . THR A 1 337 ? 29.545 8.053 -38.309 1.00 85.38 337 THR A CA 1
ATOM 2533 C C . THR A 1 337 ? 30.710 7.131 -38.642 1.00 85.38 337 THR A C 1
ATOM 2535 O O . THR A 1 337 ? 30.792 6.028 -38.104 1.00 85.38 337 THR A O 1
ATOM 2538 N N . VAL A 1 338 ? 31.613 7.575 -39.517 1.00 89.81 338 VAL A N 1
ATOM 2539 C CA . VAL A 1 338 ? 32.847 6.846 -39.848 1.00 89.81 338 VAL A CA 1
ATOM 2540 C C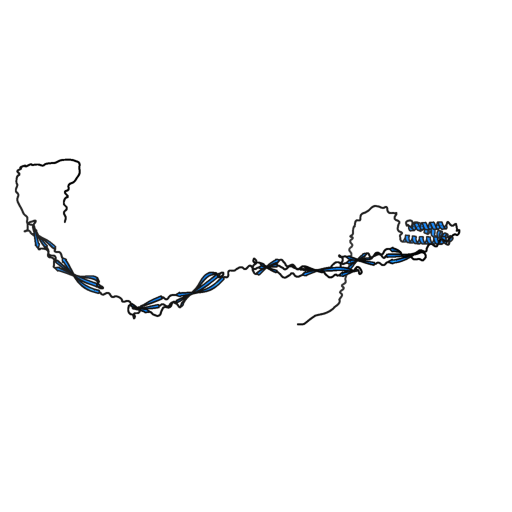 . VAL A 1 338 ? 33.812 6.929 -38.663 1.00 89.81 338 VAL A C 1
ATOM 2542 O O . VAL A 1 338 ? 34.144 8.021 -38.208 1.00 89.81 338 VAL A O 1
ATOM 2545 N N . LYS A 1 339 ? 34.238 5.772 -38.154 1.00 83.75 339 LYS A N 1
ATOM 2546 C CA . LYS A 1 339 ? 35.239 5.625 -37.088 1.00 83.75 339 LYS A CA 1
ATOM 2547 C C . LYS A 1 339 ? 36.642 5.489 -37.676 1.00 83.75 339 LYS A C 1
ATOM 2549 O O . LYS A 1 339 ? 37.572 6.121 -37.186 1.00 83.75 339 LYS A O 1
ATOM 2554 N N . SER A 1 340 ? 36.783 4.685 -38.725 1.00 81.56 340 SER A N 1
ATOM 2555 C CA . SER A 1 340 ? 38.020 4.551 -39.492 1.00 81.56 340 SER A CA 1
ATOM 2556 C C . SER A 1 340 ? 37.727 4.053 -40.902 1.00 81.56 340 SER A C 1
ATOM 2558 O O . SER A 1 340 ? 36.710 3.406 -41.146 1.00 81.56 340 SER A O 1
ATOM 2560 N N . ASP A 1 341 ? 38.630 4.371 -41.818 1.00 89.25 341 ASP A N 1
ATOM 2561 C CA . ASP A 1 341 ? 38.564 4.015 -43.229 1.00 89.25 341 ASP A CA 1
ATOM 2562 C C . ASP A 1 341 ? 39.993 3.761 -43.701 1.00 89.25 341 ASP A C 1
ATOM 2564 O O . ASP A 1 341 ? 40.856 4.636 -43.592 1.00 89.25 341 ASP A O 1
ATOM 2568 N N . SER A 1 342 ? 40.268 2.533 -44.123 1.00 78.75 342 SER A N 1
ATOM 2569 C CA . SER A 1 342 ? 41.614 2.101 -44.484 1.00 78.75 342 SER A CA 1
ATOM 2570 C C . SER A 1 342 ? 41.572 1.090 -45.614 1.00 78.75 342 SER A C 1
ATOM 2572 O O . SER A 1 342 ? 40.688 0.237 -45.652 1.00 78.75 342 SER A O 1
ATOM 2574 N N . ILE A 1 343 ? 42.568 1.144 -46.493 1.00 79.44 343 ILE A N 1
ATOM 2575 C CA . ILE A 1 343 ? 42.775 0.150 -47.546 1.00 79.44 343 ILE A CA 1
ATOM 2576 C C . ILE A 1 343 ? 43.918 -0.755 -47.104 1.00 79.44 343 ILE A C 1
ATOM 2578 O O . ILE A 1 343 ? 45.047 -0.296 -46.926 1.00 79.44 343 ILE A O 1
ATOM 2582 N N . THR A 1 344 ? 43.630 -2.026 -46.848 1.00 79.50 344 THR A N 1
ATOM 2583 C CA . THR A 1 344 ? 44.623 -3.012 -46.417 1.00 79.50 344 THR A CA 1
ATOM 2584 C C . THR A 1 344 ? 44.150 -4.419 -46.796 1.00 79.50 344 THR A C 1
ATOM 2586 O O . THR A 1 344 ? 43.136 -4.856 -46.256 1.00 79.50 344 THR A O 1
ATOM 2589 N N . PRO A 1 345 ? 44.881 -5.152 -47.660 1.00 83.44 345 PRO A N 1
ATOM 2590 C CA . PRO A 1 345 ? 46.101 -4.739 -48.368 1.00 83.44 345 PRO A CA 1
ATOM 2591 C C . PRO A 1 345 ? 45.831 -3.683 -49.466 1.00 83.44 345 PRO A C 1
ATOM 2593 O O . PRO A 1 345 ? 44.696 -3.571 -49.937 1.00 83.44 345 PRO A O 1
ATOM 2596 N N . PRO A 1 346 ? 46.839 -2.881 -49.870 1.00 81.75 346 PRO A N 1
ATOM 2597 C CA . PRO A 1 346 ? 46.714 -1.976 -51.014 1.00 81.75 346 PRO A CA 1
ATOM 2598 C C . PRO A 1 346 ? 46.612 -2.754 -52.333 1.00 81.75 346 PRO A C 1
ATOM 2600 O O . PRO A 1 346 ? 47.113 -3.875 -52.442 1.00 81.75 346 PRO A O 1
ATOM 2603 N N . ALA A 1 347 ? 45.998 -2.141 -53.348 1.00 88.69 347 ALA A N 1
ATOM 2604 C CA . ALA A 1 347 ? 45.971 -2.717 -54.687 1.00 88.69 347 ALA A CA 1
ATOM 2605 C C . ALA A 1 347 ? 47.383 -2.726 -55.296 1.00 88.69 347 ALA A C 1
ATOM 2607 O O . ALA A 1 347 ? 48.111 -1.737 -55.207 1.00 88.69 347 ALA A O 1
ATOM 2608 N N . THR A 1 348 ? 47.763 -3.840 -55.915 1.00 89.31 348 THR A N 1
ATOM 2609 C CA . THR A 1 348 ? 49.035 -4.004 -56.632 1.00 89.31 348 THR A CA 1
ATOM 2610 C C . THR A 1 348 ? 48.749 -4.000 -58.125 1.00 89.31 348 THR A C 1
ATOM 2612 O O . THR A 1 348 ? 47.969 -4.827 -58.592 1.00 89.31 348 THR A O 1
ATOM 2615 N N . ALA A 1 349 ? 49.343 -3.061 -58.862 1.00 86.94 349 ALA A N 1
ATOM 2616 C CA . ALA A 1 349 ? 49.102 -2.896 -60.292 1.00 86.94 349 ALA A CA 1
ATOM 2617 C C . ALA A 1 349 ? 49.578 -4.107 -61.114 1.00 86.94 349 ALA A C 1
ATOM 2619 O O . ALA A 1 349 ? 50.575 -4.742 -60.773 1.00 86.94 349 ALA A O 1
ATOM 2620 N N . LYS A 1 350 ? 48.888 -4.386 -62.226 1.00 87.81 350 LYS A N 1
ATOM 2621 C CA . LYS A 1 350 ? 49.351 -5.311 -63.268 1.00 87.81 350 LYS A CA 1
ATOM 2622 C C . LYS A 1 350 ? 50.340 -4.572 -64.164 1.00 87.81 350 LYS A C 1
ATOM 2624 O O . LYS A 1 350 ? 49.985 -3.544 -64.739 1.00 87.81 350 LYS A O 1
ATOM 2629 N N . VAL A 1 351 ? 51.558 -5.083 -64.302 1.00 87.19 351 VAL A N 1
ATOM 2630 C CA . VAL A 1 351 ? 52.562 -4.506 -65.206 1.00 87.19 351 VAL A CA 1
ATOM 2631 C C . VAL A 1 351 ? 52.526 -5.250 -66.540 1.00 87.19 351 VAL A C 1
ATOM 2633 O O . VAL A 1 351 ? 52.446 -6.476 -66.580 1.00 87.19 351 VAL A O 1
ATOM 2636 N N . MET A 1 352 ? 52.565 -4.502 -67.639 1.00 83.19 352 MET A N 1
ATOM 2637 C CA . MET A 1 352 ? 52.631 -5.029 -68.999 1.00 83.19 352 MET A CA 1
ATOM 2638 C C . MET A 1 352 ? 53.843 -4.422 -69.703 1.00 83.19 352 MET A C 1
ATOM 2640 O O . MET A 1 352 ? 53.921 -3.203 -69.877 1.00 83.19 352 MET A O 1
ATOM 2644 N N . ARG A 1 353 ? 54.794 -5.269 -70.106 1.00 84.62 353 ARG A N 1
ATOM 2645 C CA . ARG A 1 353 ? 55.978 -4.852 -70.866 1.00 84.62 353 ARG A CA 1
ATOM 2646 C C . ARG A 1 353 ? 55.622 -4.767 -72.341 1.00 84.62 353 ARG A C 1
ATOM 2648 O O . ARG A 1 353 ? 55.063 -5.724 -72.877 1.00 84.62 353 ARG A O 1
ATOM 2655 N N . VAL A 1 354 ? 55.955 -3.664 -73.006 1.00 81.88 354 VAL A N 1
ATOM 2656 C CA . VAL A 1 354 ? 55.708 -3.487 -74.447 1.00 81.88 354 VAL A CA 1
ATOM 2657 C C . VAL A 1 354 ? 57.001 -3.151 -75.190 1.00 81.88 354 VAL A C 1
ATOM 2659 O O . VAL A 1 354 ? 57.842 -2.415 -74.681 1.00 81.88 354 VAL A O 1
ATOM 2662 N N . GLY A 1 355 ? 57.191 -3.714 -76.385 1.00 77.19 355 GLY A N 1
ATOM 2663 C CA . GLY A 1 355 ? 58.357 -3.403 -77.215 1.00 77.19 355 GLY A CA 1
ATOM 2664 C C . GLY A 1 355 ? 58.277 -1.983 -77.796 1.00 77.19 355 GLY A C 1
ATOM 2665 O O . GLY A 1 355 ? 57.191 -1.561 -78.213 1.00 77.19 355 GLY A O 1
ATOM 2666 N N . PRO A 1 356 ? 59.395 -1.236 -77.871 1.00 69.06 356 PRO A N 1
ATOM 2667 C CA . PRO A 1 356 ? 59.394 0.174 -78.250 1.00 69.06 356 PRO A CA 1
ATOM 2668 C C . PRO A 1 356 ? 58.856 0.395 -79.671 1.00 69.06 356 PRO A C 1
ATOM 2670 O O . PRO A 1 356 ? 59.119 -0.376 -80.592 1.00 69.06 356 PRO A O 1
ATOM 2673 N N . LYS A 1 357 ? 58.108 1.482 -79.877 1.00 59.47 357 LYS A N 1
ATOM 2674 C CA . LYS A 1 357 ? 57.540 1.867 -81.183 1.00 59.47 357 LYS A CA 1
ATOM 2675 C C . LYS A 1 357 ? 58.644 2.369 -82.142 1.00 59.47 357 LYS A C 1
ATOM 2677 O O . LYS A 1 357 ? 59.508 3.123 -81.696 1.00 59.47 357 LYS A O 1
ATOM 2682 N N . PRO A 1 358 ? 58.631 2.041 -83.455 1.00 57.84 358 PRO A N 1
ATOM 2683 C CA . PRO A 1 358 ? 59.686 2.474 -84.363 1.00 57.84 358 PRO A CA 1
ATOM 2684 C C . PRO A 1 358 ? 59.507 3.955 -84.722 1.00 57.84 358 PRO A C 1
ATOM 2686 O O . PRO A 1 358 ? 58.406 4.404 -85.051 1.00 57.84 358 PRO A O 1
ATOM 2689 N N . VAL A 1 359 ? 60.603 4.713 -84.668 1.00 54.28 359 VAL A N 1
ATOM 2690 C CA . VAL A 1 359 ? 60.661 6.124 -85.072 1.00 54.28 359 VAL A CA 1
ATOM 2691 C C . VAL A 1 359 ? 60.987 6.190 -86.568 1.00 54.28 359 VAL A C 1
ATOM 2693 O O . VAL A 1 359 ? 61.997 5.644 -87.006 1.00 54.28 359 VAL A O 1
ATOM 2696 N N . HIS A 1 360 ? 60.130 6.835 -87.365 1.00 60.47 360 HIS A N 1
ATOM 2697 C CA . HIS A 1 360 ? 60.370 7.048 -88.796 1.00 60.47 360 HIS A CA 1
ATOM 2698 C C . HIS A 1 360 ? 61.401 8.167 -89.003 1.00 60.47 360 HIS A C 1
ATOM 2700 O O . HIS A 1 360 ? 61.236 9.265 -88.472 1.00 60.47 360 HIS A O 1
ATOM 2706 N N . VAL A 1 361 ? 62.455 7.885 -89.774 1.00 55.78 361 VAL A N 1
ATOM 2707 C CA . VAL A 1 361 ? 63.463 8.873 -90.184 1.00 55.78 361 VAL A CA 1
ATOM 2708 C C . VAL A 1 361 ? 63.184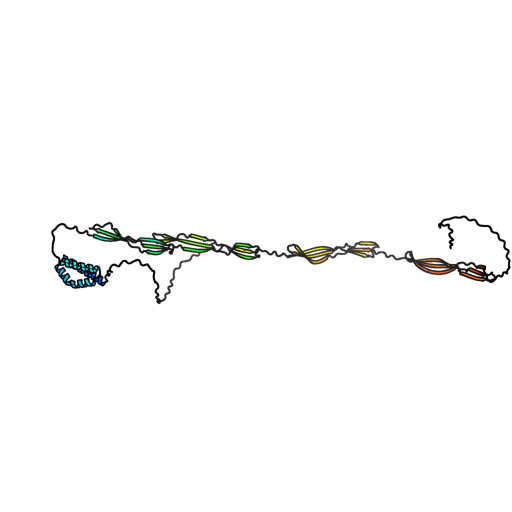 9.261 -91.644 1.00 55.78 361 VAL A C 1
ATOM 2710 O O . VAL A 1 361 ? 63.225 8.368 -92.493 1.00 55.78 361 VAL A O 1
ATOM 2713 N N . PRO A 1 362 ? 62.889 10.540 -91.948 1.00 62.25 362 PRO A N 1
ATOM 2714 C CA . PRO A 1 362 ? 62.552 10.978 -93.303 1.00 62.25 362 PRO A CA 1
ATOM 2715 C C . PRO A 1 362 ? 63.779 10.962 -94.227 1.00 62.25 362 PRO A C 1
ATOM 2717 O O . PRO A 1 362 ? 64.891 11.300 -93.808 1.00 62.25 362 PRO A O 1
ATOM 2720 N N . VAL A 1 363 ? 63.585 10.594 -95.496 1.00 73.25 363 VAL A N 1
ATOM 2721 C CA . VAL A 1 363 ? 64.648 10.520 -96.515 1.00 73.25 363 VAL A CA 1
ATOM 2722 C C . VAL A 1 363 ? 64.640 11.786 -97.374 1.00 73.25 363 VAL A C 1
ATOM 2724 O O . VAL A 1 363 ? 63.612 12.139 -97.948 1.00 73.25 363 VAL A O 1
ATOM 2727 N N . VAL A 1 364 ? 65.789 12.461 -97.505 1.00 77.50 364 VAL A N 1
ATOM 2728 C CA . VAL A 1 364 ? 65.936 13.693 -98.306 1.00 77.50 364 VAL A CA 1
ATOM 2729 C C . VAL A 1 364 ? 66.802 13.439 -99.547 1.00 77.50 364 VAL A C 1
ATOM 2731 O O . VAL A 1 364 ? 67.904 12.908 -99.432 1.00 77.50 364 VAL A O 1
ATOM 2734 N N . THR A 1 365 ? 66.327 13.846 -100.728 1.00 81.19 365 THR A N 1
ATOM 2735 C CA . THR A 1 365 ? 67.020 13.712 -102.030 1.00 81.19 365 THR A CA 1
ATOM 2736 C C . THR A 1 365 ? 67.023 15.031 -102.809 1.00 81.19 365 THR A C 1
ATOM 2738 O O . THR A 1 365 ? 66.103 15.828 -102.636 1.00 81.19 365 THR A O 1
ATOM 2741 N N . THR A 1 366 ? 67.993 15.255 -103.706 1.00 82.31 366 THR A N 1
ATOM 2742 C CA . THR A 1 366 ? 68.056 16.442 -104.586 1.00 82.31 366 THR A CA 1
ATOM 2743 C C . THR A 1 366 ? 68.204 16.071 -106.069 1.00 82.31 366 THR A C 1
ATOM 2745 O O . THR A 1 366 ? 68.900 15.112 -106.396 1.00 82.31 366 THR A O 1
ATOM 2748 N N . GLU A 1 367 ? 67.576 16.834 -106.972 1.00 83.69 367 GLU A N 1
ATOM 2749 C CA . GLU A 1 367 ? 67.663 16.669 -108.439 1.00 83.69 367 GLU A CA 1
ATOM 2750 C C . GLU A 1 367 ? 67.771 18.022 -109.174 1.00 83.69 367 GLU A C 1
ATOM 2752 O O . GLU A 1 367 ? 67.442 19.063 -108.604 1.00 83.69 367 GLU A O 1
ATOM 2757 N N . GLU A 1 368 ? 68.231 18.021 -110.432 1.00 85.88 368 GLU A N 1
ATOM 2758 C CA . GLU A 1 368 ? 68.350 19.229 -111.268 1.00 85.88 368 GLU A CA 1
ATOM 2759 C C . GLU A 1 368 ? 67.275 19.267 -112.361 1.00 85.88 368 GLU A C 1
ATOM 2761 O O . GLU A 1 368 ? 67.100 18.299 -113.100 1.00 85.88 368 GLU A O 1
ATOM 2766 N N . VAL A 1 369 ? 66.573 20.396 -112.478 1.00 84.94 369 VAL A N 1
ATOM 2767 C CA . VAL A 1 369 ? 65.489 20.622 -113.450 1.00 84.94 369 VAL A CA 1
ATOM 2768 C C . VAL A 1 369 ? 65.841 21.814 -114.337 1.00 84.94 369 VAL A C 1
ATOM 2770 O O . VAL A 1 369 ? 66.224 22.863 -113.828 1.00 84.94 369 VAL A O 1
ATOM 2773 N N . VAL A 1 370 ? 65.701 21.673 -115.656 1.00 83.50 370 VAL A N 1
ATOM 2774 C CA . VAL A 1 370 ? 66.026 22.720 -116.642 1.00 83.50 370 VAL A CA 1
ATOM 2775 C C . VAL A 1 370 ? 64.741 23.287 -117.250 1.00 83.50 370 VAL A C 1
ATOM 2777 O O . VAL A 1 370 ? 63.895 22.526 -117.713 1.00 83.50 370 VAL A O 1
ATOM 2780 N N . GLU A 1 371 ? 64.609 24.613 -117.276 1.00 81.94 371 GLU A N 1
ATOM 2781 C CA . GLU A 1 371 ? 63.476 25.347 -117.851 1.00 81.94 371 GLU A CA 1
ATOM 2782 C C . GLU A 1 371 ? 63.971 26.406 -118.850 1.00 81.94 371 GLU A C 1
ATOM 2784 O O . GLU A 1 371 ? 64.975 27.077 -118.612 1.00 81.94 371 GLU A O 1
ATOM 2789 N N . THR A 1 372 ? 63.269 26.583 -119.970 1.00 83.94 372 THR A N 1
ATOM 2790 C CA . THR A 1 372 ? 63.592 27.576 -121.010 1.00 83.94 372 THR A CA 1
ATOM 2791 C C . THR A 1 372 ? 62.509 28.648 -121.089 1.00 83.94 372 THR A C 1
ATOM 2793 O O . THR A 1 372 ? 61.321 28.328 -121.119 1.00 83.94 372 THR A O 1
ATOM 2796 N N . GLN A 1 373 ? 62.904 29.918 -121.168 1.00 78.00 373 GLN A N 1
ATOM 2797 C CA . GLN A 1 373 ? 62.002 31.066 -121.269 1.00 78.00 373 GLN A CA 1
ATOM 2798 C C . GLN A 1 373 ? 62.374 31.954 -122.462 1.00 78.00 373 GLN A C 1
ATOM 2800 O O . GLN A 1 373 ? 63.546 32.136 -122.783 1.00 78.00 373 GLN A O 1
ATOM 2805 N N . VAL A 1 374 ? 61.366 32.531 -123.113 1.00 81.06 374 VAL A N 1
ATOM 2806 C CA . VAL A 1 374 ? 61.541 33.374 -124.306 1.00 81.06 374 VAL A CA 1
ATOM 2807 C C . VAL A 1 374 ? 61.977 34.788 -123.909 1.00 81.06 374 VAL A C 1
ATOM 2809 O O . VAL A 1 374 ? 61.393 35.388 -123.008 1.00 81.06 374 VAL A O 1
ATOM 2812 N N . VAL A 1 375 ? 62.964 35.343 -124.617 1.00 77.69 375 VAL A N 1
ATOM 2813 C CA . VAL A 1 375 ? 63.414 36.739 -124.490 1.00 77.69 375 VAL A CA 1
ATOM 2814 C C . VAL A 1 375 ? 62.931 37.515 -125.717 1.00 77.69 375 VAL A C 1
ATOM 2816 O O . VAL A 1 375 ? 63.362 37.238 -126.833 1.00 77.69 375 VAL A O 1
ATOM 2819 N N . ALA A 1 376 ? 62.008 38.460 -125.542 1.00 80.31 376 ALA A N 1
ATOM 2820 C CA . ALA A 1 376 ? 61.424 39.195 -126.667 1.00 80.31 376 ALA A CA 1
ATOM 2821 C C . ALA A 1 376 ? 62.462 40.065 -127.409 1.00 80.31 376 ALA A C 1
ATOM 2823 O O . ALA A 1 376 ? 63.357 40.624 -126.776 1.00 80.31 376 ALA A O 1
ATOM 2824 N N . PHE A 1 377 ? 62.336 40.203 -128.735 1.00 78.88 377 PHE A N 1
ATOM 2825 C CA . PHE A 1 377 ? 63.147 41.155 -129.504 1.00 78.88 377 PHE A CA 1
ATOM 2826 C C . PHE A 1 377 ? 62.661 42.602 -129.361 1.00 78.88 377 PHE A C 1
ATOM 2828 O O . PHE A 1 377 ? 61.472 42.868 -129.182 1.00 78.88 377 PHE A O 1
ATOM 2835 N N . GLU A 1 378 ? 63.578 43.554 -129.518 1.00 82.44 378 GLU A N 1
ATOM 2836 C CA . GLU A 1 378 ? 63.265 44.986 -129.559 1.00 82.44 378 GLU A CA 1
ATOM 2837 C C . GLU A 1 378 ? 62.993 45.463 -130.996 1.00 82.44 378 GLU A C 1
ATOM 2839 O O . GLU A 1 378 ? 63.496 44.879 -131.954 1.00 82.44 378 GLU A O 1
ATOM 2844 N N . THR A 1 379 ? 62.198 46.524 -131.176 1.00 79.25 379 THR A N 1
ATOM 2845 C CA . THR A 1 379 ? 61.977 47.156 -132.493 1.00 79.25 379 THR A CA 1
ATOM 2846 C C . THR A 1 379 ? 62.644 48.527 -132.537 1.00 79.25 379 THR A C 1
ATOM 2848 O O . THR A 1 379 ? 62.304 49.405 -131.748 1.00 79.25 379 THR A O 1
ATOM 2851 N N . ILE A 1 380 ? 63.557 48.717 -133.484 1.00 81.75 380 ILE A N 1
ATOM 2852 C CA . ILE A 1 380 ? 64.321 49.944 -133.711 1.00 81.75 380 ILE A CA 1
ATOM 2853 C C . ILE A 1 380 ? 63.794 50.606 -134.988 1.00 81.75 380 ILE A C 1
ATOM 2855 O O . ILE A 1 380 ? 63.645 49.956 -136.023 1.00 81.75 380 ILE A O 1
ATOM 2859 N N . ARG A 1 381 ? 63.485 51.903 -134.921 1.00 82.44 381 ARG A N 1
ATOM 2860 C CA . ARG A 1 381 ? 63.045 52.700 -136.074 1.00 82.44 381 ARG A CA 1
ATOM 2861 C C . ARG A 1 381 ? 64.125 53.715 -136.416 1.00 82.44 381 ARG A C 1
ATOM 2863 O O . ARG A 1 381 ? 64.521 54.484 -135.547 1.00 82.44 381 ARG A O 1
ATOM 2870 N N . GLU A 1 382 ? 64.582 53.713 -137.660 1.00 83.62 382 GLU A N 1
ATOM 2871 C CA . GLU A 1 382 ? 65.648 54.592 -138.145 1.00 83.62 382 GLU A CA 1
ATOM 2872 C C . GLU A 1 382 ? 65.172 55.381 -139.365 1.00 83.62 382 GLU A C 1
ATOM 2874 O O . GLU A 1 382 ? 64.539 54.829 -140.262 1.00 83.62 382 GLU A O 1
ATOM 2879 N N . ASP A 1 383 ? 65.476 56.673 -139.425 1.00 81.19 383 ASP A N 1
ATOM 2880 C CA . ASP A 1 383 ? 65.075 57.507 -140.559 1.00 81.19 383 ASP A CA 1
ATOM 2881 C C . ASP A 1 383 ? 65.960 57.231 -141.789 1.00 81.19 383 ASP A C 1
ATOM 2883 O O . ASP A 1 383 ? 67.188 57.189 -141.696 1.00 81.19 383 ASP A O 1
ATOM 2887 N N . ASP A 1 384 ? 65.342 57.083 -142.962 1.00 83.81 384 ASP A N 1
ATOM 2888 C CA . ASP A 1 384 ? 66.013 56.945 -144.255 1.00 83.81 384 ASP A CA 1
ATOM 2889 C C . ASP A 1 384 ? 65.695 58.155 -145.157 1.00 83.81 384 ASP A C 1
ATOM 2891 O O . ASP A 1 384 ? 64.561 58.311 -145.630 1.00 83.81 384 ASP A O 1
ATOM 2895 N N . PRO A 1 385 ? 66.680 59.027 -145.440 1.00 81.94 385 PRO A N 1
ATOM 2896 C CA . PRO A 1 385 ? 66.503 60.195 -146.302 1.00 81.94 385 PRO A CA 1
ATOM 2897 C C . PRO A 1 385 ? 66.286 59.860 -147.782 1.00 81.94 385 PRO A C 1
ATOM 2899 O O . PRO A 1 385 ? 65.934 60.750 -148.559 1.00 81.94 385 PRO A O 1
ATOM 2902 N N . ASN A 1 386 ? 66.479 58.607 -148.202 1.00 83.19 386 ASN A N 1
ATOM 2903 C CA . ASN A 1 386 ? 66.226 58.178 -149.577 1.00 83.19 386 ASN A CA 1
ATOM 2904 C C . ASN A 1 386 ? 64.796 57.676 -149.789 1.00 83.19 386 ASN A C 1
ATOM 2906 O O . ASN A 1 386 ? 64.305 57.708 -150.923 1.00 83.19 386 ASN A O 1
ATOM 2910 N N . LEU A 1 387 ? 64.130 57.238 -148.720 1.00 83.25 387 LEU A N 1
ATOM 2911 C CA . LEU A 1 387 ? 62.765 56.736 -148.762 1.00 83.25 387 LEU A CA 1
ATOM 2912 C C . LEU A 1 387 ? 61.777 57.915 -148.657 1.00 83.25 387 LEU A C 1
ATOM 2914 O O . LEU A 1 387 ? 61.987 58.873 -147.913 1.00 83.25 387 LEU A O 1
ATOM 2918 N N . GLU A 1 388 ? 60.718 57.897 -149.466 1.00 76.94 388 GLU A N 1
ATOM 2919 C CA . GLU A 1 388 ? 59.725 58.982 -149.514 1.00 76.94 388 GLU A CA 1
ATOM 2920 C C . GLU A 1 388 ? 58.949 59.099 -148.204 1.00 76.94 388 GLU A C 1
ATOM 2922 O O . GLU A 1 388 ? 58.613 58.088 -147.581 1.00 76.94 388 GLU A O 1
ATOM 2927 N N . VAL A 1 389 ? 58.630 60.336 -147.809 1.00 79.25 389 VAL A N 1
ATOM 2928 C CA . VAL A 1 389 ? 57.839 60.579 -146.600 1.00 79.25 389 VAL A CA 1
ATOM 2929 C C . VAL A 1 389 ? 56.502 59.833 -146.684 1.00 79.25 389 VAL A C 1
ATOM 2931 O O . VAL A 1 389 ? 55.802 59.897 -147.695 1.00 79.25 389 VAL A O 1
ATOM 2934 N N . GLY A 1 390 ? 56.168 59.089 -145.627 1.00 77.94 390 GLY A N 1
ATOM 2935 C CA . GLY A 1 390 ? 54.977 58.233 -145.568 1.00 77.94 390 GLY A CA 1
ATOM 2936 C C . GLY A 1 390 ? 55.181 56.772 -146.000 1.00 77.94 390 GLY A C 1
ATOM 2937 O O . GLY A 1 390 ? 54.212 56.016 -145.982 1.00 77.94 390 GLY A O 1
ATOM 2938 N N . LYS A 1 391 ? 56.405 56.349 -146.356 1.00 79.88 391 LYS A N 1
ATOM 2939 C CA . LYS A 1 391 ? 56.758 54.934 -146.593 1.00 79.88 391 LYS A CA 1
ATOM 2940 C C . LYS A 1 391 ? 57.668 54.389 -145.488 1.00 79.88 391 LYS A C 1
ATOM 2942 O O . LYS A 1 391 ? 58.545 55.096 -144.995 1.00 79.88 391 LYS A O 1
ATOM 2947 N N . GLU A 1 392 ? 57.482 53.115 -145.147 1.00 83.81 392 GLU A N 1
ATOM 2948 C CA . GLU A 1 392 ? 58.322 52.363 -144.207 1.00 83.81 392 GLU A CA 1
ATOM 2949 C C . GLU A 1 392 ? 58.756 51.037 -144.839 1.00 83.81 392 GLU A C 1
ATOM 2951 O O . GLU A 1 392 ? 57.972 50.399 -145.545 1.00 83.81 392 GLU A O 1
ATOM 2956 N N . VAL A 1 393 ? 59.995 50.617 -144.582 1.00 81.75 393 VAL A N 1
ATOM 2957 C CA . VAL A 1 393 ? 60.530 49.322 -145.025 1.00 81.75 393 VAL A CA 1
ATOM 2958 C C . VAL A 1 393 ? 61.229 48.647 -143.851 1.00 81.75 393 VAL A C 1
ATOM 2960 O O . VAL A 1 393 ? 62.050 49.262 -143.178 1.00 81.75 393 VAL A O 1
ATOM 2963 N N . VAL A 1 394 ? 60.916 47.375 -143.594 1.00 84.88 394 VAL A N 1
ATOM 2964 C CA . VAL A 1 394 ? 61.658 46.569 -142.615 1.00 84.88 394 VAL A CA 1
ATOM 2965 C C . VAL A 1 394 ? 62.993 46.172 -143.240 1.00 84.88 394 VAL A C 1
ATOM 2967 O O . VAL A 1 394 ? 63.012 45.483 -144.257 1.00 84.88 394 VAL A O 1
ATOM 2970 N N . GLU A 1 395 ? 64.098 46.615 -142.648 1.00 86.38 395 GLU A N 1
ATOM 2971 C CA . GLU A 1 395 ? 65.450 46.249 -143.084 1.00 86.38 395 GLU A CA 1
ATOM 2972 C C . GLU A 1 395 ? 65.873 44.900 -142.492 1.00 86.38 395 GLU A C 1
ATOM 2974 O O . GLU A 1 395 ? 66.479 44.083 -143.179 1.00 86.38 395 GLU A O 1
ATOM 2979 N N . THR A 1 396 ? 65.537 44.645 -141.222 1.00 82.75 396 THR A N 1
ATOM 2980 C CA . THR A 1 396 ? 65.846 43.388 -140.518 1.00 82.75 396 THR A CA 1
ATOM 2981 C C . THR A 1 396 ? 64.637 42.939 -139.701 1.00 82.75 396 THR A C 1
ATOM 2983 O O . THR A 1 396 ? 64.068 43.736 -138.957 1.00 82.75 396 THR A O 1
ATOM 2986 N N . GLU A 1 397 ? 64.222 41.677 -139.832 1.00 86.00 397 GLU A N 1
ATOM 2987 C CA . GLU A 1 397 ? 63.155 41.102 -139.001 1.00 86.00 397 GLU A CA 1
ATOM 2988 C C . GLU A 1 397 ? 63.664 40.756 -137.597 1.00 86.00 397 GLU A C 1
ATOM 2990 O O . GLU A 1 397 ? 64.793 40.298 -137.425 1.00 86.00 397 GLU A O 1
ATOM 2995 N N . GLY A 1 398 ? 62.816 40.966 -136.591 1.00 86.75 398 GLY A N 1
ATOM 2996 C CA . GLY A 1 398 ? 63.157 40.658 -135.205 1.00 86.75 398 GLY A CA 1
ATOM 2997 C C . GLY A 1 398 ? 62.984 39.175 -134.888 1.00 86.75 398 GLY A C 1
ATOM 2998 O O . GLY A 1 398 ? 62.013 38.553 -135.322 1.00 86.75 398 GLY A O 1
ATOM 2999 N N . VAL A 1 399 ? 63.903 38.610 -134.103 1.00 82.69 399 VAL A N 1
ATOM 3000 C CA . VAL A 1 399 ? 63.873 37.205 -133.662 1.00 82.69 399 VAL A CA 1
ATOM 3001 C C . VAL A 1 399 ? 64.041 37.152 -132.148 1.00 82.69 399 VAL A C 1
ATOM 3003 O O . VAL A 1 399 ? 65.009 37.692 -131.615 1.00 82.69 399 VAL A O 1
ATOM 3006 N N . ASN A 1 400 ? 63.104 36.507 -131.448 1.00 80.12 400 ASN A N 1
ATOM 3007 C CA . ASN A 1 400 ? 63.189 36.335 -129.998 1.00 80.12 400 ASN A CA 1
ATOM 3008 C C . ASN A 1 400 ? 64.412 35.488 -129.622 1.00 80.12 400 ASN A C 1
ATOM 3010 O O . ASN A 1 400 ? 64.739 34.516 -130.301 1.00 80.12 400 ASN A O 1
ATOM 3014 N N . GLY A 1 401 ? 65.048 35.845 -128.515 1.00 85.69 401 GLY A N 1
ATOM 3015 C CA . GLY A 1 401 ? 66.053 35.031 -127.855 1.00 85.69 401 GLY A CA 1
ATOM 3016 C C . GLY A 1 401 ? 65.440 33.984 -126.923 1.00 85.69 401 GLY A C 1
ATOM 3017 O O . GLY A 1 401 ? 64.223 33.903 -126.741 1.00 85.69 401 GLY A O 1
ATOM 3018 N N . GLU A 1 402 ? 66.305 33.221 -126.270 1.00 84.44 402 GLU A N 1
ATOM 3019 C CA . GLU A 1 402 ? 65.966 32.201 -125.283 1.00 84.44 402 GLU A CA 1
ATOM 3020 C C . GLU A 1 402 ? 66.906 32.327 -124.081 1.00 84.44 402 GLU A C 1
ATOM 3022 O O . GLU A 1 402 ? 68.108 32.563 -124.235 1.00 84.44 402 GLU A O 1
ATOM 3027 N N . ARG A 1 403 ? 66.357 32.178 -122.875 1.00 75.81 403 ARG A N 1
ATOM 3028 C CA . ARG A 1 403 ? 67.116 32.042 -121.633 1.00 75.81 403 ARG A CA 1
ATOM 3029 C C . ARG A 1 403 ? 66.825 30.699 -120.982 1.00 75.81 403 ARG A C 1
ATOM 3031 O O . ARG A 1 403 ? 65.684 30.244 -120.985 1.00 75.81 403 ARG A O 1
ATOM 3038 N N . THR A 1 404 ? 67.842 30.080 -120.403 1.00 80.38 404 THR A N 1
ATOM 3039 C CA . THR A 1 404 ? 67.747 28.784 -119.732 1.00 80.38 404 THR A CA 1
ATOM 3040 C C . THR A 1 404 ? 68.014 28.957 -118.241 1.00 80.38 404 THR A C 1
ATOM 3042 O O . THR A 1 404 ? 69.028 29.533 -117.846 1.00 80.38 404 THR A O 1
ATOM 3045 N N . ILE A 1 405 ? 67.111 28.430 -117.415 1.00 82.56 405 ILE A N 1
ATOM 3046 C CA . ILE A 1 405 ? 67.196 28.442 -115.955 1.00 82.56 405 ILE A CA 1
ATOM 3047 C C . ILE A 1 405 ? 67.311 27.000 -115.465 1.00 82.56 405 ILE A C 1
ATOM 3049 O O . ILE A 1 405 ? 66.483 26.154 -115.793 1.00 82.56 405 ILE A O 1
ATOM 3053 N N . VAL A 1 406 ? 68.341 26.712 -114.673 1.00 80.50 406 VAL A N 1
ATOM 3054 C CA . VAL A 1 406 ? 68.528 25.411 -114.020 1.00 80.50 406 VAL A CA 1
ATOM 3055 C C . VAL A 1 406 ? 68.181 25.562 -112.549 1.00 80.50 406 VAL A C 1
ATOM 3057 O O . VAL A 1 406 ? 68.703 26.455 -111.882 1.00 80.50 406 VAL A O 1
ATOM 3060 N N . TYR A 1 407 ? 67.329 24.683 -112.034 1.00 79.56 407 TYR A N 1
ATOM 3061 C CA . TYR A 1 407 ? 66.911 24.630 -110.640 1.00 79.56 407 TYR A CA 1
ATOM 3062 C C . TYR A 1 407 ? 67.477 23.395 -109.941 1.00 79.56 407 TYR A C 1
ATOM 3064 O O . TYR A 1 407 ? 67.503 22.317 -110.528 1.00 79.56 407 TYR A O 1
ATOM 3072 N N . THR A 1 408 ? 67.847 23.531 -108.670 1.00 84.44 408 THR A N 1
ATOM 3073 C CA . THR A 1 408 ? 68.037 22.402 -107.752 1.00 84.44 408 THR A CA 1
ATOM 3074 C C . THR A 1 408 ? 66.749 22.210 -106.952 1.00 84.44 408 THR A C 1
ATOM 3076 O O . THR A 1 408 ? 66.295 23.135 -106.275 1.00 84.44 408 THR A O 1
ATOM 3079 N N . VAL A 1 409 ? 66.156 21.020 -107.025 1.00 87.38 409 VAL A N 1
ATOM 3080 C CA . VAL A 1 409 ? 64.917 20.648 -106.330 1.00 87.38 409 VAL A CA 1
ATOM 3081 C C . VAL A 1 409 ? 65.238 19.674 -105.198 1.00 87.38 409 VAL A C 1
ATOM 3083 O O . VAL A 1 409 ? 65.826 18.624 -105.442 1.00 87.38 409 VAL A O 1
ATOM 3086 N N . THR A 1 410 ? 64.837 19.999 -103.969 1.00 83.69 410 THR A N 1
ATOM 3087 C CA . THR A 1 410 ? 64.952 19.132 -102.786 1.00 83.69 410 THR A CA 1
ATOM 3088 C C . THR A 1 410 ? 63.619 18.450 -102.516 1.00 83.69 410 THR A C 1
ATOM 3090 O O . THR A 1 410 ? 62.581 19.113 -102.476 1.00 83.69 410 THR A O 1
ATOM 3093 N N . LYS A 1 411 ? 63.646 17.135 -102.289 1.00 84.12 411 LYS A N 1
ATOM 3094 C CA . LYS A 1 411 ? 62.482 16.325 -101.923 1.00 84.12 411 LYS A CA 1
ATOM 3095 C C . LYS A 1 411 ? 62.692 15.661 -100.567 1.00 84.12 411 LYS A C 1
ATOM 3097 O O . LYS A 1 411 ? 63.760 15.099 -100.338 1.00 84.12 411 LYS A O 1
ATOM 3102 N N . THR A 1 412 ? 61.671 15.679 -99.714 1.00 79.50 412 THR A N 1
ATOM 3103 C CA . THR A 1 412 ? 61.609 14.896 -98.469 1.00 79.50 412 THR A CA 1
ATOM 3104 C C . THR A 1 412 ? 60.514 13.850 -98.630 1.00 79.50 412 THR A C 1
ATOM 3106 O O . THR A 1 412 ? 59.386 14.196 -98.975 1.00 79.50 412 THR A O 1
ATOM 3109 N N . ASP A 1 413 ? 60.863 12.574 -98.469 1.00 81.25 413 ASP A N 1
ATOM 3110 C CA . ASP A 1 413 ? 59.983 11.418 -98.697 1.00 81.25 413 ASP A CA 1
ATOM 3111 C C . ASP A 1 413 ? 59.298 11.441 -100.078 1.00 81.25 413 ASP A C 1
ATOM 3113 O O . ASP A 1 413 ? 58.128 11.105 -100.248 1.00 81.25 413 ASP A O 1
ATOM 3117 N N . GLY A 1 414 ? 60.054 11.874 -101.092 1.00 81.06 414 GLY A N 1
ATOM 3118 C CA . GLY A 1 414 ? 59.605 11.950 -102.484 1.00 81.06 414 GLY A CA 1
ATOM 3119 C C . GLY A 1 414 ? 58.776 13.189 -102.844 1.00 81.06 414 GLY A C 1
ATOM 3120 O O . GLY A 1 414 ? 58.499 13.388 -104.026 1.00 81.06 414 GLY A O 1
ATOM 3121 N N . VAL A 1 415 ? 58.430 14.053 -101.883 1.00 79.88 415 VAL A N 1
ATOM 3122 C CA . VAL A 1 415 ? 57.667 15.292 -102.118 1.00 79.88 415 VAL A CA 1
ATOM 3123 C C . VAL A 1 415 ? 58.609 16.491 -102.188 1.00 79.88 415 VAL A C 1
ATOM 3125 O O . VAL A 1 415 ? 59.454 16.653 -101.313 1.00 79.88 415 VAL A O 1
ATOM 3128 N N . GLU A 1 416 ? 58.468 17.342 -103.209 1.00 85.38 416 GLU A N 1
ATOM 3129 C CA . GLU A 1 416 ? 59.254 18.577 -103.353 1.00 85.38 416 GLU A CA 1
ATOM 3130 C C . GLU A 1 416 ? 58.997 19.529 -102.178 1.00 85.38 416 GLU A C 1
ATOM 3132 O O . GLU A 1 416 ? 57.877 19.986 -101.959 1.00 85.38 416 GLU A O 1
ATOM 3137 N N . THR A 1 417 ? 60.052 19.818 -101.418 1.00 86.69 417 THR A N 1
ATOM 3138 C CA . THR A 1 417 ? 60.024 20.705 -100.249 1.00 86.69 417 THR A CA 1
ATOM 3139 C C . THR A 1 417 ? 60.750 22.023 -100.495 1.00 86.69 417 THR A C 1
ATOM 3141 O O . THR A 1 417 ? 60.456 23.008 -99.820 1.00 86.69 417 THR A O 1
ATOM 3144 N N . ALA A 1 418 ? 61.669 22.081 -101.464 1.00 82.88 418 ALA A N 1
ATOM 3145 C CA . ALA A 1 418 ? 62.346 23.318 -101.843 1.00 82.88 418 ALA A CA 1
ATOM 3146 C C . ALA A 1 418 ? 62.799 23.310 -103.308 1.00 82.88 418 ALA A C 1
ATOM 3148 O O . ALA A 1 418 ? 63.183 22.272 -103.842 1.00 82.88 418 ALA A O 1
ATOM 3149 N N . ARG A 1 419 ? 62.835 24.498 -103.921 1.00 89.62 419 ARG A N 1
ATOM 3150 C CA . ARG A 1 419 ? 63.400 24.743 -105.253 1.00 89.62 419 ARG A CA 1
ATOM 3151 C C . ARG A 1 419 ? 64.248 26.002 -105.230 1.00 89.62 419 ARG A C 1
ATOM 3153 O O . ARG A 1 419 ? 63.777 27.053 -104.801 1.00 89.62 419 ARG A O 1
ATOM 3160 N N . THR A 1 420 ? 65.481 25.912 -105.707 1.00 81.81 420 THR A N 1
ATOM 3161 C CA . THR A 1 420 ? 66.411 27.046 -105.776 1.00 81.81 420 THR A CA 1
ATOM 3162 C C . THR A 1 420 ? 67.011 27.163 -107.171 1.00 81.81 420 THR A C 1
ATOM 3164 O O . THR A 1 420 ? 67.247 26.161 -107.839 1.00 81.81 420 THR A O 1
ATOM 3167 N N . VAL A 1 421 ? 67.238 28.391 -107.645 1.00 84.06 421 VAL A N 1
ATOM 3168 C CA . VAL A 1 421 ? 67.895 28.630 -108.940 1.00 84.06 421 VAL A CA 1
ATOM 3169 C C . VAL A 1 421 ? 69.386 28.332 -108.796 1.00 84.06 421 VAL A C 1
ATOM 3171 O O . VAL A 1 421 ? 70.063 28.935 -107.968 1.00 84.06 421 VAL A O 1
ATOM 3174 N N . LYS A 1 422 ? 69.892 27.413 -109.615 1.00 77.12 422 LYS A N 1
ATOM 3175 C CA . LYS A 1 422 ? 71.312 27.069 -109.730 1.00 77.12 422 LYS A CA 1
ATOM 3176 C C . LYS A 1 422 ? 72.023 27.949 -110.763 1.00 77.12 422 LYS A C 1
ATOM 3178 O O . LYS A 1 422 ? 73.152 28.368 -110.525 1.00 77.12 422 LYS A O 1
ATOM 3183 N N . SER A 1 423 ? 71.369 28.253 -111.885 1.00 76.88 423 SER A N 1
ATOM 3184 C CA . SER A 1 423 ? 71.884 29.172 -112.912 1.00 76.88 423 SER A CA 1
ATOM 3185 C C . SER A 1 423 ? 70.758 29.765 -113.759 1.00 76.88 423 SER A C 1
ATOM 3187 O O . SER A 1 423 ? 69.763 29.088 -113.992 1.00 76.88 423 SER A O 1
ATOM 3189 N N . ASP A 1 424 ? 70.940 30.989 -114.256 1.00 83.69 424 ASP A N 1
ATOM 3190 C CA . ASP A 1 424 ? 70.055 31.684 -115.206 1.00 83.69 424 ASP A CA 1
ATOM 3191 C C . ASP A 1 424 ? 70.949 32.383 -116.239 1.00 83.69 424 ASP A C 1
ATOM 3193 O O . ASP A 1 424 ? 71.816 33.182 -115.871 1.00 83.69 424 ASP A O 1
ATOM 3197 N N . SER A 1 425 ? 70.809 32.033 -117.516 1.00 72.06 425 SER A N 1
ATOM 3198 C CA . SER A 1 425 ? 71.603 32.626 -118.592 1.00 72.06 425 SER A CA 1
ATOM 3199 C C . SER A 1 425 ? 70.815 32.746 -119.892 1.00 72.06 425 SER A C 1
ATOM 3201 O O . SER A 1 425 ? 69.982 31.903 -120.219 1.00 72.06 425 SER A O 1
ATOM 3203 N N . ILE A 1 426 ? 71.100 33.796 -120.668 1.00 82.25 426 ILE A N 1
ATOM 3204 C CA . ILE A 1 426 ? 70.604 33.928 -122.043 1.00 82.25 426 ILE A CA 1
ATOM 3205 C C . ILE A 1 426 ? 71.436 32.992 -122.920 1.00 82.25 426 ILE A C 1
ATOM 3207 O O . ILE A 1 426 ? 72.635 33.207 -123.094 1.00 82.25 426 ILE A O 1
ATOM 3211 N N . THR A 1 427 ? 70.810 31.944 -123.443 1.00 82.75 427 THR A N 1
ATOM 3212 C CA . THR A 1 427 ? 71.458 30.945 -124.301 1.00 82.75 427 THR A CA 1
ATOM 3213 C C . THR A 1 427 ? 71.393 31.338 -125.770 1.00 82.75 427 THR A C 1
ATOM 3215 O O . THR A 1 427 ? 72.331 31.057 -126.513 1.00 82.75 427 THR A O 1
ATOM 3218 N N . THR A 1 428 ? 70.346 32.064 -126.172 1.00 79.56 428 THR A N 1
ATOM 3219 C CA . THR A 1 428 ? 70.208 32.642 -127.515 1.00 79.56 428 THR A CA 1
ATOM 3220 C C . THR A 1 428 ? 69.841 34.124 -127.394 1.00 79.56 428 THR A C 1
ATOM 3222 O O . THR A 1 428 ? 68.790 34.428 -126.833 1.00 79.56 428 THR A O 1
ATOM 3225 N N . PRO A 1 429 ? 70.664 35.076 -127.870 1.00 74.62 429 PRO A N 1
ATOM 3226 C CA . PRO A 1 429 ? 70.324 36.497 -127.807 1.00 74.62 429 PRO A CA 1
ATOM 3227 C C . PRO A 1 429 ? 69.200 36.850 -128.793 1.00 74.62 429 PRO A C 1
ATOM 3229 O O . PRO A 1 429 ? 69.133 36.300 -129.892 1.00 74.62 429 PRO A O 1
ATOM 3232 N N . ALA A 1 430 ? 68.332 37.793 -128.417 1.00 82.88 430 ALA A N 1
ATOM 3233 C CA . ALA A 1 430 ? 67.309 38.314 -129.321 1.00 82.88 430 ALA A CA 1
ATOM 3234 C C . ALA A 1 430 ? 67.934 39.232 -130.386 1.00 82.88 430 ALA A C 1
ATOM 3236 O O . ALA A 1 430 ? 68.839 40.012 -130.093 1.00 82.88 430 ALA A O 1
ATOM 3237 N N . THR A 1 431 ? 67.434 39.159 -131.619 1.00 80.19 431 THR A N 1
ATOM 3238 C CA . THR A 1 431 ? 67.827 40.041 -132.730 1.00 80.19 431 THR A CA 1
ATOM 3239 C C . THR A 1 431 ? 66.749 41.097 -132.934 1.00 80.19 431 THR A C 1
ATOM 3241 O O . THR A 1 431 ? 65.585 40.741 -133.098 1.00 80.19 431 THR A O 1
ATOM 3244 N N . ALA A 1 432 ? 67.107 42.383 -132.916 1.00 82.38 432 ALA A N 1
ATOM 3245 C CA . ALA A 1 432 ? 66.143 43.477 -133.027 1.00 82.38 432 ALA A CA 1
ATOM 3246 C C . ALA A 1 432 ? 65.523 43.592 -134.435 1.00 82.38 432 ALA A C 1
ATOM 3248 O O . ALA A 1 432 ? 66.196 43.379 -135.442 1.00 82.38 432 ALA A O 1
ATOM 3249 N N . LYS A 1 433 ? 64.245 43.986 -134.505 1.00 79.88 433 LYS A N 1
ATOM 3250 C CA . LYS A 1 433 ? 63.554 44.346 -135.752 1.00 79.88 433 LYS A CA 1
ATOM 3251 C C . LYS A 1 433 ? 63.901 45.784 -136.130 1.00 79.88 433 LYS A C 1
ATOM 3253 O O . LYS A 1 433 ? 63.593 46.685 -135.358 1.00 79.88 433 LYS A O 1
ATOM 3258 N N . VAL A 1 434 ? 64.472 46.023 -137.308 1.00 84.75 434 VAL A N 1
ATOM 3259 C CA . VAL A 1 434 ? 64.857 47.370 -137.772 1.00 84.75 434 VAL A CA 1
ATOM 3260 C C . VAL A 1 434 ? 63.915 47.837 -138.879 1.00 84.75 434 VAL A C 1
ATOM 3262 O O . VAL A 1 434 ? 63.752 47.153 -139.888 1.00 84.75 434 VAL A O 1
ATOM 3265 N N . ILE A 1 435 ? 63.295 49.005 -138.700 1.00 84.38 435 ILE A N 1
ATOM 3266 C CA . ILE A 1 435 ? 62.356 49.615 -139.652 1.00 84.38 435 ILE A CA 1
ATOM 3267 C C . ILE A 1 435 ? 62.905 50.966 -140.113 1.00 84.38 435 ILE A C 1
ATOM 3269 O O . ILE A 1 435 ? 63.086 51.870 -139.298 1.00 84.38 435 ILE A O 1
ATOM 3273 N N . LYS A 1 436 ? 63.123 51.119 -141.421 1.00 83.62 436 LYS A N 1
ATOM 3274 C CA . LYS A 1 436 ? 63.524 52.374 -142.064 1.00 83.62 436 LYS A CA 1
ATOM 3275 C C . LYS A 1 436 ? 62.302 53.223 -142.403 1.00 83.62 436 LYS A C 1
ATOM 3277 O O . LYS A 1 436 ? 61.380 52.732 -143.056 1.00 83.62 436 LYS A O 1
ATOM 3282 N N . VAL A 1 437 ? 62.289 54.487 -141.983 1.00 83.00 437 VAL A N 1
ATOM 3283 C CA . VAL A 1 437 ? 61.171 55.429 -142.176 1.00 83.00 437 VAL A CA 1
ATOM 3284 C C . VAL A 1 437 ? 61.581 56.543 -143.139 1.00 83.00 437 VAL A C 1
ATOM 3286 O O . VAL A 1 437 ? 62.578 57.220 -142.916 1.00 83.00 437 VAL A O 1
ATOM 3289 N N . GLY A 1 438 ? 60.829 56.755 -144.219 1.00 79.75 438 GLY A N 1
ATOM 3290 C CA . GLY A 1 438 ? 61.198 57.725 -145.249 1.00 79.75 438 GLY A CA 1
ATOM 3291 C C . GLY A 1 438 ? 61.040 59.190 -144.843 1.00 79.75 438 GLY A C 1
ATOM 3292 O O . GLY A 1 438 ? 60.027 59.568 -144.258 1.00 79.75 438 GLY A O 1
ATOM 3293 N N . THR A 1 439 ? 62.017 60.034 -145.199 1.00 79.38 439 THR A N 1
ATOM 3294 C CA . THR A 1 439 ? 62.009 61.491 -144.937 1.00 79.38 439 THR A CA 1
ATOM 3295 C C . THR A 1 439 ? 62.132 62.374 -146.196 1.00 79.38 439 THR A C 1
ATOM 3297 O O . THR A 1 439 ? 62.191 63.601 -146.092 1.00 79.38 439 THR A O 1
ATOM 3300 N N . LYS A 1 440 ? 62.102 61.801 -147.411 1.00 74.81 440 LYS A N 1
ATOM 3301 C CA . LYS A 1 440 ? 62.242 62.544 -148.685 1.00 74.81 440 LYS A CA 1
ATOM 3302 C C . LYS A 1 440 ? 60.923 63.226 -149.146 1.00 74.81 440 LYS A C 1
ATOM 3304 O O . LYS A 1 440 ? 59.931 62.519 -149.330 1.00 74.81 440 LYS A O 1
ATOM 3309 N N . PRO A 1 441 ? 60.876 64.559 -149.383 1.00 71.81 441 PRO A N 1
ATOM 3310 C CA . PRO A 1 441 ? 59.647 65.306 -149.729 1.00 71.81 441 PRO A CA 1
ATOM 3311 C C . PRO A 1 441 ? 59.237 65.242 -151.225 1.00 71.81 441 PRO A C 1
ATOM 3313 O O . PRO A 1 441 ? 60.100 65.221 -152.101 1.00 71.81 441 PRO A O 1
ATOM 3316 N N . VAL A 1 442 ? 57.925 65.299 -151.531 1.00 61.50 442 VAL A N 1
ATOM 3317 C CA . VAL A 1 442 ? 57.328 65.223 -152.897 1.00 61.50 442 VAL A CA 1
ATOM 3318 C C . VAL A 1 442 ? 56.559 66.524 -153.259 1.00 61.50 442 VAL A C 1
ATOM 3320 O O . VAL A 1 442 ? 55.885 67.086 -152.399 1.00 61.50 442 VAL A O 1
ATOM 3323 N N . ARG A 1 443 ? 56.638 67.027 -154.514 1.00 49.69 443 ARG A N 1
ATOM 3324 C CA . ARG A 1 443 ? 55.918 68.230 -155.037 1.00 49.69 443 ARG A CA 1
ATOM 3325 C C . ARG A 1 443 ? 55.116 67.922 -156.326 1.00 49.69 443 ARG A C 1
ATOM 3327 O O . ARG A 1 443 ? 55.658 67.276 -157.215 1.00 49.69 443 ARG A O 1
ATOM 3334 N N . VAL A 1 444 ? 53.890 68.452 -156.469 1.00 46.00 444 VAL A N 1
ATOM 3335 C CA . VAL A 1 444 ? 53.005 68.377 -157.673 1.00 46.00 444 VAL A CA 1
ATOM 3336 C C . VAL A 1 444 ? 52.316 69.743 -157.950 1.00 46.00 444 VAL A C 1
ATOM 3338 O O . VAL A 1 444 ? 51.956 70.397 -156.970 1.00 46.00 444 VAL A O 1
ATOM 3341 N N . PRO A 1 445 ? 52.132 70.209 -159.217 1.00 46.19 445 PRO A N 1
ATOM 3342 C CA . PRO A 1 445 ? 51.504 71.505 -159.555 1.00 46.19 445 PRO A CA 1
ATOM 3343 C C . PRO A 1 445 ? 50.014 71.442 -159.999 1.00 46.19 445 PRO A C 1
ATOM 3345 O O . PRO A 1 445 ? 49.484 70.379 -160.306 1.00 46.19 445 PRO A O 1
ATOM 3348 N N . VAL A 1 446 ? 49.370 72.623 -160.019 1.00 39.44 446 VAL A N 1
ATOM 3349 C CA . VAL A 1 446 ? 47.920 72.956 -160.107 1.00 39.44 446 VAL A CA 1
ATOM 3350 C C . VAL A 1 446 ? 47.333 72.970 -161.537 1.00 39.44 446 VAL A C 1
ATOM 3352 O O . VAL A 1 446 ? 48.000 73.446 -162.453 1.00 39.44 446 VAL A O 1
ATOM 3355 N N . VAL A 1 447 ? 46.053 72.573 -161.704 1.00 43.62 447 VAL A N 1
ATOM 3356 C CA . VAL A 1 447 ? 45.199 72.857 -162.887 1.00 43.62 447 VAL A CA 1
ATOM 3357 C C . VAL A 1 447 ? 43.776 73.268 -162.458 1.00 43.62 447 VAL A C 1
ATOM 3359 O O . VAL A 1 447 ? 43.156 72.606 -161.630 1.00 43.62 447 VAL A O 1
ATOM 3362 N N . THR A 1 448 ? 43.287 74.364 -163.049 1.00 34.97 448 THR A N 1
ATOM 3363 C CA . THR A 1 448 ? 41.934 74.951 -162.965 1.00 34.97 448 THR A CA 1
ATOM 3364 C C . THR A 1 448 ? 41.007 74.326 -164.020 1.00 34.97 448 THR A C 1
ATOM 3366 O O . THR A 1 448 ? 41.451 74.062 -165.136 1.00 34.97 448 THR A O 1
ATOM 3369 N N . THR A 1 449 ? 39.719 74.116 -163.729 1.00 43.62 449 THR A N 1
ATOM 3370 C CA . THR A 1 449 ? 38.701 73.737 -164.734 1.00 43.62 449 THR A CA 1
ATOM 3371 C C . THR A 1 449 ? 37.357 74.388 -164.395 1.00 43.62 449 THR A C 1
ATOM 3373 O O . THR A 1 449 ? 36.913 74.315 -163.251 1.00 43.62 449 THR A O 1
ATOM 3376 N N . GLU A 1 450 ? 36.772 75.063 -165.390 1.00 39.81 450 GLU A N 1
ATOM 3377 C CA . GLU A 1 450 ? 35.468 75.739 -165.364 1.00 39.81 450 GLU A CA 1
ATOM 3378 C C . GLU A 1 450 ? 34.289 74.776 -165.601 1.00 39.81 450 GLU A C 1
ATOM 3380 O O . GLU A 1 450 ? 34.427 73.692 -166.165 1.00 39.81 450 GLU A O 1
ATOM 3385 N N . GLU A 1 451 ? 33.128 75.232 -165.138 1.00 40.75 451 GLU A N 1
ATOM 3386 C CA . GLU A 1 451 ? 31.821 74.586 -165.023 1.00 40.75 451 GLU A CA 1
ATOM 3387 C C . GLU A 1 451 ? 30.985 74.682 -166.318 1.00 40.75 451 GLU A C 1
ATOM 3389 O O . GLU A 1 451 ? 30.934 75.737 -166.947 1.00 40.75 451 GLU A O 1
ATOM 3394 N N . VAL A 1 452 ? 30.254 73.615 -166.675 1.00 39.53 452 VAL A N 1
ATOM 3395 C CA . VAL A 1 452 ? 29.086 73.669 -167.578 1.00 39.53 452 VAL A CA 1
ATOM 3396 C C . VAL A 1 452 ? 27.978 72.774 -167.013 1.00 39.53 452 VAL A C 1
ATOM 3398 O O . VAL A 1 452 ? 28.210 71.617 -166.667 1.00 39.53 452 VAL A O 1
ATOM 3401 N N . VAL A 1 453 ? 26.778 73.349 -166.915 1.00 46.38 453 VAL A N 1
ATOM 3402 C CA . VAL A 1 453 ? 25.546 72.786 -166.344 1.00 46.38 453 VAL A CA 1
ATOM 3403 C C . VAL A 1 453 ? 24.702 72.120 -167.434 1.00 46.38 453 VAL A C 1
ATOM 3405 O O . VAL A 1 453 ? 24.477 72.729 -168.477 1.00 46.38 453 VAL A O 1
ATOM 3408 N N . GLU A 1 454 ? 24.127 70.947 -167.153 1.00 39.59 454 GLU A N 1
ATOM 3409 C CA . GLU A 1 454 ? 22.888 70.497 -167.802 1.00 39.59 454 GLU A CA 1
ATOM 3410 C C . GLU A 1 454 ? 22.027 69.666 -166.834 1.00 39.59 454 GLU A C 1
ATOM 3412 O O . GLU A 1 454 ? 22.492 68.738 -166.172 1.00 39.59 454 GLU A O 1
ATOM 3417 N N . THR A 1 455 ? 20.758 70.054 -166.728 1.00 42.31 455 THR A N 1
ATOM 3418 C CA . THR A 1 455 ? 19.740 69.513 -165.822 1.00 42.31 455 THR A CA 1
ATOM 3419 C C . THR A 1 455 ? 18.993 68.356 -166.488 1.00 42.31 455 THR A C 1
ATOM 3421 O O . THR A 1 455 ? 18.493 68.515 -167.599 1.00 42.31 455 THR A O 1
ATOM 3424 N N . GLN A 1 456 ? 18.781 67.241 -165.780 1.00 44.34 456 GLN A N 1
ATOM 3425 C CA . GLN A 1 456 ? 17.713 66.291 -166.110 1.00 44.34 456 GLN A CA 1
ATOM 3426 C C . GLN A 1 456 ? 16.944 65.908 -164.836 1.00 44.34 456 GLN A C 1
ATOM 3428 O O . GLN A 1 456 ? 17.533 65.531 -163.825 1.00 44.34 456 GLN A O 1
ATOM 3433 N N . VAL A 1 457 ? 15.618 66.059 -164.883 1.00 42.62 457 VAL A N 1
ATOM 3434 C CA . VAL A 1 457 ? 14.664 65.842 -163.784 1.00 42.62 457 VAL A CA 1
ATOM 3435 C C . VAL A 1 457 ? 13.696 64.746 -164.215 1.00 42.62 457 VAL A C 1
ATOM 3437 O O . VAL A 1 457 ? 13.009 64.968 -165.202 1.00 42.62 457 VAL A O 1
ATOM 3440 N N . VAL A 1 458 ? 13.591 63.630 -163.483 1.00 32.44 458 VAL A N 1
ATOM 3441 C CA . VAL A 1 458 ? 12.389 62.763 -163.389 1.00 32.44 458 VAL A CA 1
ATOM 3442 C C . VAL A 1 458 ? 12.544 61.957 -162.086 1.00 32.44 458 VAL A C 1
ATOM 3444 O O . VAL A 1 458 ? 13.515 61.225 -161.943 1.00 32.44 458 VAL A O 1
ATOM 3447 N N . ALA A 1 459 ? 11.855 62.259 -160.988 1.00 33.94 459 ALA A N 1
ATOM 3448 C CA . ALA A 1 459 ? 10.434 62.145 -160.635 1.00 33.94 459 ALA A CA 1
ATOM 3449 C C . ALA A 1 459 ? 10.118 60.872 -159.819 1.00 33.94 459 ALA A C 1
ATOM 3451 O O . ALA A 1 459 ? 10.515 59.753 -160.125 1.00 33.94 459 ALA A O 1
ATOM 3452 N N . PHE A 1 460 ? 9.430 61.166 -158.726 1.00 34.91 460 PHE A N 1
ATOM 3453 C CA . PHE A 1 460 ? 8.883 60.390 -157.623 1.00 34.91 460 PHE A CA 1
ATOM 3454 C C . PHE A 1 460 ? 7.552 59.741 -158.029 1.00 34.91 460 PHE A C 1
ATOM 3456 O O . PHE A 1 460 ? 6.888 60.235 -158.935 1.00 34.91 460 PHE A O 1
ATOM 3463 N N . GLU A 1 461 ? 7.082 58.743 -157.279 1.00 39.41 461 GLU A N 1
ATOM 3464 C CA . GLU A 1 461 ? 5.640 58.582 -157.075 1.00 39.41 461 GLU A CA 1
ATOM 3465 C C . GLU A 1 461 ? 5.328 57.956 -155.713 1.00 39.41 461 GLU A C 1
ATOM 3467 O O . GLU A 1 461 ? 6.155 57.308 -155.074 1.00 39.41 461 GLU A O 1
ATOM 3472 N N . THR A 1 462 ? 4.125 58.261 -155.250 1.00 35.16 462 THR A N 1
ATOM 3473 C CA . THR A 1 462 ? 3.710 58.453 -153.863 1.00 35.16 462 THR A CA 1
ATOM 3474 C C . THR A 1 462 ? 2.417 57.674 -153.674 1.00 35.16 462 THR A C 1
ATOM 3476 O O . THR A 1 462 ? 1.535 57.801 -154.516 1.00 35.16 462 THR A O 1
ATOM 3479 N N . ILE A 1 463 ? 2.244 56.945 -152.572 1.00 43.25 463 ILE A N 1
ATOM 3480 C CA . ILE A 1 463 ? 0.933 56.441 -152.115 1.00 43.25 463 ILE A CA 1
ATOM 3481 C C . ILE A 1 463 ? 0.995 56.499 -150.570 1.00 43.25 463 ILE A C 1
ATOM 3483 O O . ILE A 1 463 ? 1.900 55.895 -150.000 1.00 43.25 463 ILE A O 1
ATOM 3487 N N . ARG A 1 464 ? 0.362 57.463 -149.868 1.00 35.31 464 ARG A N 1
ATOM 3488 C CA . ARG A 1 464 ? -1.048 57.528 -149.388 1.00 35.31 464 ARG A CA 1
ATOM 3489 C C . ARG A 1 464 ? -1.495 56.216 -148.708 1.00 35.31 464 ARG A C 1
ATOM 3491 O O . ARG A 1 464 ? -1.288 55.157 -149.272 1.00 35.31 464 ARG A O 1
ATOM 3498 N N . GLU A 1 465 ? -2.103 56.166 -147.526 1.00 37.94 465 GLU A N 1
ATOM 3499 C CA . GLU A 1 465 ? -2.866 57.148 -146.742 1.00 37.94 465 GLU A CA 1
ATOM 3500 C C . GLU A 1 465 ? -3.129 56.531 -145.341 1.00 37.94 465 GLU A C 1
ATOM 3502 O O . GLU A 1 465 ? -3.305 55.317 -145.265 1.00 37.94 465 GLU A O 1
ATOM 3507 N N . ASP A 1 466 ? -3.078 57.363 -144.288 1.00 37.62 466 ASP A N 1
ATOM 3508 C CA . ASP A 1 466 ? -3.896 57.420 -143.045 1.00 37.62 466 ASP A CA 1
ATOM 3509 C C . ASP A 1 466 ? -4.274 56.110 -142.289 1.00 37.62 466 ASP A C 1
ATOM 3511 O O . ASP A 1 466 ? -4.750 55.148 -142.874 1.00 37.62 466 ASP A O 1
ATOM 3515 N N . ASP A 1 467 ? -4.181 55.938 -140.956 1.00 41.78 467 ASP A N 1
ATOM 3516 C CA . ASP A 1 467 ? -4.319 56.827 -139.779 1.00 41.78 467 ASP A CA 1
ATOM 3517 C C . ASP A 1 467 ? -4.064 55.977 -138.483 1.00 41.78 467 ASP A C 1
ATOM 3519 O O . ASP A 1 467 ? -4.159 54.749 -138.557 1.00 41.78 467 ASP A O 1
ATOM 3523 N N . PRO A 1 468 ? -3.902 56.502 -137.246 1.00 48.69 468 PRO A N 1
ATOM 3524 C CA . PRO A 1 468 ? -2.922 57.439 -136.703 1.00 48.69 468 PRO A CA 1
ATOM 3525 C C . PRO A 1 468 ? -1.893 56.730 -135.771 1.00 48.69 468 PRO A C 1
ATOM 3527 O O . PRO A 1 468 ? -2.219 56.225 -134.698 1.00 48.69 468 PRO A O 1
ATOM 3530 N N . LYS A 1 469 ? -0.602 56.808 -136.131 1.00 49.34 469 LYS A N 1
ATOM 3531 C CA . LYS A 1 469 ? 0.604 56.678 -135.266 1.00 49.34 469 LYS A CA 1
ATOM 3532 C C . LYS A 1 469 ? 0.944 55.332 -134.577 1.00 49.34 469 LYS A C 1
ATOM 3534 O O . LYS A 1 469 ? 1.296 55.341 -133.410 1.00 49.34 469 LYS A O 1
ATOM 3539 N N . HIS A 1 470 ? 1.023 54.210 -135.292 1.00 38.44 470 HIS A N 1
ATOM 3540 C CA . HIS A 1 470 ? 1.864 53.024 -134.969 1.00 38.44 470 HIS A CA 1
ATOM 3541 C C . HIS A 1 470 ? 1.992 52.209 -136.288 1.00 38.44 470 HIS A C 1
ATOM 3543 O O . HIS A 1 470 ? 1.050 52.217 -137.059 1.00 38.44 470 HIS A O 1
ATOM 3549 N N . LEU A 1 471 ? 3.056 51.513 -136.712 1.00 35.88 471 LEU A N 1
ATOM 3550 C CA . LEU A 1 471 ? 4.125 50.789 -136.033 1.00 35.88 471 LEU A CA 1
ATOM 3551 C C . LEU A 1 471 ? 5.267 50.470 -137.047 1.00 35.88 471 LEU A C 1
ATOM 3553 O O . LEU A 1 471 ? 5.003 50.016 -138.151 1.00 35.88 471 LEU A O 1
ATOM 3557 N N . LYS A 1 472 ? 6.518 50.686 -136.618 1.00 35.03 472 LYS A N 1
ATOM 3558 C CA . LYS A 1 472 ? 7.807 50.028 -136.962 1.00 35.03 472 LYS A CA 1
ATOM 3559 C C . LYS A 1 472 ? 8.007 49.316 -138.322 1.00 35.03 472 LYS A C 1
ATOM 3561 O O . LYS A 1 472 ? 7.425 48.266 -138.564 1.00 35.03 472 LYS A O 1
ATOM 3566 N N . LEU A 1 473 ? 9.106 49.679 -139.001 1.00 29.98 473 LEU A N 1
ATOM 3567 C CA . LEU A 1 473 ? 10.008 48.690 -139.610 1.00 29.98 473 LEU A CA 1
ATOM 3568 C C . LEU A 1 473 ? 11.484 49.083 -139.415 1.00 29.98 473 LEU A C 1
ATOM 3570 O O . LEU A 1 473 ? 11.857 50.250 -139.475 1.00 29.98 473 LEU A O 1
ATOM 3574 N N . PHE A 1 474 ? 12.283 48.076 -139.073 1.00 34.44 474 PHE A N 1
ATOM 3575 C CA . PHE A 1 474 ? 13.662 48.128 -138.593 1.00 34.44 474 PHE A CA 1
ATOM 3576 C C . PHE A 1 474 ? 14.685 48.490 -139.678 1.00 34.44 474 PHE A C 1
ATOM 3578 O O . PHE A 1 474 ? 14.676 47.871 -140.734 1.00 34.44 474 PHE A O 1
ATOM 3585 N N . VAL A 1 475 ? 15.697 49.290 -139.318 1.00 35.12 475 VAL A N 1
ATOM 3586 C CA . VAL A 1 475 ? 17.095 49.019 -139.702 1.00 35.12 475 VAL A CA 1
ATOM 3587 C C . VAL A 1 475 ? 17.979 49.279 -138.480 1.00 35.12 475 VAL A C 1
ATOM 3589 O O . VAL A 1 475 ? 18.097 50.401 -137.993 1.00 35.12 475 VAL A O 1
ATOM 3592 N N . LYS A 1 476 ? 18.541 48.197 -137.932 1.00 36.97 476 LYS A N 1
ATOM 3593 C CA . LYS A 1 476 ? 19.440 48.186 -136.773 1.00 36.97 476 LYS A CA 1
ATOM 3594 C C . LYS A 1 476 ? 20.861 48.468 -137.267 1.00 36.97 476 LYS A C 1
ATOM 3596 O O . LYS A 1 476 ? 21.394 47.701 -138.064 1.00 36.97 476 LYS A O 1
ATOM 3601 N N . MET A 1 477 ? 21.454 49.563 -136.798 1.00 38.62 477 MET A N 1
ATOM 3602 C CA . MET A 1 477 ? 22.835 49.943 -137.095 1.00 38.62 477 MET A CA 1
ATOM 3603 C C . MET A 1 477 ? 23.838 49.085 -136.307 1.00 38.62 477 MET A C 1
ATOM 3605 O O . MET A 1 477 ? 23.839 49.064 -135.080 1.00 38.62 477 MET A O 1
ATOM 3609 N N . ILE A 1 478 ? 24.611 48.332 -137.088 1.00 42.34 478 ILE A N 1
ATOM 3610 C CA . ILE A 1 478 ? 26.038 47.969 -137.031 1.00 42.34 478 ILE A CA 1
ATOM 3611 C C . ILE A 1 478 ? 26.776 48.117 -135.680 1.00 42.34 478 ILE A C 1
ATOM 3613 O O . ILE A 1 478 ? 26.972 49.205 -135.150 1.00 42.34 478 ILE A O 1
ATOM 3617 N N . GLN A 1 479 ? 27.293 46.970 -135.229 1.00 36.88 479 GLN A N 1
ATOM 3618 C CA . GLN A 1 479 ? 28.261 46.722 -134.157 1.00 36.88 479 GLN A CA 1
ATOM 3619 C C . GLN A 1 479 ? 29.540 46.171 -134.806 1.00 36.88 479 GLN A C 1
ATOM 3621 O O . GLN A 1 479 ? 29.411 45.216 -135.564 1.00 36.88 479 GLN A O 1
ATOM 3626 N N . ILE A 1 480 ? 30.740 46.688 -134.503 1.00 46.22 480 ILE A N 1
ATOM 3627 C CA . ILE A 1 480 ? 32.038 46.015 -134.765 1.00 46.22 480 ILE A CA 1
ATOM 3628 C C . ILE A 1 480 ? 33.017 46.464 -133.655 1.00 46.22 480 ILE A C 1
ATOM 3630 O O . ILE A 1 480 ? 33.211 47.662 -133.489 1.00 46.22 480 ILE A O 1
ATOM 3634 N N . SER A 1 481 ? 33.414 45.616 -132.695 1.00 41.47 481 SER A N 1
ATOM 3635 C CA . SER A 1 481 ? 34.423 44.526 -132.716 1.00 41.47 481 SER A CA 1
ATOM 3636 C C . SER A 1 481 ? 35.878 45.011 -132.725 1.00 41.47 481 SER A C 1
ATOM 3638 O O . SER A 1 481 ? 36.276 45.717 -133.650 1.00 41.47 481 SER A O 1
ATOM 3640 N N . LYS A 1 482 ? 36.689 44.481 -131.803 1.00 51.91 482 LYS A N 1
ATOM 3641 C CA . LYS A 1 482 ? 37.747 43.520 -132.152 1.00 51.91 482 LYS A CA 1
ATOM 3642 C C . LYS A 1 482 ? 38.044 42.592 -130.985 1.00 51.91 482 LYS A C 1
ATOM 3644 O O . LYS A 1 482 ? 37.995 43.087 -129.839 1.00 51.91 482 LYS A O 1
#

InterPro domains:
  IPR011098 G5 domain [PF07501] (283-357)
  IPR011098 G5 domain [PF07501] (366-440)
  IPR011098 G5 domain [PS51109] (278-358)
  IPR011098 G5 domain [PS51109] (361-441)
  IPR011098 G5 domain [SM01208] (132-201)
  IPR011098 G5 domain [SM01208] (202-275)
  IPR011098 G5 domain [SM01208] (280-358)
  IPR011098 G5 domain [SM01208] (363-441)

pLDDT: mean 75.12, std 21.18, range [27.05, 97.31]

Secondary structure (DSSP, 8-state):
----------------------------------------PPPPP----PPPHHHHHHHHHHHHHHHHHHHHHHH-HHHHHHHHHHHHHHHHHHHHHTTTSHHHHHHHHHHHHHHHHHHT------------PPP-EEEEEEEEPPPEEEEEEEEEETT-EEEEE--B-EEEEEEEETTEE-S-EEEE--B-EEEEEEEEPEEEEEEEPPPPPEEEEEEEEETT-EEEEE--B-EEEEEEE-EEEETTTTEEEEPPPEEEEE--B--EEEEEEE------EEEEEEEEEEEEPPPEEEEE-TTSPTT-EEE-SPPB-EEEEEEEEEEEETTEEEEEEEEEEEESSPPBPEEEEEPPPPPPPPPEEEEEEEEEEEEPPPEEEEEEEEEETT-EEEEE--B-EEEEEEEEEEEETTEEEEEEEEEEEEEEPPBPEEEEEEEE----------------------------S-------------

Sequence (482 aa):
MRSKRFQGLVGLALIASLLNPLPWLGQSSLFESTKVLAAEEETPPEDEILPDANQLKAIIDFTKLNDELESLIDSNPEEAGYLVEDEQAKVDRWKAYLAQTADGKAQAARWDALVARLNGGGSTPTPTPTPNPDPVVTTRTETIAITTVYTADANLEANKQVETFAGVAGVKTYTTTDGVEDAGVVTVAMQPRQVTVGTKSTVVTESIPAPKDIEELDANLEVGARVLKKVAVPGTKTTTTSYTLNTDTGIAVANAPVETIVEGTAAVYLVGTKTTNLPVVTTKEVVETQVVAFETIREDDPNLEVGKEVDEPEGVNGERTIFYTVRKTDGVEKARTVKSDSITPPATAKVMRVGPKPVHVPVVTTEEVVETQVVAFETIREDDPNLEVGKEVVETEGVNGERTIVYTVTKTDGVETARTVKSDSITTPATAKVIKVGTKPVRVPVVTTEEVVETQVVAFETIREDDPKHLKLFVKMIQISK

Radius of gyration: 100.87 Å; chains: 1; bounding box: 153×108×276 Å